Protein AF-0000000074038429 (afdb_homodimer)

Solvent-accessible surface area (backbone atoms only — not comparable to full-atom values): 42733 Å² total; per-residue (Å²): 138,78,80,76,75,74,73,73,70,72,77,70,71,71,81,74,73,77,71,75,68,75,66,94,74,65,71,76,71,88,90,74,68,53,61,43,80,40,30,43,49,48,68,59,20,54,49,59,53,67,51,81,74,63,55,37,52,36,71,36,64,87,78,27,35,63,46,50,73,11,46,21,35,38,35,36,24,48,69,61,60,47,47,58,56,39,45,55,20,36,47,44,54,26,20,35,38,37,42,41,56,82,54,72,80,89,54,84,92,43,52,55,60,50,51,22,56,50,44,34,63,47,51,26,45,55,59,53,52,56,54,22,35,19,68,58,8,36,40,36,35,42,34,27,65,93,43,44,62,67,46,48,54,49,48,32,69,74,66,34,62,76,18,48,48,84,51,74,61,74,80,64,50,82,68,55,57,43,37,34,35,68,30,45,92,76,66,52,51,95,60,47,34,69,70,43,44,69,29,32,35,36,32,43,45,27,89,87,53,51,55,50,66,56,49,50,50,52,52,50,21,68,75,69,70,37,64,52,31,35,38,40,37,32,60,46,51,86,71,76,44,78,65,40,64,57,47,56,53,53,53,57,69,65,74,53,49,21,32,32,28,34,57,44,70,48,62,51,56,72,79,73,75,59,83,65,80,70,69,68,64,75,58,66,85,68,61,67,46,59,40,88,90,65,47,66,65,35,52,47,45,44,47,29,36,74,70,36,34,49,87,39,47,40,50,43,78,42,80,48,97,92,32,60,37,39,33,30,53,92,26,46,33,30,37,39,62,42,67,66,73,48,71,66,57,52,50,56,50,58,72,58,57,22,43,28,39,37,33,29,47,50,28,33,89,38,69,67,50,46,50,49,48,50,51,49,37,45,72,78,34,68,73,35,43,79,43,71,88,136,79,78,78,73,73,73,72,72,71,78,71,70,70,84,74,73,76,72,74,66,75,65,93,72,64,70,76,69,88,92,75,65,52,62,45,79,39,31,45,49,48,67,55,19,54,49,59,54,68,52,83,76,64,56,38,51,36,72,37,65,88,79,26,35,61,46,49,72,11,46,23,37,38,34,36,25,50,69,61,60,45,47,58,56,38,46,56,20,36,46,43,52,25,21,35,39,39,43,42,56,81,55,71,81,88,54,83,92,43,54,54,60,50,51,22,56,51,45,36,63,46,49,26,44,55,59,52,53,57,53,22,36,19,68,56,8,36,39,38,36,41,35,27,67,94,43,44,61,65,48,48,53,49,47,33,67,73,68,34,62,78,18,47,48,85,52,70,58,76,80,67,50,84,70,53,54,43,36,34,35,68,30,46,91,76,66,51,52,94,59,49,34,69,69,43,43,69,30,31,34,36,32,43,45,26,89,88,53,52,56,50,66,55,50,50,51,53,51,52,21,68,72,69,70,34,62,53,29,37,38,38,38,32,59,45,50,86,70,76,43,76,65,40,65,58,48,56,52,53,53,59,70,67,74,53,48,21,31,33,28,36,58,42,70,49,60,52,58,72,77,73,74,60,81,63,77,70,70,68,64,75,57,66,86,68,62,69,44,59,39,87,88,66,47,64,64,34,53,48,45,44,48,30,36,75,69,38,34,48,84,41,48,40,50,44,79,41,83,48,97,94,32,59,36,40,32,30,54,91,26,47,34,30,36,40,62,42,68,66,74,48,72,67,57,52,52,55,51,58,72,58,58,23,43,29,38,37,32,29,48,50,29,33,89,38,69,65,48,46,50,49,48,48,52,49,38,46,71,78,33,68,72,35,42,78,43,72,88

Radius of gyration: 37.89 Å; Cα contacts (8 Å, |Δi|>4): 1318; chains: 2; bounding box: 80×116×83 Å

Nearest PDB structures (foldseek):
  4zcf-assembly1_A  TM=7.054E-01  e=1.260E-18  Escherichia coli
  6k0w-assembly2_C  TM=6.458E-01  e=6.345E-16  Helicobacter pylori 26695
  6k0w-assembly1_B  TM=6.769E-01  e=5.683E-15  Helicobacter pylori 26695
  6k0w-assembly1_D  TM=6.493E-01  e=1.382E-14  Helicobacter pylori 26695
  7dsu-assembly1_A  TM=6.913E-01  e=1.441E-09  Mycoplasmopsis bovis

Secondary structure (DSSP, 8-state):
-----------------------TTS---SS---SEEE-TTHHHHHHHHH-----EEEE-GGGSBSGGG--EEEEES-HHHHHHHHTTTTTTTEEEEEEEPPPPP--GGGHHHHHHHHHHHHHHHHHHHHHHEEEEEEEEEEEPTT-HHHHHHHHHHHH-GGGEE----S---S-EEEEEES-GGGT--TTGGGG-TT-EEEEE--SS-TTHHHHHHHHHHHHHT---EEEEEE--GGGS-THHHHHHHHHHHT---EEEEEEES-SBPP----S-SSTTTT--TT---BPTT--HHHHHHHHHHHTT--TTS-EEEEEETTEEEEEETTTTEEEE-SS---HHHHHHHHHH--SEEEE-GGGSSSHHHHHHHHHHHHHH-TTPEEEE-/-----------------------TTS---SS---SEEE-TTHHHHHHHHH-----EEEE-GGGSBSGGG--EEEEES-HHHHHHHHTTTTTTTEEEEEEEPPPPP--GGGHHHHHHHHHHHHHHHHHHHHHHEEEEEEEEEEEPTT-HHHHHHHHHHHH-GGGEE----S---S-EEEEEES-GGGT--TTGGGG-TT-EEEEEPPSS-TTHHHHHHHHHHHHHT---EEEEEE--GGGS-THHHHHHHHHHHT---EEEEEEES-SBPP----S-SGGGTT--TT---BPTT--HHHHHHHHHHHTT--TTS-EEEEEETTEEEEEETTTTEEEE-SS---HHHHHHHHHH--SEEEE-GGGSSSHHHHHHHHHHHHHH-TTPEEEE-

Organism: NCBI:txid159291

Foldseek 3Di:
DDDPPVPPPPPPDPDDPPPPPPDPDDDPPPPDDDDADDAPLPVVLVVLLVDAAQKFWDWDPVLFFPAQQFLAEEEAADLLNVLRLQLQQQFQFAAEEEEEDEDFDPDPPCLRVRLRVVCSVVVSNLLSVLRRHHQLHKYKYWDAPSNNVVVVRSCCVRQNPLQKDPPQDDDPPRTRITMGTNHVVVVRDPCNSLVQLQHEYEYEQHPVHGCVSVVVNVVSCVVPVGNYYYYYYYYHCVVPPVCRVVVSVVVVVVSHGYIYIYMDGHQFADPPPPVPPPPVPPPPPQDQRGDPPQDPSSVVRVVCSVVNHHSSWRWDWDDDPNFIWIATNQQLEIETEDQADDPVNLVVNLVSLYQEYEYESNNAVDDVSVVVSQVVCCVSRVNYHYHYD/DDDPPVPPPDPPDPDDPPPPPPPPDDDPPPPDDDDADDAPLPVVLVVLLVDAAQKFWDWDPVLFFPAQQFLAEEEAADLLNVLRLQLQQQFQFAAEEEEEDEDFDPDPVCLRVRLRVVCSVVVSNLLSVLRNHHQLHKYKYWDAPSNNVVVVRSCCVRQNPLQKDPPVDDDPDRTRITMGTNHVVVVRDPCNSLVQLQHEYEYEQHPVHGCVSVVVNVVSCVVPVGNYYYYYYYYHCVVPPVCRVVVSVVVVVVSHGYIYIYMDGHQFADPPPPVPPPPVPPPPPQDQRGDPPQDVSSVVRVVCSVVNHHSSWRWDWDDDPNFIWIATNQQLEIETEDQADDPVNLVVNLVSLYQEYEYESNNQVDDVSVVVSQVVCCVSRVNYHYHYD

Sequence (778 aa):
MEQIDTAFFPLEDPPGTPWGVNPPGSAPPAGGERYHLNWPGRIEALRRSRESTDRVLRPRREESFLFDQARNMVIQEEPLGAFKMLQESLLEQVAVISLSLPAPPAEPERQGQNHSAWLSEAYPLFRLAWNLLQDRGLLRVVLPPGEEIPLLCVLDELFGEEQRLFSWGEGAGPGRTVRYCKNAAAGTTAESPWQDRQGCFLALADPEDPLKTMEEVLARNGQDQGQRSFVLIVPPEDSGHPEDSGLLEQVRALEIPFRLLRGDSATREIPCVQDDDELQQDLPLQIDRIKPGRTPEDLLFHALLSCGISPGIPLERQVLAGGTLFCAGHNRLVAWFGHTLTDRILKEILRRRPGVAVFRESACAGNEEKQALERFLRESSPGTVAGYLMEQIDTAFFPLEDPPGTPWGVNPPGSAPPAGGERYHLNWPGRIEALRRSRESTDRVLRPRREESFLFDQARNMVIQEEPLGAFKMLQESLLEQVAVISLSLPAPPAEPERQGQNHSAWLSEAYPLFRLAWNLLQDRGLLRVVLPPGEEIPLLCVLDELFGEEQRLFSWGEGAGPGRTVRYCKNAAAGTTAESPWQDRQGCFLALADPEDPLKTMEEVLARNGQDQGQRSFVLIVPPEDSGHPEDSGLLEQVRALEIPFRLLRGDSATREIPCVQDDDELQQDLPLQIDRIKPGRTPEDLLFHALLSCGISPGIPLERQVLAGGTLFCAGHNRLVAWFGHTLTDRILKEILRRRPGVAVFRESACAGNEEKQALERFLRESSPGTVAGYL

pLDDT: mean 80.97, std 21.63, range [19.62, 98.12]

Structure (mmCIF, N/CA/C/O backbone):
data_AF-0000000074038429-model_v1
#
loop_
_entity.id
_entity.type
_entity.pdbx_description
1 polymer 'CHAT domain-containing protein'
#
loop_
_atom_site.group_PDB
_atom_site.id
_atom_site.type_symbol
_atom_site.label_atom_id
_atom_site.label_alt_id
_atom_site.label_comp_id
_atom_site.label_asym_id
_atom_site.label_entity_id
_atom_site.label_seq_id
_atom_site.pdbx_PDB_ins_code
_atom_site.Cartn_x
_atom_site.Cartn_y
_atom_site.Cartn_z
_atom_site.occupancy
_atom_site.B_iso_or_equiv
_atom_site.auth_seq_id
_atom_site.auth_comp_id
_atom_site.auth_asym_id
_atom_site.auth_atom_id
_atom_site.pdbx_PDB_model_num
ATOM 1 N N . MET A 1 1 ? 43.906 52.719 18.125 1 22.89 1 MET A N 1
ATOM 2 C CA . MET A 1 1 ? 42.562 52.281 18.469 1 22.89 1 MET A CA 1
ATOM 3 C C . MET A 1 1 ? 42 51.312 17.422 1 22.89 1 MET A C 1
ATOM 5 O O . MET A 1 1 ? 41.531 51.75 16.375 1 22.89 1 MET A O 1
ATOM 9 N N . GLU A 1 2 ? 42.594 50.25 17.125 1 23.02 2 GLU A N 1
ATOM 10 C CA . GLU A 1 2 ? 42.688 49.281 16.047 1 23.02 2 GLU A CA 1
ATOM 11 C C . GLU A 1 2 ? 41.438 48.406 15.977 1 23.02 2 GLU A C 1
ATOM 13 O O . GLU A 1 2 ? 40.938 47.969 17 1 23.02 2 GLU A O 1
ATOM 18 N N . GLN A 1 3 ? 40.594 48.656 14.922 1 23.44 3 GLN A N 1
ATOM 19 C CA . GLN A 1 3 ? 39.281 48.188 14.594 1 23.44 3 GLN A CA 1
ATOM 20 C C . GLN A 1 3 ? 39.25 46.656 14.508 1 23.44 3 GLN A C 1
ATOM 22 O O . GLN A 1 3 ? 40.031 46.062 13.766 1 23.44 3 GLN A O 1
ATOM 27 N N . ILE A 1 4 ? 39.094 46 15.594 1 22.5 4 ILE A N 1
ATOM 28 C CA . ILE A 1 4 ? 39.156 44.562 15.766 1 22.5 4 ILE A CA 1
ATOM 29 C C . ILE A 1 4 ? 38.188 43.875 14.797 1 22.5 4 ILE A C 1
ATOM 31 O O . ILE A 1 4 ? 37 44.094 14.852 1 22.5 4 ILE A O 1
ATOM 35 N N . ASP A 1 5 ? 38.594 43.688 13.602 1 20.67 5 ASP A N 1
ATOM 36 C CA . ASP A 1 5 ? 37.906 43.062 12.461 1 20.67 5 ASP A CA 1
ATOM 37 C C . ASP A 1 5 ? 37.406 41.656 12.805 1 20.67 5 ASP A C 1
ATOM 39 O O . ASP A 1 5 ? 38.219 40.75 13.047 1 20.67 5 ASP A O 1
ATOM 43 N N . THR A 1 6 ? 36.562 41.562 13.773 1 20.09 6 THR A N 1
ATOM 44 C CA . THR A 1 6 ? 36.125 40.281 14.281 1 20.09 6 THR A CA 1
ATOM 45 C C . THR A 1 6 ? 35.656 39.375 13.141 1 20.09 6 THR A C 1
ATOM 47 O O . THR A 1 6 ? 34.656 39.656 12.492 1 20.09 6 THR A O 1
ATOM 50 N N . ALA A 1 7 ? 36.594 38.812 12.352 1 24.02 7 ALA A N 1
ATOM 51 C CA . ALA A 1 7 ? 36.438 37.812 11.305 1 24.02 7 ALA A CA 1
ATOM 52 C C . ALA A 1 7 ? 35.5 36.688 11.781 1 24.02 7 ALA A C 1
ATOM 54 O O . ALA A 1 7 ? 35.875 35.938 12.672 1 24.02 7 ALA A O 1
ATOM 55 N N . PHE A 1 8 ? 34.188 37 11.922 1 20.42 8 PHE A N 1
ATOM 56 C CA . PHE A 1 8 ? 33.219 35.969 12.25 1 20.42 8 PHE A CA 1
ATOM 57 C C . PHE A 1 8 ? 33.438 34.719 11.414 1 20.42 8 PHE A C 1
ATOM 59 O O . PHE A 1 8 ? 33.531 34.781 10.188 1 20.42 8 PHE A O 1
ATOM 66 N N . PHE A 1 9 ? 34.281 33.906 11.844 1 22.48 9 PHE A N 1
ATOM 67 C CA . PHE A 1 9 ? 34.625 32.625 11.195 1 22.48 9 PHE A CA 1
ATOM 68 C C . PHE A 1 9 ? 33.375 31.891 10.758 1 22.48 9 PHE A C 1
ATOM 70 O O . PHE A 1 9 ? 32.438 31.719 11.539 1 22.48 9 PHE A O 1
ATOM 77 N N . PRO A 1 10 ? 33.031 31.969 9.484 1 23.66 10 PRO A N 1
ATOM 78 C CA . PRO A 1 10 ? 31.891 31.297 8.875 1 23.66 10 PRO A CA 1
ATOM 79 C C . PRO A 1 10 ? 31.812 29.812 9.234 1 23.66 10 PRO A C 1
ATOM 81 O O . PRO A 1 10 ? 32.844 29.125 9.266 1 23.66 10 PRO A O 1
ATOM 84 N N . LEU A 1 11 ? 31.062 29.531 10.281 1 23.88 11 LEU A N 1
ATOM 85 C CA . LEU A 1 11 ? 30.891 28.125 10.672 1 23.88 11 LEU A CA 1
ATOM 86 C C . LEU A 1 11 ? 30.797 27.234 9.445 1 23.88 11 LEU A C 1
ATOM 88 O O . LEU A 1 11 ? 29.969 27.469 8.555 1 23.88 11 LEU A O 1
ATOM 92 N N . GLU A 1 12 ? 31.875 26.875 8.961 1 24.8 12 GLU A N 1
ATOM 93 C CA . GLU A 1 12 ? 32 25.891 7.891 1 24.8 12 GLU A CA 1
ATOM 94 C C . GLU A 1 12 ? 31.031 24.734 8.078 1 24.8 12 GLU A C 1
ATOM 96 O O . GLU A 1 12 ? 30.969 24.141 9.156 1 24.8 12 GLU A O 1
ATOM 101 N N . ASP A 1 13 ? 29.953 24.828 7.355 1 22.33 13 ASP A N 1
ATOM 102 C CA . ASP A 1 13 ? 28.859 23.859 7.305 1 22.33 13 ASP A CA 1
ATOM 103 C C . ASP A 1 13 ? 29.391 22.438 7.207 1 22.33 13 ASP A C 1
ATOM 105 O O . ASP A 1 13 ? 30.297 22.156 6.43 1 22.33 13 ASP A O 1
ATOM 109 N N . PRO A 1 14 ? 29.375 21.766 8.312 1 26.88 14 PRO A N 1
ATOM 110 C CA . PRO A 1 14 ? 29.953 20.422 8.195 1 26.88 14 PRO A CA 1
ATOM 111 C C . PRO A 1 14 ? 29.547 19.719 6.895 1 26.88 14 PRO A C 1
ATOM 113 O O . PRO A 1 14 ? 28.531 20.062 6.293 1 26.88 14 PRO A O 1
ATOM 116 N N . PRO A 1 15 ? 30.469 19.094 6.254 1 25.98 15 PRO A N 1
ATOM 117 C CA . PRO A 1 15 ? 30.312 18.375 4.984 1 25.98 15 PRO A CA 1
ATOM 118 C C . PRO A 1 15 ? 29.047 17.547 4.918 1 25.98 15 PRO A C 1
ATOM 120 O O . PRO A 1 15 ? 28.578 17.047 5.941 1 25.98 15 PRO A O 1
ATOM 123 N N . GLY A 1 16 ? 28.125 17.969 4.02 1 23.45 16 GLY A N 1
ATOM 124 C CA . GLY A 1 16 ? 26.781 17.609 3.594 1 23.45 16 GLY A CA 1
ATOM 125 C C . GLY A 1 16 ? 26.594 16.125 3.393 1 23.45 16 GLY A C 1
ATOM 126 O O . GLY A 1 16 ? 27.344 15.492 2.646 1 23.45 16 GLY A O 1
ATOM 127 N N . THR A 1 17 ? 26.359 15.43 4.492 1 23.81 17 THR A N 1
ATOM 128 C CA . THR A 1 17 ? 26.172 13.992 4.332 1 23.81 17 THR A CA 1
ATOM 129 C C . THR A 1 17 ? 25.297 13.688 3.119 1 23.81 17 THR A C 1
ATOM 131 O O . THR A 1 17 ? 24.266 14.328 2.918 1 23.81 17 THR A O 1
ATOM 134 N N . PRO A 1 18 ? 25.797 13.078 2.078 1 24.09 18 PRO A N 1
ATOM 135 C CA . PRO A 1 18 ? 25.25 12.797 0.748 1 24.09 18 PRO A CA 1
ATOM 136 C C . PRO A 1 18 ? 23.859 12.18 0.801 1 24.09 18 PRO A C 1
ATOM 138 O O . PRO A 1 18 ? 23.422 11.539 -0.16 1 24.09 18 PRO A O 1
ATOM 141 N N . TRP A 1 19 ? 23.219 12.383 1.948 1 26.27 19 TRP A N 1
ATOM 142 C CA . TRP A 1 19 ? 22.016 11.555 1.88 1 26.27 19 TRP A CA 1
ATOM 143 C C . TRP A 1 19 ? 21.078 12.055 0.787 1 26.27 19 TRP A C 1
ATOM 145 O O . TRP A 1 19 ? 20.766 13.242 0.728 1 26.27 19 TRP A O 1
ATOM 155 N N . GLY A 1 20 ? 21.172 11.625 -0.366 1 26.5 20 GLY A N 1
ATOM 156 C CA . GLY A 1 20 ? 20.453 11.828 -1.613 1 26.5 20 GLY A CA 1
ATOM 157 C C . GLY A 1 20 ? 18.938 11.859 -1.436 1 26.5 20 GLY A C 1
ATOM 158 O O . GLY A 1 20 ? 18.219 11.055 -2.033 1 26.5 20 GLY A O 1
ATOM 159 N N . VAL A 1 21 ? 18.438 12.141 -0.263 1 28.08 21 VAL A N 1
ATOM 160 C CA . VAL A 1 21 ? 16.984 12.297 -0.269 1 28.08 21 VAL A CA 1
ATOM 161 C C . VAL A 1 21 ? 16.594 13.461 -1.173 1 28.08 21 VAL A C 1
ATOM 163 O O . VAL A 1 21 ? 17.172 14.547 -1.083 1 28.08 21 VAL A O 1
ATOM 166 N N . ASN A 1 22 ? 16.188 13.242 -2.33 1 28.64 22 ASN A N 1
ATOM 167 C CA . ASN A 1 22 ? 15.75 14.359 -3.162 1 28.64 22 ASN A CA 1
ATOM 168 C C . ASN A 1 22 ? 14.859 15.32 -2.381 1 28.64 22 ASN A C 1
ATOM 170 O O . ASN A 1 22 ? 14.047 14.898 -1.56 1 28.64 22 ASN A O 1
ATOM 174 N N . PRO A 1 23 ? 15.219 16.531 -2.266 1 30.64 23 PRO A N 1
ATOM 175 C CA . PRO A 1 23 ? 14.352 17.531 -1.632 1 30.64 23 PRO A CA 1
ATOM 176 C C . PRO A 1 23 ? 12.906 17.453 -2.119 1 30.64 23 PRO A C 1
ATOM 178 O O . PRO A 1 23 ? 12.656 17.016 -3.246 1 30.64 23 PRO A O 1
ATOM 181 N N . PRO A 1 24 ? 11.875 17.562 -1.194 1 34.53 24 PRO A N 1
ATOM 182 C CA . PRO A 1 24 ? 10.438 17.406 -1.441 1 34.53 24 PRO A CA 1
ATOM 183 C C . PRO A 1 24 ? 9.977 18.141 -2.705 1 34.53 24 PRO A C 1
ATOM 185 O O . PRO A 1 24 ? 8.836 17.953 -3.141 1 34.53 24 PRO A O 1
ATOM 188 N N . GLY A 1 25 ? 10.602 19.156 -3.121 1 33.84 25 GLY A N 1
ATOM 189 C CA . GLY A 1 25 ? 10.133 20.109 -4.102 1 33.84 25 GLY A CA 1
ATOM 190 C C . GLY A 1 25 ? 10.461 19.719 -5.531 1 33.84 25 GLY A C 1
ATOM 191 O O . GLY A 1 25 ? 10.219 20.5 -6.465 1 33.84 25 GLY A O 1
ATOM 192 N N . SER A 1 26 ? 11.492 19.062 -5.809 1 30.16 26 SER A N 1
ATOM 193 C CA . SER A 1 26 ? 11.859 19.031 -7.219 1 30.16 26 SER A CA 1
ATOM 194 C C . SER A 1 26 ? 10.883 18.188 -8.031 1 30.16 26 SER A C 1
ATOM 196 O O . SER A 1 26 ? 10.406 17.156 -7.551 1 30.16 26 SER A O 1
ATOM 198 N N . ALA A 1 27 ? 10.289 18.922 -9.094 1 34.25 27 ALA A N 1
ATOM 199 C CA . ALA A 1 27 ? 9.398 18.266 -10.047 1 34.25 27 ALA A CA 1
ATOM 200 C C . ALA A 1 27 ? 9.906 16.875 -10.398 1 34.25 27 ALA A C 1
ATOM 202 O O . ALA A 1 27 ? 11.094 16.688 -10.695 1 34.25 27 ALA A O 1
ATOM 203 N N . PRO A 1 28 ? 9.078 15.852 -10.023 1 37.88 28 PRO A N 1
ATOM 204 C CA . PRO A 1 28 ? 9.617 14.594 -10.547 1 37.88 28 PRO A CA 1
ATOM 205 C C . PRO A 1 28 ? 10.117 14.719 -11.984 1 37.88 28 PRO A C 1
ATOM 207 O O . PRO A 1 28 ? 9.531 15.445 -12.789 1 37.88 28 PRO A O 1
ATOM 210 N N . PRO A 1 29 ? 11.344 14.617 -12.32 1 34 29 PRO A N 1
ATOM 211 C CA . PRO A 1 29 ? 11.672 14.648 -13.75 1 34 29 PRO A CA 1
ATOM 212 C C . PRO A 1 29 ? 10.664 13.883 -14.602 1 34 29 PRO A C 1
ATOM 214 O O . PRO A 1 29 ? 9.984 12.992 -14.102 1 34 29 PRO A O 1
ATOM 217 N N . ALA A 1 30 ? 10.414 14.25 -15.891 1 37.53 30 ALA A N 1
ATOM 218 C CA . ALA A 1 30 ? 9.43 13.656 -16.797 1 37.53 30 ALA A CA 1
ATOM 219 C C . ALA A 1 30 ? 9.273 12.164 -16.531 1 37.53 30 ALA A C 1
ATOM 221 O O . ALA A 1 30 ? 8.234 11.719 -16.062 1 37.53 30 ALA A O 1
ATOM 222 N N . GLY A 1 31 ? 9.688 11.25 -17.688 1 39.25 31 GLY A N 1
ATOM 223 C CA . GLY A 1 31 ? 9.453 9.914 -18.219 1 39.25 31 GLY A CA 1
ATOM 224 C C . GLY A 1 31 ? 9.883 8.812 -17.281 1 39.25 31 GLY A C 1
ATOM 225 O O . GLY A 1 31 ? 9.875 7.633 -17.641 1 39.25 31 GLY A O 1
ATOM 226 N N . GLY A 1 32 ? 10.797 8.922 -16.297 1 49.72 32 GLY A N 1
ATOM 227 C CA . GLY A 1 32 ? 11.555 7.812 -15.734 1 49.72 32 GLY A CA 1
ATOM 228 C C . GLY A 1 32 ? 10.805 7.066 -14.648 1 49.72 32 GLY A C 1
ATOM 229 O O . GLY A 1 32 ? 9.891 7.613 -14.031 1 49.72 32 GLY A O 1
ATOM 230 N N . GLU A 1 33 ? 10.625 5.602 -14.555 1 68.38 33 GLU A N 1
ATOM 231 C CA . GLU A 1 33 ? 9.922 4.594 -13.766 1 68.38 33 GLU A CA 1
ATOM 232 C C . GLU A 1 33 ? 10.312 4.668 -12.297 1 68.38 33 GLU A C 1
ATOM 234 O O . GLU A 1 33 ? 11.461 4.414 -11.938 1 68.38 33 GLU A O 1
ATOM 239 N N . ARG A 1 34 ? 9.688 5.598 -11.414 1 83.94 34 ARG A N 1
ATOM 240 C CA . ARG A 1 34 ? 9.922 5.66 -9.977 1 83.94 34 ARG A CA 1
ATOM 241 C C . ARG A 1 34 ? 8.898 4.82 -9.219 1 83.94 34 ARG A C 1
ATOM 243 O O . ARG A 1 34 ? 7.777 4.613 -9.695 1 83.94 34 ARG A O 1
ATOM 250 N N . TYR A 1 35 ? 9.5 4.508 -8.07 1 90.25 35 TYR A N 1
ATOM 251 C CA . TYR A 1 35 ? 8.625 3.768 -7.168 1 90.25 35 TYR A CA 1
ATOM 252 C C . TYR A 1 35 ? 7.645 4.703 -6.469 1 90.25 35 TYR A C 1
ATOM 254 O O . TYR A 1 35 ? 8.047 5.562 -5.68 1 90.25 35 TYR A O 1
ATOM 262 N N . HIS A 1 36 ? 6.355 4.609 -6.773 1 92.62 36 HIS A N 1
ATOM 263 C CA . HIS A 1 36 ? 5.332 5.426 -6.129 1 92.62 36 HIS A CA 1
ATOM 264 C C . HIS A 1 36 ? 3.932 4.93 -6.477 1 92.62 36 HIS A C 1
ATOM 266 O O . HIS A 1 36 ? 3.756 4.18 -7.441 1 92.62 36 HIS A O 1
ATOM 272 N N . LEU A 1 37 ? 2.98 5.223 -5.621 1 94 37 LEU A N 1
ATOM 273 C CA . LEU A 1 37 ? 1.579 4.965 -5.938 1 94 37 LEU A CA 1
ATOM 274 C C . LEU A 1 37 ? 1.028 6.031 -6.879 1 94 37 LEU A C 1
ATOM 276 O O . LEU A 1 37 ? 1.146 7.227 -6.609 1 94 37 LEU A O 1
ATOM 280 N N . ASN A 1 38 ? 0.477 5.609 -7.977 1 92.81 38 ASN A N 1
ATOM 281 C CA . ASN A 1 38 ? -0.083 6.527 -8.961 1 92.81 38 ASN A CA 1
ATOM 282 C C . ASN A 1 38 ? -1.608 6.473 -8.977 1 92.81 38 ASN A C 1
ATOM 284 O O . ASN A 1 38 ? -2.197 5.414 -8.758 1 92.81 38 ASN A O 1
ATOM 288 N N . TRP A 1 39 ? -2.236 7.602 -9.141 1 93.88 39 TRP A N 1
ATOM 289 C CA . TRP A 1 39 ? -3.684 7.672 -9.312 1 93.88 39 TRP A CA 1
ATOM 290 C C . TRP A 1 39 ? -4.078 8.914 -10.102 1 93.88 39 TRP A C 1
ATOM 292 O O . TRP A 1 39 ? -3.328 9.891 -10.148 1 93.88 39 TRP A O 1
ATOM 302 N N . PRO A 1 40 ? -5.195 8.781 -10.797 1 93.31 40 PRO A N 1
ATOM 303 C CA . PRO A 1 40 ? -5.707 10 -11.422 1 93.31 40 PRO A CA 1
ATOM 304 C C . PRO A 1 40 ? -5.98 11.117 -10.422 1 93.31 40 PRO A C 1
ATOM 306 O O . PRO A 1 40 ? -6.695 10.906 -9.438 1 93.31 40 PRO A O 1
ATOM 309 N N . GLY A 1 41 ? -5.367 12.328 -10.562 1 95.31 41 GLY A N 1
ATOM 310 C CA . GLY A 1 41 ? -5.559 13.445 -9.656 1 95.31 41 GLY A CA 1
ATOM 311 C C . GLY A 1 41 ? -4.344 13.742 -8.797 1 95.31 41 GLY A C 1
ATOM 312 O O . GLY A 1 41 ? -4.32 14.727 -8.062 1 95.31 41 GLY A O 1
ATOM 313 N N . ARG A 1 42 ? -3.404 12.82 -8.906 1 94.75 42 ARG A N 1
ATOM 314 C CA . ARG A 1 42 ? -2.227 12.977 -8.055 1 94.75 42 ARG A CA 1
ATOM 315 C C . ARG A 1 42 ? -1.508 14.289 -8.352 1 94.75 42 ARG A C 1
ATOM 317 O O . ARG A 1 42 ? -1.105 15 -7.426 1 94.75 42 ARG A O 1
ATOM 324 N N . ILE A 1 43 ? -1.306 14.625 -9.578 1 93.94 43 ILE A N 1
ATOM 325 C CA . ILE A 1 43 ? -0.608 15.844 -9.977 1 93.94 43 ILE A CA 1
ATOM 326 C C . ILE A 1 43 ? -1.379 17.062 -9.477 1 93.94 43 ILE A C 1
ATOM 328 O O . ILE A 1 43 ? -0.786 18 -8.945 1 93.94 43 ILE A O 1
ATOM 332 N N . GLU A 1 44 ? -2.619 17.016 -9.648 1 95.56 44 GLU A N 1
ATOM 333 C CA . GLU A 1 44 ? -3.459 18.109 -9.164 1 95.56 44 GLU A CA 1
ATOM 334 C C . GLU A 1 44 ? -3.379 18.219 -7.645 1 95.56 44 GLU A C 1
ATOM 336 O O . GLU A 1 44 ? -3.357 19.328 -7.102 1 95.56 44 GLU A O 1
ATOM 341 N N . ALA A 1 45 ? -3.402 17.109 -6.969 1 96.38 45 ALA A N 1
ATOM 342 C CA . ALA A 1 45 ? -3.293 17.125 -5.512 1 96.38 45 ALA A CA 1
ATOM 343 C C . ALA A 1 45 ? -1.982 17.766 -5.062 1 96.38 45 ALA A C 1
ATOM 345 O O . ALA A 1 45 ? -1.96 18.531 -4.102 1 96.38 45 ALA A O 1
ATOM 346 N N . LEU A 1 46 ? -0.959 17.406 -5.758 1 95.56 46 LEU A N 1
ATOM 347 C CA . LEU A 1 46 ? 0.34 18.016 -5.473 1 95.56 46 LEU A CA 1
ATOM 348 C C . LEU A 1 46 ? 0.304 19.516 -5.695 1 95.56 46 LEU A C 1
ATOM 350 O O . LEU A 1 46 ? 0.812 20.281 -4.875 1 95.56 46 LEU A O 1
ATOM 354 N N . ARG A 1 47 ? -0.285 19.906 -6.73 1 95.94 47 ARG A N 1
ATOM 355 C CA . ARG A 1 47 ? -0.414 21.328 -7.035 1 95.94 47 ARG A CA 1
ATOM 356 C C . ARG A 1 47 ? -1.2 22.062 -5.949 1 95.94 47 ARG A C 1
ATOM 358 O O . ARG A 1 47 ? -0.807 23.141 -5.508 1 95.94 47 ARG A O 1
ATOM 365 N N . ARG A 1 48 ? -2.246 21.484 -5.512 1 95.94 48 ARG A N 1
ATOM 366 C CA . ARG A 1 48 ? -3.09 22.078 -4.473 1 95.94 48 ARG A CA 1
ATOM 367 C C . ARG A 1 48 ? -2.316 22.234 -3.17 1 95.94 48 ARG A C 1
ATOM 369 O O . ARG A 1 48 ? -2.561 23.188 -2.412 1 95.94 48 ARG A O 1
ATOM 376 N N . SER A 1 49 ? -1.418 21.328 -2.928 1 95.56 49 SER A N 1
ATOM 377 C CA . SER A 1 49 ? -0.626 21.406 -1.704 1 95.56 49 SER A CA 1
ATOM 378 C C . SER A 1 49 ? 0.37 22.562 -1.765 1 95.56 49 SER A C 1
ATOM 380 O O . SER A 1 49 ? 0.816 23.062 -0.728 1 95.56 49 SER A O 1
ATOM 382 N N . ARG A 1 50 ? 0.661 23 -2.943 1 94.25 50 ARG A N 1
ATOM 383 C CA . ARG A 1 50 ? 1.67 24.031 -3.115 1 94.25 50 ARG A CA 1
ATOM 384 C C . ARG A 1 50 ? 1.02 25.406 -3.291 1 94.25 50 ARG A C 1
ATOM 386 O O . ARG A 1 50 ? 1.685 26.438 -3.162 1 94.25 50 ARG A O 1
ATOM 393 N N . GLU A 1 51 ? -0.185 25.359 -3.561 1 94.38 51 GLU A N 1
ATOM 394 C CA . GLU A 1 51 ? -0.904 26.609 -3.799 1 94.38 51 GLU A CA 1
ATOM 395 C C . GLU A 1 51 ? -1.106 27.391 -2.502 1 94.38 51 GLU A C 1
ATOM 397 O O . GLU A 1 51 ? -1.456 26.812 -1.472 1 94.38 51 GLU A O 1
ATOM 402 N N . SER A 1 52 ? -0.879 28.656 -2.574 1 91.88 52 SER A N 1
ATOM 403 C CA . SER A 1 52 ? -1.113 29.516 -1.423 1 91.88 52 SER A CA 1
ATOM 404 C C . SER A 1 52 ? -2.59 29.875 -1.292 1 91.88 52 SER A C 1
ATOM 406 O O . SER A 1 52 ? -3.377 29.641 -2.209 1 91.88 52 SER A O 1
ATOM 408 N N . THR A 1 53 ? -2.93 30.344 -0.07 1 93.31 53 THR A N 1
ATOM 409 C CA . THR A 1 53 ? -4.305 30.766 0.168 1 93.31 53 THR A CA 1
ATOM 410 C C . THR A 1 53 ? -4.359 32.219 0.59 1 93.31 53 THR A C 1
ATOM 412 O O . THR A 1 53 ? -3.416 32.75 1.201 1 93.31 53 THR A O 1
ATOM 415 N N . ASP A 1 54 ? -5.465 32.938 0.203 1 90.62 54 ASP A N 1
ATOM 416 C CA . ASP A 1 54 ? -5.68 34.312 0.625 1 90.62 54 ASP A CA 1
ATOM 417 C C . ASP A 1 54 ? -6.676 34.375 1.781 1 90.62 54 ASP A C 1
ATOM 419 O O . ASP A 1 54 ? -7.039 35.469 2.227 1 90.62 54 ASP A O 1
ATOM 423 N N . ARG A 1 55 ? -7.02 33.188 2.186 1 93.38 55 ARG A N 1
ATOM 424 C CA . ARG A 1 55 ? -7.957 33.156 3.305 1 93.38 55 ARG A CA 1
ATOM 425 C C . ARG A 1 55 ? -7.266 33.531 4.609 1 93.38 55 ARG A C 1
ATOM 427 O O . ARG A 1 55 ? -6.043 33.438 4.723 1 93.38 55 ARG A O 1
ATOM 434 N N . VAL A 1 56 ? -8.078 34.062 5.559 1 94.06 56 VAL A N 1
ATOM 435 C CA . VAL A 1 56 ? -7.523 34.531 6.824 1 94.06 56 VAL A CA 1
ATOM 436 C C . VAL A 1 56 ? -8.32 33.938 7.984 1 94.06 56 VAL A C 1
ATOM 438 O O . VAL A 1 56 ? -9.352 33.312 7.777 1 94.06 56 VAL A O 1
ATOM 441 N N . LEU A 1 57 ? -7.797 34.062 9.156 1 96.75 57 LEU A N 1
ATOM 442 C CA . LEU A 1 57 ? -8.469 33.656 10.383 1 96.75 57 LEU A CA 1
ATOM 443 C C . LEU A 1 57 ? -8.961 34.844 11.172 1 96.75 57 LEU A C 1
ATOM 445 O O . LEU A 1 57 ? -8.164 35.719 11.531 1 96.75 57 LEU A O 1
ATOM 449 N N . ARG A 1 58 ? -10.219 34.875 11.406 1 96.69 58 ARG A N 1
ATOM 450 C CA . ARG A 1 58 ? -10.805 35.969 12.18 1 96.69 58 ARG A CA 1
ATOM 451 C C . ARG A 1 58 ? -11.07 35.531 13.617 1 96.69 58 ARG A C 1
ATOM 453 O O . ARG A 1 58 ? -11.711 34.5 13.859 1 96.69 58 ARG A O 1
ATOM 460 N N . PRO A 1 59 ? -10.602 36.344 14.562 1 97.25 59 PRO A N 1
ATOM 461 C CA . PRO A 1 59 ? -10.828 36 15.969 1 97.25 59 PRO A CA 1
ATOM 462 C C . PRO A 1 59 ? -12.258 36.281 16.422 1 97.25 59 PRO A C 1
ATOM 464 O O . PRO A 1 59 ? -12.852 37.281 16.016 1 97.25 59 PRO A O 1
ATOM 467 N N . ARG A 1 60 ? -12.781 35.344 17.172 1 95.19 60 ARG A N 1
ATOM 468 C CA . ARG A 1 60 ? -14.094 35.469 17.812 1 95.19 60 ARG A CA 1
ATOM 469 C C . ARG A 1 60 ? -13.961 35.562 19.328 1 95.19 60 ARG A C 1
ATOM 471 O O . ARG A 1 60 ? -14.242 34.594 20.031 1 95.19 60 ARG A O 1
ATOM 478 N N . ARG A 1 61 ? -13.711 36.781 19.812 1 94.44 61 ARG A N 1
ATOM 479 C CA . ARG A 1 61 ? -13.398 37 21.219 1 94.44 61 ARG A CA 1
ATOM 480 C C . ARG A 1 61 ? -14.578 36.594 22.109 1 94.44 61 ARG A C 1
ATOM 482 O O . ARG A 1 61 ? -14.391 35.969 23.141 1 94.44 61 ARG A O 1
ATOM 489 N N . GLU A 1 62 ? -15.797 36.906 21.656 1 92.19 62 GLU A N 1
ATOM 490 C CA . GLU A 1 62 ? -16.984 36.688 22.469 1 92.19 62 GLU A CA 1
ATOM 491 C C . GLU A 1 62 ? -17.281 35.188 22.625 1 92.19 62 GLU A C 1
ATOM 493 O O . GLU A 1 62 ? -17.859 34.781 23.625 1 92.19 62 GLU A O 1
ATOM 498 N N . GLU A 1 63 ? -16.844 34.469 21.656 1 92.38 63 GLU A N 1
ATOM 499 C CA . GLU A 1 63 ? -17.109 33.031 21.672 1 92.38 63 GLU A CA 1
ATOM 500 C C . GLU A 1 63 ? -15.914 32.281 22.234 1 92.38 63 GLU A C 1
ATOM 502 O O . GLU A 1 63 ? -15.922 31.031 22.266 1 92.38 63 GLU A O 1
ATOM 507 N N . SER A 1 64 ? -14.945 33 22.656 1 94.75 64 SER A N 1
ATOM 508 C CA . SER A 1 64 ? -13.742 32.406 23.25 1 94.75 64 SER A CA 1
ATOM 509 C C . SER A 1 64 ? -13.781 32.5 24.766 1 94.75 64 SER A C 1
ATOM 511 O O . SER A 1 64 ? -14.742 33 25.344 1 94.75 64 SER A O 1
ATOM 513 N N . PHE A 1 65 ? -12.859 31.891 25.406 1 94.19 65 PHE A N 1
ATOM 514 C CA . PHE A 1 65 ? -12.703 31.984 26.859 1 94.19 65 PHE A CA 1
ATOM 515 C C . PHE A 1 65 ? -11.297 32.438 27.234 1 94.19 65 PHE A C 1
ATOM 517 O O . PHE A 1 65 ? -10.312 31.812 26.828 1 94.19 65 PHE A O 1
ATOM 524 N N . LEU A 1 66 ? -11.203 33.594 28.016 1 93.94 66 LEU A N 1
ATOM 525 C CA . LEU A 1 66 ? -9.938 34.188 28.406 1 93.94 66 LEU A CA 1
ATOM 526 C C . LEU A 1 66 ? -9.031 34.375 27.203 1 93.94 66 LEU A C 1
ATOM 528 O O . LEU A 1 66 ? -7.883 33.938 27.188 1 93.94 66 LEU A O 1
ATOM 532 N N . PHE A 1 67 ? -9.547 35.094 26.234 1 95.44 67 PHE A N 1
ATOM 533 C CA . PHE A 1 67 ? -9.031 35.219 24.875 1 95.44 67 PHE A CA 1
ATOM 534 C C . PHE A 1 67 ? -7.59 35.719 24.891 1 95.44 67 PHE A C 1
ATOM 536 O O . PHE A 1 67 ? -6.727 35.156 24.219 1 95.44 67 PHE A O 1
ATOM 543 N N . ASP A 1 68 ? -7.191 36.719 25.641 1 94.06 68 ASP A N 1
ATOM 544 C CA . ASP A 1 68 ? -5.891 37.375 25.578 1 94.06 68 ASP A CA 1
ATOM 545 C C . ASP A 1 68 ? -4.797 36.469 26.172 1 94.06 68 ASP A C 1
ATOM 547 O O . ASP A 1 68 ? -3.633 36.594 25.781 1 94.06 68 ASP A O 1
ATOM 551 N N . GLN A 1 69 ? -5.176 35.562 27.047 1 92 69 GLN A N 1
ATOM 552 C CA . GLN A 1 69 ? -4.191 34.719 27.703 1 92 69 GLN A CA 1
ATOM 553 C C . GLN A 1 69 ? -4.195 33.312 27.109 1 92 69 GLN A C 1
ATOM 555 O O . GLN A 1 69 ? -3.34 32.5 27.453 1 92 69 GLN A O 1
ATOM 560 N N . ALA A 1 70 ? -5.098 33.094 26.25 1 94.69 70 ALA A N 1
ATOM 561 C CA . ALA A 1 70 ? -5.297 31.75 25.75 1 94.69 70 ALA A CA 1
ATOM 562 C C . ALA A 1 70 ? -4.152 31.328 24.828 1 94.69 70 ALA A C 1
ATOM 564 O O . ALA A 1 70 ? -3.676 32.125 24.016 1 94.69 70 ALA A O 1
ATOM 565 N N . ARG A 1 71 ? -3.688 30.125 25 1 94.38 71 ARG A N 1
ATOM 566 C CA . ARG A 1 71 ? -2.715 29.531 24.109 1 94.38 71 ARG A CA 1
ATOM 567 C C . ARG A 1 71 ? -3.365 28.453 23.234 1 94.38 71 ARG A C 1
ATOM 569 O O . ARG A 1 71 ? -2.805 28.047 22.219 1 94.38 71 ARG A O 1
ATOM 576 N N . ASN A 1 72 ? -4.535 27.969 23.75 1 95.88 72 ASN A N 1
ATOM 577 C CA . ASN A 1 72 ? -5.309 26.984 23 1 95.88 72 ASN A CA 1
ATOM 578 C C . ASN A 1 72 ? -6.141 27.641 21.906 1 95.88 72 ASN A C 1
ATOM 580 O O . ASN A 1 72 ? -6.613 28.766 22.062 1 95.88 72 ASN A O 1
ATOM 584 N N . MET A 1 73 ? -6.273 26.922 20.828 1 96.44 73 MET A N 1
ATOM 585 C CA . MET A 1 73 ? -7.027 27.484 19.703 1 96.44 73 MET A CA 1
ATOM 586 C C . MET A 1 73 ? -8 26.469 19.141 1 96.44 73 MET A C 1
ATOM 588 O O . MET A 1 73 ? -7.688 25.281 19.062 1 96.44 73 MET A O 1
ATOM 592 N N . VAL A 1 74 ? -9.148 26.953 18.828 1 95.38 74 VAL A N 1
ATOM 593 C CA . VAL A 1 74 ? -10.109 26.219 18.016 1 95.38 74 VAL A CA 1
ATOM 594 C C . VAL A 1 74 ? -10.297 26.953 16.688 1 95.38 74 VAL A C 1
ATOM 596 O O . VAL A 1 74 ? -10.664 28.141 16.656 1 95.38 74 VAL A O 1
ATOM 599 N N . ILE A 1 75 ? -9.969 26.281 15.625 1 96.19 75 ILE A N 1
ATOM 600 C CA . ILE A 1 75 ? -10.047 26.891 14.305 1 96.19 75 ILE A CA 1
ATOM 601 C C . ILE A 1 75 ? -11.203 26.281 13.516 1 96.19 75 ILE A C 1
ATOM 603 O O . ILE A 1 75 ? -11.227 25.062 13.281 1 96.19 75 ILE A O 1
ATOM 607 N N . GLN A 1 76 ? -12.156 27.109 13.172 1 94.25 76 GLN A N 1
ATOM 608 C CA . GLN A 1 76 ? -13.258 26.656 12.336 1 94.25 76 GLN A CA 1
ATOM 609 C C . GLN A 1 76 ? -12.984 26.938 10.859 1 94.25 76 GLN A C 1
ATOM 611 O O . GLN A 1 76 ? -13.227 28.062 10.383 1 94.25 76 GLN A O 1
ATOM 616 N N . GLU A 1 77 ? -12.562 26.031 10.188 1 94 77 GLU A N 1
ATOM 617 C CA . GLU A 1 77 ? -12.148 26.094 8.789 1 94 77 GLU A CA 1
ATOM 618 C C . GLU A 1 77 ? -11.984 24.703 8.188 1 94 77 GLU A C 1
ATOM 620 O O . GLU A 1 77 ? -11.82 23.719 8.922 1 94 77 GLU A O 1
ATOM 625 N N . GLU A 1 78 ? -12.141 24.641 6.855 1 93 78 GLU A N 1
ATOM 626 C CA . GLU A 1 78 ? -11.805 23.375 6.199 1 93 78 GLU A CA 1
ATOM 627 C C . GLU A 1 78 ? -10.352 23 6.441 1 93 78 GLU A C 1
ATOM 629 O O . GLU A 1 78 ? -9.469 23.859 6.461 1 93 78 GLU A O 1
ATOM 634 N N . PRO A 1 79 ? -10.133 21.672 6.574 1 94.12 79 PRO A N 1
ATOM 635 C CA . PRO A 1 79 ? -8.797 21.219 6.977 1 94.12 79 PRO A CA 1
ATOM 636 C C . PRO A 1 79 ? -7.691 21.75 6.066 1 94.12 79 PRO A C 1
ATOM 638 O O . PRO A 1 79 ? -6.691 22.281 6.551 1 94.12 79 PRO A O 1
ATOM 641 N N . LEU A 1 80 ? -7.859 21.672 4.801 1 95.56 80 LEU A N 1
ATOM 642 C CA . LEU A 1 80 ? -6.805 22.094 3.887 1 95.56 80 LEU A CA 1
ATOM 643 C C . LEU A 1 80 ? -6.531 23.594 4.023 1 95.56 80 LEU A C 1
ATOM 645 O O . LEU A 1 80 ? -5.375 24.016 4.055 1 95.56 80 LEU A O 1
ATOM 649 N N . GLY A 1 81 ? -7.582 24.359 4.102 1 96 81 GLY A N 1
ATOM 650 C CA . GLY A 1 81 ? -7.43 25.797 4.301 1 96 81 GLY A CA 1
ATOM 651 C C . GLY A 1 81 ? -6.719 26.141 5.594 1 96 81 GLY A C 1
ATOM 652 O O . GLY A 1 81 ? -5.852 27.016 5.609 1 96 81 GLY A O 1
ATOM 653 N N . ALA A 1 82 ? -7.109 25.5 6.598 1 96.62 82 ALA A N 1
ATOM 654 C CA . ALA A 1 82 ? -6.492 25.75 7.898 1 96.62 82 ALA A CA 1
ATOM 655 C C . ALA A 1 82 ? -4.992 25.453 7.855 1 96.62 82 ALA A C 1
ATOM 657 O O . ALA A 1 82 ? -4.188 26.266 8.32 1 96.62 82 ALA A O 1
ATOM 658 N N . PHE A 1 83 ? -4.652 24.328 7.289 1 97.25 83 PHE A N 1
ATOM 659 C CA . PHE A 1 83 ? -3.242 23.953 7.227 1 97.25 83 PHE A CA 1
ATOM 660 C C . PHE A 1 83 ? -2.459 24.953 6.379 1 97.25 83 PHE A C 1
ATOM 662 O O . PHE A 1 83 ? -1.322 25.297 6.703 1 97.25 83 PHE A O 1
ATOM 669 N N . LYS A 1 84 ? -3.043 25.375 5.324 1 97.12 84 LYS A N 1
ATOM 670 C CA . LYS A 1 84 ? -2.371 26.359 4.477 1 97.12 84 LYS A CA 1
ATOM 671 C C . LYS A 1 84 ? -2.104 27.656 5.238 1 97.12 84 LYS A C 1
ATOM 673 O O . LYS A 1 84 ? -1.006 28.203 5.164 1 97.12 84 LYS A O 1
ATOM 678 N N . MET A 1 85 ? -3.023 28.047 5.996 1 96.69 85 MET A N 1
ATOM 679 C CA . MET A 1 85 ? -2.91 29.312 6.719 1 96.69 85 MET A CA 1
ATOM 680 C C . MET A 1 85 ? -1.896 29.203 7.852 1 96.69 85 MET A C 1
ATOM 682 O O . MET A 1 85 ? -1.288 30.203 8.242 1 96.69 85 MET A O 1
ATOM 686 N N . LEU A 1 86 ? -1.667 28.031 8.328 1 97.25 86 LEU A N 1
ATOM 687 C CA . LEU A 1 86 ? -0.844 27.859 9.516 1 97.25 86 LEU A CA 1
ATOM 688 C C . LEU A 1 86 ? 0.593 27.516 9.141 1 97.25 86 LEU A C 1
ATOM 690 O O . LEU A 1 86 ? 1.456 27.375 10.008 1 97.25 86 LEU A O 1
ATOM 694 N N . GLN A 1 87 ? 0.901 27.344 7.855 1 96.5 87 GLN A N 1
ATOM 695 C CA . GLN A 1 87 ? 2.197 26.859 7.391 1 96.5 87 GLN A CA 1
ATOM 696 C C . GLN A 1 87 ? 3.33 27.75 7.906 1 96.5 87 GLN A C 1
ATOM 698 O O . GLN A 1 87 ? 4.336 27.25 8.406 1 96.5 87 GLN A O 1
ATOM 703 N N . GLU A 1 88 ? 3.156 29.047 7.875 1 94.56 88 GLU A N 1
ATOM 704 C CA . GLU A 1 88 ? 4.23 29.938 8.281 1 94.56 88 GLU A CA 1
ATOM 705 C C . GLU A 1 88 ? 4.25 30.125 9.797 1 94.56 88 GLU A C 1
ATOM 707 O O . GLU A 1 88 ? 5.305 30.031 10.43 1 94.56 88 GLU A O 1
ATOM 712 N N . SER A 1 89 ? 3.137 30.281 10.352 1 95.5 89 SER A N 1
ATOM 713 C CA . SER A 1 89 ? 3.027 30.641 11.758 1 95.5 89 SER A CA 1
ATOM 714 C C . SER A 1 89 ? 3.352 29.453 12.664 1 95.5 89 SER A C 1
ATOM 716 O O . SER A 1 89 ? 3.734 29.641 13.82 1 95.5 89 SER A O 1
ATOM 718 N N . LEU A 1 90 ? 3.18 28.266 12.172 1 97 90 LEU A N 1
ATOM 719 C CA . LEU A 1 90 ? 3.443 27.094 13.008 1 97 90 LEU A CA 1
ATOM 720 C C . LEU A 1 90 ? 4.484 26.188 12.359 1 97 90 LEU A C 1
ATOM 722 O O . LEU A 1 90 ? 4.586 25 12.695 1 97 90 LEU A O 1
ATOM 726 N N . LEU A 1 91 ? 5.27 26.719 11.469 1 96.44 91 LEU A N 1
ATOM 727 C CA . LEU A 1 91 ? 6.285 25.938 10.766 1 96.44 91 LEU A CA 1
ATOM 728 C C . LEU A 1 91 ? 7.238 25.266 11.75 1 96.44 91 LEU A C 1
ATOM 730 O O . LEU A 1 91 ? 7.848 25.938 12.586 1 96.44 91 LEU A O 1
ATOM 734 N N . GLU A 1 92 ? 7.324 23.953 11.758 1 96.75 92 GLU A N 1
ATOM 735 C CA . GLU A 1 92 ? 8.242 23.141 12.547 1 96.75 92 GLU A CA 1
ATOM 736 C C . GLU A 1 92 ? 8.078 23.406 14.039 1 96.75 92 GLU A C 1
ATOM 738 O O . GLU A 1 92 ? 9.062 23.422 14.781 1 96.75 92 GLU A O 1
ATOM 743 N N . GLN A 1 93 ? 6.852 23.703 14.422 1 96 93 GLN A N 1
ATOM 744 C CA . GLN A 1 93 ? 6.648 24.078 15.82 1 96 93 GLN A CA 1
ATOM 745 C C . GLN A 1 93 ? 5.719 23.094 16.531 1 96 93 GLN A C 1
ATOM 747 O O . GLN A 1 93 ? 5.625 23.094 17.75 1 96 93 GLN A O 1
ATOM 752 N N . VAL A 1 94 ? 5.102 22.234 15.828 1 97.62 94 VAL A N 1
ATOM 753 C CA . VAL A 1 94 ? 4.066 21.391 16.391 1 97.62 94 VAL A CA 1
ATOM 754 C C . VAL A 1 94 ? 4.68 20.078 16.875 1 97.62 94 VAL A C 1
ATOM 756 O O . VAL A 1 94 ? 5.48 19.453 16.156 1 97.62 94 VAL A O 1
ATOM 759 N N . ALA A 1 95 ? 4.277 19.656 18.031 1 97.06 95 ALA A N 1
ATOM 760 C CA . ALA A 1 95 ? 4.84 18.453 18.625 1 97.06 95 ALA A CA 1
ATOM 761 C C . ALA A 1 95 ? 4.133 17.203 18.109 1 97.06 95 ALA A C 1
ATOM 763 O O . ALA A 1 95 ? 4.777 16.188 17.812 1 97.06 95 ALA A O 1
ATOM 764 N N . VAL A 1 96 ? 2.867 17.266 18.141 1 96.31 96 VAL A N 1
ATOM 765 C CA . VAL A 1 96 ? 2.09 16.125 17.656 1 96.31 96 VAL A CA 1
ATOM 766 C C . VAL A 1 96 ? 0.945 16.609 16.766 1 96.31 96 VAL A C 1
ATOM 768 O O . VAL A 1 96 ? 0.292 17.609 17.094 1 96.31 96 VAL A O 1
ATOM 771 N N . ILE A 1 97 ? 0.815 16 15.656 1 97 97 ILE A N 1
ATOM 772 C CA . ILE A 1 97 ? -0.353 16.219 14.812 1 97 97 ILE A CA 1
ATOM 773 C C . ILE A 1 97 ? -1.17 14.938 14.719 1 97 97 ILE A C 1
ATOM 775 O O . ILE A 1 97 ? -0.633 13.875 14.391 1 97 97 ILE A O 1
ATOM 779 N N . SER A 1 98 ? -2.424 15.031 15.055 1 94.38 98 SER A N 1
ATOM 780 C CA . SER A 1 98 ? -3.336 13.898 14.953 1 94.38 98 SER A CA 1
ATOM 781 C C . SER A 1 98 ? -4.359 14.109 13.844 1 94.38 98 SER A C 1
ATOM 783 O O . SER A 1 98 ? -5.164 15.039 13.898 1 94.38 98 SER A O 1
ATOM 785 N N . LEU A 1 99 ? -4.328 13.234 12.891 1 92.81 99 LEU A N 1
ATOM 786 C CA . LEU A 1 99 ? -5.234 13.344 11.75 1 92.81 99 LEU A CA 1
ATOM 787 C C . LEU A 1 99 ? -6.125 12.109 11.648 1 92.81 99 LEU A C 1
ATOM 789 O O . LEU A 1 99 ? -5.633 10.977 11.688 1 92.81 99 LEU A O 1
ATOM 793 N N . SER A 1 100 ? -7.359 12.305 11.625 1 86.31 100 SER A N 1
ATOM 794 C CA . SER A 1 100 ? -8.375 11.297 11.367 1 86.31 100 SER A CA 1
ATOM 795 C C . SER A 1 100 ? -9.312 11.719 10.234 1 86.31 100 SER A C 1
ATOM 797 O O . SER A 1 100 ? -10.117 12.641 10.406 1 86.31 100 SER A O 1
ATOM 799 N N . LEU A 1 101 ? -9.141 11.102 9.141 1 85.31 101 LEU A N 1
ATOM 800 C CA . LEU A 1 101 ? -9.977 11.43 7.996 1 85.31 101 LEU A CA 1
ATOM 801 C C . LEU A 1 101 ? -11.133 10.445 7.855 1 85.31 101 LEU A C 1
ATOM 803 O O . LEU A 1 101 ? -10.977 9.258 8.172 1 85.31 101 LEU A O 1
ATOM 807 N N . PRO A 1 102 ? -12.18 10.938 7.43 1 81.88 102 PRO A N 1
ATOM 808 C CA . PRO A 1 102 ? -13.32 10.039 7.242 1 81.88 102 PRO A CA 1
ATOM 809 C C . PRO A 1 102 ? -13.102 9.023 6.129 1 81.88 102 PRO A C 1
ATOM 811 O O . PRO A 1 102 ? -12.414 9.32 5.145 1 81.88 102 PRO A O 1
ATOM 814 N N . ALA A 1 103 ? -13.727 7.895 6.363 1 81.44 103 ALA A N 1
ATOM 815 C CA . ALA A 1 103 ? -13.68 6.855 5.34 1 81.44 103 ALA A CA 1
ATOM 816 C C . ALA A 1 103 ? -14.531 7.23 4.133 1 81.44 103 ALA A C 1
ATOM 818 O O . ALA A 1 103 ? -15.562 7.891 4.273 1 81.44 103 ALA A O 1
ATOM 819 N N . PRO A 1 104 ? -14.055 6.789 2.914 1 76.62 104 PRO A N 1
ATOM 820 C CA . PRO A 1 104 ? -14.922 6.992 1.748 1 76.62 104 PRO A CA 1
ATOM 821 C C . PRO A 1 104 ? -16.172 6.129 1.784 1 76.62 104 PRO A C 1
ATOM 823 O O . PRO A 1 104 ? -16.219 5.121 2.498 1 76.62 104 PRO A O 1
ATOM 826 N N . PRO A 1 105 ? -17.203 6.641 1.089 1 71 105 PRO A N 1
ATOM 827 C CA . PRO A 1 105 ? -18.391 5.789 1.015 1 71 105 PRO A CA 1
ATOM 828 C C . PRO A 1 105 ? -18.109 4.43 0.375 1 71 105 PRO A C 1
ATOM 830 O O . PRO A 1 105 ? -17.234 4.324 -0.495 1 71 105 PRO A O 1
ATOM 833 N N . ALA A 1 106 ? -18.438 3.42 0.977 1 63.28 106 ALA A N 1
ATOM 834 C CA . ALA A 1 106 ? -18.172 2.043 0.561 1 63.28 106 ALA A CA 1
ATOM 835 C C . ALA A 1 106 ? -18.859 1.737 -0.772 1 63.28 106 ALA A C 1
ATOM 837 O O . ALA A 1 106 ? -20.078 1.595 -0.837 1 63.28 106 ALA A O 1
ATOM 838 N N . GLU A 1 107 ? -18.297 2.156 -1.907 1 63.78 107 GLU A N 1
ATOM 839 C CA . GLU A 1 107 ? -18.828 1.681 -3.186 1 63.78 107 GLU A CA 1
ATOM 840 C C . GLU A 1 107 ? -17.938 0.591 -3.775 1 63.78 107 GLU A C 1
ATOM 842 O O . GLU A 1 107 ? -16.891 0.884 -4.355 1 63.78 107 GLU A O 1
ATOM 847 N N . PRO A 1 108 ? -18.344 -0.656 -3.607 1 62.38 108 PRO A N 1
ATOM 848 C CA . PRO A 1 108 ? -17.484 -1.798 -3.945 1 62.38 108 PRO A CA 1
ATOM 849 C C . PRO A 1 108 ? -17.078 -1.812 -5.418 1 62.38 108 PRO A C 1
ATOM 851 O O . PRO A 1 108 ? -15.984 -2.27 -5.75 1 62.38 108 PRO A O 1
ATOM 854 N N . GLU A 1 109 ? -17.938 -1.293 -6.391 1 61.19 109 GLU A N 1
ATOM 855 C CA . GLU A 1 109 ? -17.734 -1.544 -7.812 1 61.19 109 GLU A CA 1
ATOM 856 C C . GLU A 1 109 ? -16.625 -0.655 -8.383 1 61.19 109 GLU A C 1
ATOM 858 O O . GLU A 1 109 ? -16.125 -0.912 -9.477 1 61.19 109 GLU A O 1
ATOM 863 N N . ARG A 1 110 ? -16.234 0.329 -7.66 1 65.81 110 ARG A N 1
ATOM 864 C CA . ARG A 1 110 ? -15.289 1.27 -8.25 1 65.81 110 ARG A CA 1
ATOM 865 C C . ARG A 1 110 ? -14.164 1.601 -7.27 1 65.81 110 ARG A C 1
ATOM 867 O O . ARG A 1 110 ? -13.922 2.771 -6.973 1 65.81 110 ARG A O 1
ATOM 874 N N . GLN A 1 111 ? -13.359 0.612 -7.02 1 77.62 111 GLN A N 1
ATOM 875 C CA . GLN A 1 111 ? -12.406 0.736 -5.918 1 77.62 111 GLN A CA 1
ATOM 876 C C . GLN A 1 111 ? -11.273 1.693 -6.281 1 77.62 111 GLN A C 1
ATOM 878 O O . GLN A 1 111 ? -10.953 2.605 -5.512 1 77.62 111 GLN A O 1
ATOM 883 N N . GLY A 1 112 ? -10.797 1.581 -7.531 1 78.81 112 GLY A N 1
ATOM 884 C CA . GLY A 1 112 ? -9.711 2.453 -7.938 1 78.81 112 GLY A CA 1
ATOM 885 C C . GLY A 1 112 ? -10.094 3.92 -7.961 1 78.81 112 GLY A C 1
ATOM 886 O O . GLY A 1 112 ? -9.328 4.777 -7.512 1 78.81 112 GLY A O 1
ATOM 887 N N . GLN A 1 113 ? -11.281 4.199 -8.414 1 82.5 113 GLN A N 1
ATOM 888 C CA . GLN A 1 113 ? -11.766 5.574 -8.484 1 82.5 113 GLN A CA 1
ATOM 889 C C . GLN A 1 113 ? -12.008 6.145 -7.09 1 82.5 113 GLN A C 1
ATOM 891 O O . GLN A 1 113 ? -11.703 7.312 -6.832 1 82.5 113 GLN A O 1
ATOM 896 N N . ASN A 1 114 ? -12.531 5.266 -6.281 1 85.19 114 ASN A N 1
ATOM 897 C CA . ASN A 1 114 ? -12.773 5.691 -4.906 1 85.19 114 ASN A CA 1
ATOM 898 C C . ASN A 1 114 ? -11.469 6.016 -4.184 1 85.19 114 ASN A C 1
ATOM 900 O O . ASN A 1 114 ? -11.367 7.043 -3.512 1 85.19 114 ASN A O 1
ATOM 904 N N . HIS A 1 115 ? -10.539 5.141 -4.367 1 90.56 115 HIS A N 1
ATOM 905 C CA . HIS A 1 115 ? -9.234 5.391 -3.771 1 90.56 115 HIS A CA 1
ATOM 906 C C . HIS A 1 115 ? -8.625 6.691 -4.297 1 90.56 115 HIS A C 1
ATOM 908 O O . HIS A 1 115 ? -8.078 7.48 -3.523 1 90.56 115 HIS A O 1
ATOM 914 N N . SER A 1 116 ? -8.758 6.883 -5.594 1 92.5 116 SER A N 1
ATOM 915 C CA . SER A 1 116 ? -8.164 8.055 -6.234 1 92.5 116 SER A CA 1
ATOM 916 C C . SER A 1 116 ? -8.781 9.344 -5.703 1 92.5 116 SER A C 1
ATOM 918 O O . SER A 1 116 ? -8.062 10.289 -5.379 1 92.5 116 SER A O 1
ATOM 920 N N . ALA A 1 117 ? -10.07 9.383 -5.617 1 92.06 117 ALA A N 1
ATOM 921 C CA . ALA A 1 117 ? -10.766 10.562 -5.117 1 92.06 117 ALA A CA 1
ATOM 922 C C . ALA A 1 117 ? -10.375 10.859 -3.67 1 92.06 117 ALA A C 1
ATOM 924 O O . ALA A 1 117 ? -10.086 12.008 -3.322 1 92.06 117 ALA A O 1
ATOM 925 N N . TRP A 1 118 ? -10.398 9.891 -2.912 1 93.12 118 TRP A N 1
ATOM 926 C CA . TRP A 1 118 ? -10.086 10.047 -1.497 1 93.12 118 TRP A CA 1
ATOM 927 C C . TRP A 1 118 ? -8.641 10.508 -1.31 1 93.12 118 TRP A C 1
ATOM 929 O O . TRP A 1 118 ? -8.375 11.438 -0.547 1 93.12 118 TRP A O 1
ATOM 939 N N . LEU A 1 119 ? -7.746 9.867 -1.986 1 95.06 119 LEU A N 1
ATOM 940 C CA . LEU A 1 119 ? -6.336 10.211 -1.879 1 95.06 119 LEU A CA 1
ATOM 941 C C . LEU A 1 119 ? -6.082 11.633 -2.369 1 95.06 119 LEU A C 1
ATOM 943 O O . LEU A 1 119 ? -5.207 12.328 -1.846 1 95.06 119 LEU A O 1
ATOM 947 N N . SER A 1 120 ? -6.797 12.039 -3.387 1 95.81 120 SER A N 1
ATOM 948 C CA . SER A 1 120 ? -6.633 13.383 -3.92 1 95.81 120 SER A CA 1
ATOM 949 C C . SER A 1 120 ? -6.98 14.445 -2.875 1 95.81 120 SER A C 1
ATOM 951 O O . SER A 1 120 ? -6.414 15.539 -2.881 1 95.81 120 SER A O 1
ATOM 953 N N . GLU A 1 121 ? -7.844 14.125 -1.997 1 93.75 121 GLU A N 1
ATOM 954 C CA . GLU A 1 121 ? -8.219 15.039 -0.923 1 93.75 121 GLU A CA 1
ATOM 955 C C . GLU A 1 121 ? -7.262 14.93 0.26 1 93.75 121 GLU A C 1
ATOM 957 O O . GLU A 1 121 ? -6.918 15.938 0.883 1 93.75 121 GLU A O 1
ATOM 962 N N . ALA A 1 122 ? -6.809 13.766 0.513 1 95.31 122 ALA A N 1
ATOM 963 C CA . ALA A 1 122 ? -6.016 13.492 1.707 1 95.31 122 ALA A CA 1
ATOM 964 C C . ALA A 1 122 ? -4.559 13.891 1.498 1 95.31 122 ALA A C 1
ATOM 966 O O . ALA A 1 122 ? -3.904 14.391 2.42 1 95.31 122 ALA A O 1
ATOM 967 N N . TYR A 1 123 ? -4.066 13.719 0.317 1 97.12 123 TYR A N 1
ATOM 968 C CA . TYR A 1 123 ? -2.65 13.852 -0.015 1 97.12 123 TYR A CA 1
ATOM 969 C C . TYR A 1 123 ? -2.129 15.234 0.356 1 97.12 123 TYR A C 1
ATOM 971 O O . TYR A 1 123 ? -1.136 15.352 1.076 1 97.12 123 TYR A O 1
ATOM 979 N N . PRO A 1 124 ? -2.787 16.312 -0.06 1 97.69 124 PRO A N 1
ATOM 980 C CA . PRO A 1 124 ? -2.277 17.641 0.287 1 97.69 124 PRO A CA 1
ATOM 981 C C . PRO A 1 124 ? -2.232 17.891 1.795 1 97.69 124 PRO A C 1
ATOM 983 O O . PRO A 1 124 ? -1.33 18.562 2.289 1 97.69 124 PRO A O 1
ATOM 986 N N . LEU A 1 125 ? -3.16 17.375 2.492 1 96.75 125 LEU A N 1
ATOM 987 C CA . LEU A 1 125 ? -3.244 17.562 3.936 1 96.75 125 LEU A CA 1
ATOM 988 C C . LEU A 1 125 ? -2.014 17 4.633 1 96.75 125 LEU A C 1
ATOM 990 O O . LEU A 1 125 ? -1.402 17.656 5.469 1 96.75 125 LEU A O 1
ATOM 994 N N . PHE A 1 126 ? -1.667 15.805 4.25 1 97.62 126 PHE A N 1
ATOM 995 C CA . PHE A 1 126 ? -0.541 15.141 4.895 1 97.62 126 PHE A CA 1
ATOM 996 C C . PHE A 1 126 ? 0.768 15.844 4.559 1 97.62 126 PHE A C 1
ATOM 998 O O . PHE A 1 126 ? 1.653 15.961 5.406 1 97.62 126 PHE A O 1
ATOM 1005 N N . ARG A 1 127 ? 0.898 16.328 3.379 1 97.56 127 ARG A N 1
ATOM 1006 C CA . ARG A 1 127 ? 2.102 17.047 2.99 1 97.56 127 ARG A CA 1
ATOM 1007 C C . ARG A 1 127 ? 2.271 18.312 3.826 1 97.56 127 ARG A C 1
ATOM 1009 O O . ARG A 1 127 ? 3.363 18.594 4.332 1 97.56 127 ARG A O 1
ATOM 1016 N N . LEU A 1 128 ? 1.176 19.031 3.951 1 98.06 128 LEU A N 1
ATOM 1017 C CA . LEU A 1 128 ? 1.224 20.297 4.688 1 98.06 128 LEU A CA 1
ATOM 1018 C C . LEU A 1 128 ? 1.412 20.047 6.18 1 98.06 128 LEU A C 1
ATOM 1020 O O . LEU A 1 128 ? 2.115 20.797 6.859 1 98.06 128 LEU A O 1
ATOM 1024 N N . ALA A 1 129 ? 0.811 19 6.695 1 98 129 ALA A N 1
ATOM 1025 C CA . ALA A 1 129 ? 0.922 18.656 8.109 1 98 129 ALA A CA 1
ATOM 1026 C C . ALA A 1 129 ? 2.369 18.359 8.492 1 98 129 ALA A C 1
ATOM 1028 O O . ALA A 1 129 ? 2.84 18.781 9.555 1 98 129 ALA A O 1
ATOM 1029 N N . TRP A 1 130 ? 3.018 17.688 7.598 1 97.88 130 TRP A N 1
ATOM 1030 C CA . TRP A 1 130 ? 4.391 17.266 7.852 1 97.88 130 TRP A CA 1
ATOM 1031 C C . TRP A 1 130 ? 5.301 18.469 8.07 1 97.88 130 TRP A C 1
ATOM 1033 O O . TRP A 1 130 ? 6.199 18.438 8.914 1 97.88 130 TRP A O 1
ATOM 1043 N N . ASN A 1 131 ? 5.055 19.531 7.395 1 97.25 131 ASN A N 1
ATOM 1044 C CA . ASN A 1 131 ? 5.871 20.734 7.48 1 97.25 131 ASN A CA 1
ATOM 1045 C C . ASN A 1 131 ? 5.762 21.391 8.852 1 97.25 131 ASN A C 1
ATOM 1047 O O . ASN A 1 131 ? 6.672 22.109 9.281 1 97.25 131 ASN A O 1
ATOM 1051 N N . LEU A 1 132 ? 4.738 21.156 9.516 1 98.12 132 LEU A N 1
ATOM 1052 C CA . LEU A 1 132 ? 4.465 21.844 10.773 1 98.12 132 LEU A CA 1
ATOM 1053 C C . LEU A 1 132 ? 5.168 21.141 11.938 1 98.12 132 LEU A C 1
ATOM 1055 O O . LEU A 1 132 ? 5.34 21.734 13.008 1 98.12 132 LEU A O 1
ATOM 1059 N N . LEU A 1 133 ? 5.574 19.938 11.75 1 97.69 133 LEU A N 1
ATOM 1060 C CA . LEU A 1 133 ? 6.117 19.141 12.844 1 97.69 133 LEU A CA 1
ATOM 1061 C C . LEU A 1 133 ? 7.527 19.594 13.203 1 97.69 133 LEU A C 1
ATOM 1063 O O . LEU A 1 133 ? 8.336 19.891 12.32 1 97.69 133 LEU A O 1
ATOM 1067 N N . GLN A 1 134 ? 7.766 19.672 14.484 1 96.44 134 GLN A N 1
ATOM 1068 C CA . GLN A 1 134 ? 9.125 19.906 14.969 1 96.44 134 GLN A CA 1
ATOM 1069 C C . GLN A 1 134 ? 9.992 18.672 14.773 1 96.44 134 GLN A C 1
ATOM 1071 O O . GLN A 1 134 ? 9.5 17.609 14.391 1 96.44 134 GLN A O 1
ATOM 1076 N N . ASP A 1 135 ? 11.242 18.766 15.094 1 94.44 135 ASP A N 1
ATOM 1077 C CA . ASP A 1 135 ? 12.227 17.719 14.812 1 94.44 135 ASP A CA 1
ATOM 1078 C C . ASP A 1 135 ? 11.875 16.422 15.547 1 94.44 135 ASP A C 1
ATOM 1080 O O . ASP A 1 135 ? 11.992 15.336 14.984 1 94.44 135 ASP A O 1
ATOM 1084 N N . ARG A 1 136 ? 11.391 16.5 16.781 1 94.12 136 ARG A N 1
ATOM 1085 C CA . ARG A 1 136 ? 11.016 15.328 17.547 1 94.12 136 ARG A CA 1
ATOM 1086 C C . ARG A 1 136 ? 9.5 15.148 17.562 1 94.12 136 ARG A C 1
ATOM 1088 O O . ARG A 1 136 ? 8.953 14.594 18.516 1 94.12 136 ARG A O 1
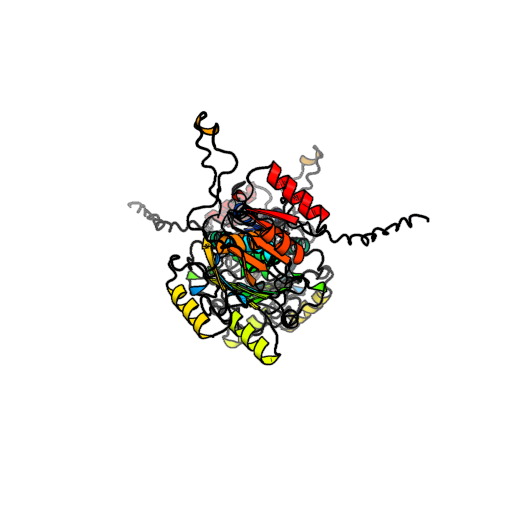ATOM 1095 N N . GLY A 1 137 ? 8.93 15.703 16.531 1 96 137 GLY A N 1
ATOM 1096 C CA . GLY A 1 137 ? 7.48 15.641 16.453 1 96 137 GLY A CA 1
ATOM 1097 C C . GLY A 1 137 ? 6.969 14.312 15.914 1 96 137 GLY A C 1
ATOM 1098 O O . GLY A 1 137 ? 7.742 13.516 15.383 1 96 137 GLY A O 1
ATOM 1099 N N . LEU A 1 138 ? 5.617 14.156 16.141 1 95.5 138 LEU A N 1
ATOM 1100 C CA . LEU A 1 138 ? 4.957 12.922 15.727 1 95.5 138 LEU A CA 1
ATOM 1101 C C . LEU A 1 138 ? 3.676 13.227 14.953 1 95.5 138 LEU A C 1
ATOM 1103 O O . LEU A 1 138 ? 2.918 14.125 15.336 1 95.5 138 LEU A O 1
ATOM 1107 N N . LEU A 1 139 ? 3.545 12.469 13.883 1 96.06 139 LEU A N 1
ATOM 1108 C CA . LEU A 1 139 ? 2.271 12.484 13.172 1 96.06 139 LEU A CA 1
ATOM 1109 C C . LEU A 1 139 ? 1.472 11.219 13.469 1 96.06 139 LEU A C 1
ATOM 1111 O O . LEU A 1 139 ? 1.925 10.109 13.18 1 96.06 139 LEU A O 1
ATOM 1115 N N . ARG A 1 140 ? 0.348 11.391 14.102 1 92.5 140 ARG A N 1
ATOM 1116 C CA . ARG A 1 140 ? -0.578 10.305 14.391 1 92.5 140 ARG A CA 1
ATOM 1117 C C . ARG A 1 140 ? -1.717 10.266 13.383 1 92.5 140 ARG A C 1
ATOM 1119 O O . ARG A 1 140 ? -2.461 11.242 13.234 1 92.5 140 ARG A O 1
ATOM 1126 N N . VAL A 1 141 ? -1.835 9.172 12.695 1 91.44 141 VAL A N 1
ATOM 1127 C CA . VAL A 1 141 ? -2.857 9.062 11.664 1 91.44 141 VAL A CA 1
ATOM 1128 C C . VAL A 1 141 ? -3.805 7.914 11.992 1 91.44 141 VAL A C 1
ATOM 1130 O O . VAL A 1 141 ? -3.371 6.773 12.164 1 91.44 141 VAL A O 1
ATOM 1133 N N . VAL A 1 142 ? -5.051 8.234 12.156 1 85.56 142 VAL A N 1
ATOM 1134 C CA . VAL A 1 142 ? -6.062 7.191 12.242 1 85.56 142 VAL A CA 1
ATOM 1135 C C . VAL A 1 142 ? -6.457 6.734 10.836 1 85.56 142 VAL A C 1
ATOM 1137 O O . VAL A 1 142 ? -6.969 7.523 10.039 1 85.56 142 VAL A O 1
ATOM 1140 N N . LEU A 1 143 ? -6.16 5.469 10.531 1 83.75 143 LEU A N 1
ATOM 1141 C CA . LEU A 1 143 ? -6.414 4.941 9.195 1 83.75 143 LEU A CA 1
ATOM 1142 C C . LEU A 1 143 ? -7.898 4.637 9 1 83.75 143 LEU A C 1
ATOM 1144 O O . LEU A 1 143 ? -8.477 3.863 9.766 1 83.75 143 LEU A O 1
ATOM 1148 N N . PRO A 1 144 ? -8.445 5.27 8.031 1 82.88 144 PRO A N 1
ATOM 1149 C CA . PRO A 1 144 ? -9.852 4.938 7.77 1 82.88 144 PRO A CA 1
ATOM 1150 C C . PRO A 1 144 ? -10.031 3.551 7.16 1 82.88 144 PRO A C 1
ATOM 1152 O O . PRO A 1 144 ? -9.195 3.113 6.359 1 82.88 144 PRO A O 1
ATOM 1155 N N . PRO A 1 145 ? -11.156 2.977 7.543 1 79.75 145 PRO A N 1
ATOM 1156 C CA . PRO A 1 145 ? -11.406 1.661 6.953 1 79.75 145 PRO A CA 1
ATOM 1157 C C . PRO A 1 145 ? -11.461 1.702 5.426 1 79.75 145 PRO A C 1
ATOM 1159 O O . PRO A 1 145 ? -12.086 2.6 4.852 1 79.75 145 PRO A O 1
ATOM 1162 N N . GLY A 1 146 ? -10.766 0.775 4.805 1 79.62 146 GLY A N 1
ATOM 1163 C CA . GLY A 1 146 ? -10.805 0.652 3.357 1 79.62 146 GLY A CA 1
ATOM 1164 C C . GLY A 1 146 ? -9.695 1.411 2.66 1 79.62 146 GLY A C 1
ATOM 1165 O O . GLY A 1 146 ? -9.406 1.163 1.488 1 79.62 146 GLY A O 1
ATOM 1166 N N . GLU A 1 147 ? -9.117 2.393 3.389 1 87.62 147 GLU A N 1
ATOM 1167 C CA . GLU A 1 147 ? -8.078 3.197 2.754 1 87.62 147 GLU A CA 1
ATOM 1168 C C . GLU A 1 147 ? -6.73 2.99 3.436 1 87.62 147 GLU A C 1
ATOM 1170 O O . GLU A 1 147 ? -5.797 3.77 3.227 1 87.62 147 GLU A O 1
ATOM 1175 N N . GLU A 1 148 ? -6.652 1.965 4.211 1 85.56 148 GLU A N 1
ATOM 1176 C CA . GLU A 1 148 ? -5.457 1.753 5.023 1 85.56 148 GLU A CA 1
ATOM 1177 C C . GLU A 1 148 ? -4.227 1.532 4.145 1 85.56 148 GLU A C 1
ATOM 1179 O O . GLU A 1 148 ? -3.209 2.205 4.312 1 85.56 148 GLU A O 1
ATOM 1184 N N . ILE A 1 149 ? -4.391 0.684 3.191 1 86.81 149 ILE A N 1
ATOM 1185 C CA . ILE A 1 149 ? -3.24 0.25 2.4 1 86.81 149 ILE A CA 1
ATOM 1186 C C . ILE A 1 149 ? -2.795 1.379 1.475 1 86.81 149 ILE A C 1
ATOM 1188 O O . ILE A 1 149 ? -1.635 1.794 1.505 1 86.81 149 ILE A O 1
ATOM 1192 N N . PRO A 1 150 ? -3.707 1.926 0.722 1 90.31 150 PRO A N 1
ATOM 1193 C CA . PRO A 1 150 ? -3.264 3.027 -0.136 1 90.31 150 PRO A CA 1
ATOM 1194 C C . PRO A 1 150 ? -2.691 4.199 0.657 1 90.31 150 PRO A C 1
ATOM 1196 O O . PRO A 1 150 ? -1.714 4.82 0.23 1 90.31 150 PRO A O 1
ATOM 1199 N N . LEU A 1 151 ? -3.264 4.477 1.738 1 92.12 151 LEU A N 1
ATOM 1200 C CA . LEU A 1 151 ? -2.791 5.602 2.539 1 92.12 151 LEU A CA 1
ATOM 1201 C C . LEU A 1 151 ? -1.395 5.328 3.088 1 92.12 151 LEU A C 1
ATOM 1203 O O . LEU A 1 151 ? -0.525 6.203 3.049 1 92.12 151 LEU A O 1
ATOM 1207 N N . LEU A 1 152 ? -1.258 4.16 3.566 1 89.88 152 LEU A N 1
ATOM 1208 C CA . LEU A 1 152 ? 0.052 3.811 4.105 1 89.88 152 LEU A CA 1
ATOM 1209 C C . LEU A 1 152 ? 1.12 3.867 3.018 1 89.88 152 LEU A C 1
ATOM 1211 O O . LEU A 1 152 ? 2.248 4.297 3.271 1 89.88 152 LEU A O 1
ATOM 1215 N N . CYS A 1 153 ? 0.764 3.406 1.87 1 90.56 153 CYS A N 1
ATOM 1216 C CA . CYS A 1 153 ? 1.689 3.486 0.745 1 90.56 153 CYS A CA 1
ATOM 1217 C C . CYS A 1 153 ? 2.104 4.93 0.482 1 90.56 153 CYS A C 1
ATOM 1219 O O . CYS A 1 153 ? 3.291 5.219 0.318 1 90.56 153 CYS A O 1
ATOM 1221 N N . VAL A 1 154 ? 1.202 5.77 0.512 1 94.81 154 VAL A N 1
ATOM 1222 C CA . VAL A 1 154 ? 1.453 7.176 0.221 1 94.81 154 VAL A CA 1
ATOM 1223 C C . VAL A 1 154 ? 2.264 7.801 1.354 1 94.81 154 VAL A C 1
ATOM 1225 O O . VAL A 1 154 ? 3.207 8.555 1.106 1 94.81 154 VAL A O 1
ATOM 1228 N N . LEU A 1 155 ? 1.905 7.52 2.58 1 95.38 155 LEU A N 1
ATOM 1229 C CA . LEU A 1 155 ? 2.602 8.094 3.729 1 95.38 155 LEU A CA 1
ATOM 1230 C C . LEU A 1 155 ? 4.051 7.621 3.771 1 95.38 155 LEU A C 1
ATOM 1232 O O . LEU A 1 155 ? 4.953 8.406 4.074 1 95.38 155 LEU A O 1
ATOM 1236 N N . ASP A 1 156 ? 4.23 6.328 3.449 1 91.06 156 ASP A N 1
ATOM 1237 C CA . ASP A 1 156 ? 5.594 5.812 3.375 1 91.06 156 ASP A CA 1
ATOM 1238 C C . ASP A 1 156 ? 6.402 6.547 2.309 1 91.06 156 ASP A C 1
ATOM 1240 O O . ASP A 1 156 ? 7.598 6.781 2.482 1 91.06 156 ASP A O 1
ATOM 1244 N N . GLU A 1 157 ? 5.777 6.828 1.265 1 91.56 157 GLU A N 1
ATOM 1245 C CA . GLU A 1 157 ? 6.422 7.559 0.178 1 91.56 157 GLU A CA 1
ATOM 1246 C C . GLU A 1 157 ? 6.766 8.984 0.598 1 91.56 157 GLU A C 1
ATOM 1248 O O . GLU A 1 157 ? 7.867 9.469 0.328 1 91.56 157 GLU A O 1
ATOM 1253 N N . LEU A 1 158 ? 5.859 9.664 1.276 1 94.44 158 LEU A N 1
ATOM 1254 C CA . LEU A 1 158 ? 6 11.062 1.644 1 94.44 158 LEU A CA 1
ATOM 1255 C C . LEU A 1 158 ? 7.031 11.234 2.756 1 94.44 158 LEU A C 1
ATOM 1257 O O . LEU A 1 158 ? 7.863 12.141 2.703 1 94.44 158 LEU A O 1
ATOM 1261 N N . PHE A 1 159 ? 6.957 10.375 3.758 1 94.94 159 PHE A N 1
ATOM 1262 C CA . PHE A 1 159 ? 7.695 10.633 4.988 1 94.94 159 PHE A CA 1
ATOM 1263 C C . PHE A 1 159 ? 8.875 9.688 5.125 1 94.94 159 PHE A C 1
ATOM 1265 O O . PHE A 1 159 ? 9.797 9.938 5.902 1 94.94 159 PHE A O 1
ATOM 1272 N N . GLY A 1 160 ? 8.797 8.594 4.391 1 90.19 160 GLY A N 1
ATOM 1273 C CA . GLY A 1 160 ? 9.805 7.555 4.539 1 90.19 160 GLY A CA 1
ATOM 1274 C C . GLY A 1 160 ? 9.375 6.434 5.465 1 90.19 160 GLY A C 1
ATOM 1275 O O . GLY A 1 160 ? 8.867 6.684 6.559 1 90.19 160 GLY A O 1
ATOM 1276 N N . GLU A 1 161 ? 9.633 5.238 5.02 1 87.5 161 GLU A N 1
ATOM 1277 C CA . GLU A 1 161 ? 9.258 4.062 5.801 1 87.5 161 GLU A CA 1
ATOM 1278 C C . GLU A 1 161 ? 10.008 4.027 7.133 1 87.5 161 GLU A C 1
ATOM 1280 O O . GLU A 1 161 ? 9.477 3.549 8.133 1 87.5 161 GLU A O 1
ATOM 1285 N N . GLU A 1 162 ? 11.18 4.531 7.125 1 86.5 162 GLU A N 1
ATOM 1286 C CA . GLU A 1 162 ? 12.016 4.512 8.32 1 86.5 162 GLU A CA 1
ATOM 1287 C C . GLU A 1 162 ? 11.43 5.398 9.422 1 86.5 162 GLU A C 1
ATOM 1289 O O . GLU A 1 162 ? 11.781 5.254 10.594 1 86.5 162 GLU A O 1
ATOM 1294 N N . GLN A 1 163 ? 10.602 6.309 9.023 1 92.12 163 GLN A N 1
ATOM 1295 C CA . GLN A 1 163 ? 10.023 7.242 9.984 1 92.12 163 GLN A CA 1
ATOM 1296 C C . GLN A 1 163 ? 8.766 6.664 10.625 1 92.12 163 GLN A C 1
ATOM 1298 O O . GLN A 1 163 ? 8.203 7.262 11.547 1 92.12 163 GLN A O 1
ATOM 1303 N N . ARG A 1 164 ? 8.297 5.5 10.117 1 89.25 164 ARG A N 1
ATOM 1304 C CA . ARG A 1 164 ? 7.102 4.867 10.656 1 89.25 164 ARG A CA 1
ATOM 1305 C C . ARG A 1 164 ? 7.402 4.141 11.961 1 89.25 164 ARG A C 1
ATOM 1307 O O . ARG A 1 164 ? 8.305 3.297 12.016 1 89.25 164 ARG A O 1
ATOM 1314 N N . LEU A 1 165 ? 6.719 4.562 13.016 1 83.69 165 LEU A N 1
ATOM 1315 C CA . LEU A 1 165 ? 6.832 3.865 14.289 1 83.69 165 LEU A CA 1
ATOM 1316 C C . LEU A 1 165 ? 5.852 2.701 14.359 1 83.69 165 LEU A C 1
ATOM 1318 O O . LEU A 1 165 ? 4.699 2.826 13.938 1 83.69 165 LEU A O 1
ATOM 1322 N N . PHE A 1 166 ? 6.371 1.396 14.32 1 62.34 166 PHE A N 1
ATOM 1323 C CA . PHE A 1 166 ? 5.582 0.175 14.203 1 62.34 166 PHE A CA 1
ATOM 1324 C C . PHE A 1 166 ? 4.516 0.109 15.289 1 62.34 166 PHE A C 1
ATOM 1326 O O . PHE A 1 166 ? 4.812 0.304 16.469 1 62.34 166 PHE A O 1
ATOM 1333 N N . SER A 1 167 ? 3.492 0.739 15.352 1 54 167 SER A N 1
ATOM 1334 C CA . SER A 1 167 ? 2.379 0.398 16.234 1 54 167 SER A CA 1
ATOM 1335 C C . SER A 1 167 ? 1.533 -0.728 15.648 1 54 167 SER A C 1
ATOM 1337 O O . SER A 1 167 ? 0.417 -0.977 16.109 1 54 167 SER A O 1
ATOM 1339 N N . TRP A 1 168 ? 2.129 -1.575 14.82 1 45.75 168 TRP A N 1
ATOM 1340 C CA . TRP A 1 168 ? 1.088 -2.404 14.227 1 45.75 168 TRP A CA 1
ATOM 1341 C C . TRP A 1 168 ? 0.378 -3.234 15.289 1 45.75 168 TRP A C 1
ATOM 1343 O O . TRP A 1 168 ? -0.315 -4.203 14.969 1 45.75 168 TRP A O 1
ATOM 1353 N N . GLY A 1 169 ? 1.017 -3.379 16.469 1 40.62 169 GLY A N 1
ATOM 1354 C CA . GLY A 1 169 ? 0.537 -4.527 17.219 1 40.62 169 GLY A CA 1
ATOM 1355 C C . GLY A 1 169 ? -0.974 -4.656 17.203 1 40.62 169 GLY A C 1
ATOM 1356 O O . GLY A 1 169 ? -1.507 -5.734 16.938 1 40.62 169 GLY A O 1
ATOM 1357 N N . GLU A 1 170 ? -1.521 -4.031 18.344 1 39.03 170 GLU A N 1
ATOM 1358 C CA . GLU A 1 170 ? -2.625 -4.594 19.109 1 39.03 170 GLU A CA 1
ATOM 1359 C C . GLU A 1 170 ? -3.834 -4.871 18.219 1 39.03 170 GLU A C 1
ATOM 1361 O O . GLU A 1 170 ? -3.814 -4.566 17.031 1 39.03 170 GLU A O 1
ATOM 1366 N N . GLY A 1 171 ? -5.188 -4.52 18.969 1 33.94 171 GLY A N 1
ATOM 1367 C CA . GLY A 1 171 ? -6.594 -4.816 18.75 1 33.94 171 GLY A CA 1
ATOM 1368 C C . GLY A 1 171 ? -7.078 -4.41 17.359 1 33.94 171 GLY A C 1
ATOM 1369 O O . GLY A 1 171 ? -7.102 -3.225 17.031 1 33.94 171 GLY A O 1
ATOM 1370 N N . ALA A 1 172 ? -6.785 -5.027 16.359 1 35.78 172 ALA A N 1
ATOM 1371 C CA . ALA A 1 172 ? -7.453 -4.809 15.07 1 35.78 172 ALA A CA 1
ATOM 1372 C C . ALA A 1 172 ? -8.875 -4.293 15.273 1 35.78 172 ALA A C 1
ATOM 1374 O O . ALA A 1 172 ? -9.82 -5.074 15.359 1 35.78 172 ALA A O 1
ATOM 1375 N N . GLY A 1 173 ? -9.227 -3.869 16.359 1 34.81 173 GLY A N 1
ATOM 1376 C CA . GLY A 1 173 ? -10.492 -3.186 16.125 1 34.81 173 GLY A CA 1
ATOM 1377 C C . GLY A 1 173 ? -10.469 -2.279 14.906 1 34.81 173 GLY A C 1
ATOM 1378 O O . GLY A 1 173 ? -9.406 -2.061 14.312 1 34.81 173 GLY A O 1
ATOM 1379 N N . PRO A 1 174 ? -11.516 -1.766 14.484 1 40.97 174 PRO A N 1
ATOM 1380 C CA . PRO A 1 174 ? -11.789 -0.982 13.281 1 40.97 174 PRO A CA 1
ATOM 1381 C C . PRO A 1 174 ? -10.711 0.061 13 1 40.97 174 PRO A C 1
ATOM 1383 O O . PRO A 1 174 ? -10.445 0.388 11.836 1 40.97 174 PRO A O 1
ATOM 1386 N N . GLY A 1 175 ? -10.109 0.893 13.953 1 49.88 175 GLY A N 1
ATOM 1387 C CA . GLY A 1 175 ? -9.438 2.129 13.594 1 49.88 175 GLY A CA 1
ATOM 1388 C C . GLY A 1 175 ? -7.93 2.055 13.758 1 49.88 175 GLY A C 1
ATOM 1389 O O . GLY A 1 175 ? -7.426 1.976 14.875 1 49.88 175 GLY A O 1
ATOM 1390 N N . ARG A 1 176 ? -6.863 1.359 12.859 1 67.38 176 ARG A N 1
ATOM 1391 C CA . ARG A 1 176 ? -5.414 1.21 12.844 1 67.38 176 ARG A CA 1
ATOM 1392 C C . ARG A 1 176 ? -4.723 2.568 12.789 1 67.38 176 ARG A C 1
ATOM 1394 O O . ARG A 1 176 ? -4.992 3.371 11.891 1 67.38 176 ARG A O 1
ATOM 1401 N N . THR A 1 177 ? -4.176 2.936 14.125 1 81.75 177 THR A N 1
ATOM 1402 C CA . THR A 1 177 ? -3.426 4.184 14.18 1 81.75 177 THR A CA 1
ATOM 1403 C C . THR A 1 177 ? -1.956 3.945 13.844 1 81.75 177 THR A C 1
ATOM 1405 O O . THR A 1 177 ? -1.343 3.006 14.352 1 81.75 177 THR A O 1
ATOM 1408 N N . VAL A 1 178 ? -1.514 4.691 12.922 1 86.62 178 VAL A N 1
ATOM 1409 C CA . VAL A 1 178 ? -0.097 4.629 12.578 1 86.62 178 VAL A CA 1
ATOM 1410 C C . VAL A 1 178 ? 0.589 5.934 12.984 1 86.62 178 VAL A C 1
ATOM 1412 O O . VAL A 1 178 ? -0.033 7 12.969 1 86.62 178 VAL A O 1
ATOM 1415 N N . ARG A 1 179 ? 1.834 5.82 13.398 1 92.06 179 ARG A N 1
ATOM 1416 C CA . ARG A 1 179 ? 2.584 6.996 13.82 1 92.06 179 ARG A CA 1
ATOM 1417 C C . ARG A 1 179 ? 3.861 7.156 13 1 92.06 179 ARG A C 1
ATOM 1419 O O . ARG A 1 179 ? 4.543 6.172 12.703 1 92.06 179 ARG A O 1
ATOM 1426 N N . TYR A 1 180 ? 4.094 8.328 12.562 1 94.12 180 TYR A N 1
ATOM 1427 C CA . TYR A 1 180 ? 5.34 8.688 11.891 1 94.12 180 TYR A CA 1
ATOM 1428 C C . TYR A 1 180 ? 6.109 9.727 12.695 1 94.12 180 TYR A C 1
ATOM 1430 O O . TYR A 1 180 ? 5.535 10.711 13.164 1 94.12 180 TYR A O 1
ATOM 1438 N N . CYS A 1 181 ? 7.344 9.492 12.906 1 95.25 181 CYS A N 1
ATOM 1439 C CA . CYS A 1 181 ? 8.172 10.5 13.562 1 95.25 181 CYS A CA 1
ATOM 1440 C C . CYS A 1 181 ? 8.922 11.336 12.539 1 95.25 181 CYS A C 1
ATOM 1442 O O . CYS A 1 181 ? 9.258 10.852 11.453 1 95.25 181 CYS A O 1
ATOM 1444 N N . LYS A 1 182 ? 9.094 12.57 12.859 1 94.94 182 LYS A N 1
ATOM 1445 C CA . LYS A 1 182 ? 9.773 13.492 11.953 1 94.94 182 LYS A CA 1
ATOM 1446 C C . LYS A 1 182 ? 11.234 13.102 11.766 1 94.94 182 LYS A C 1
ATOM 1448 O O . LYS A 1 182 ? 11.773 13.203 10.656 1 94.94 182 LYS A O 1
ATOM 1453 N N . ASN A 1 183 ? 11.805 12.617 12.836 1 93.25 183 ASN A N 1
ATOM 1454 C CA . ASN A 1 183 ? 13.219 12.25 12.812 1 93.25 183 ASN A CA 1
ATOM 1455 C C . ASN A 1 183 ? 13.477 10.953 13.57 1 93.25 183 ASN A C 1
ATOM 1457 O O . ASN A 1 183 ? 13.672 10.961 14.789 1 93.25 183 ASN A O 1
ATOM 1461 N N . ALA A 1 184 ? 13.562 9.891 12.867 1 88.12 184 ALA A N 1
ATOM 1462 C CA . ALA A 1 184 ? 13.766 8.578 13.477 1 88.12 184 ALA A CA 1
ATOM 1463 C C . ALA A 1 184 ? 15.188 8.438 14.016 1 88.12 184 ALA A C 1
ATOM 1465 O O . ALA A 1 184 ? 15.414 7.77 15.023 1 88.12 184 ALA A O 1
ATOM 1466 N N . ALA A 1 185 ? 16.094 9.023 13.359 1 87.69 185 ALA A N 1
ATOM 1467 C CA . ALA A 1 185 ? 17.5 8.938 13.75 1 87.69 185 ALA A CA 1
ATOM 1468 C C . ALA A 1 185 ? 17.719 9.539 15.133 1 87.69 185 ALA A C 1
ATOM 1470 O O . ALA A 1 185 ? 18.672 9.188 15.82 1 87.69 185 ALA A O 1
ATOM 1471 N N . ALA A 1 186 ? 16.797 10.414 15.578 1 89.56 186 ALA A N 1
ATOM 1472 C CA . ALA A 1 186 ? 16.922 11.07 16.875 1 89.56 186 ALA A CA 1
ATOM 1473 C C . ALA A 1 186 ? 16.375 10.18 17.984 1 89.56 186 ALA A C 1
ATOM 1475 O O . ALA A 1 186 ? 16.375 10.562 19.156 1 89.56 186 ALA A O 1
ATOM 1476 N N . GLY A 1 187 ? 15.891 8.961 17.656 1 87.06 187 GLY A N 1
ATOM 1477 C CA . GLY A 1 187 ? 15.328 8.062 18.656 1 87.06 187 GLY A CA 1
ATOM 1478 C C . GLY A 1 187 ? 13.969 8.508 19.156 1 87.06 187 GLY A C 1
ATOM 1479 O O . GLY A 1 187 ? 13.648 8.305 20.328 1 87.06 187 GLY A O 1
ATOM 1480 N N . THR A 1 188 ? 13.312 9.195 18.297 1 89.25 188 THR A N 1
ATOM 1481 C CA . THR A 1 188 ? 11.992 9.688 18.656 1 89.25 188 THR A CA 1
ATOM 1482 C C . THR A 1 188 ? 11.031 8.531 18.922 1 89.25 188 THR A C 1
ATOM 1484 O O . THR A 1 188 ? 10.953 7.59 18.141 1 89.25 188 THR A O 1
ATOM 1487 N N . THR A 1 189 ? 10.359 8.523 20.078 1 88 189 THR A N 1
ATOM 1488 C CA . THR A 1 189 ? 9.344 7.539 20.453 1 88 189 THR A CA 1
ATOM 1489 C C . THR A 1 189 ? 7.969 8.188 20.562 1 88 189 THR A C 1
ATOM 1491 O O . THR A 1 189 ? 7.836 9.398 20.375 1 88 189 THR A O 1
ATOM 1494 N N . ALA A 1 190 ? 7.023 7.379 20.812 1 86.94 190 ALA A N 1
ATOM 1495 C CA . ALA A 1 190 ? 5.66 7.875 20.953 1 86.94 190 ALA A CA 1
ATOM 1496 C C . ALA A 1 190 ? 5.547 8.82 22.156 1 86.94 190 ALA A C 1
ATOM 1498 O O . ALA A 1 190 ? 4.645 9.656 22.203 1 86.94 190 ALA A O 1
ATOM 1499 N N . GLU A 1 191 ? 6.508 8.789 23.031 1 89.25 191 GLU A N 1
ATOM 1500 C CA . GLU A 1 191 ? 6.457 9.586 24.25 1 89.25 191 GLU A CA 1
ATOM 1501 C C . GLU A 1 191 ? 7.297 10.859 24.125 1 89.25 191 GLU A C 1
ATOM 1503 O O . GLU A 1 191 ? 7.16 11.781 24.922 1 89.25 191 GLU A O 1
ATOM 1508 N N . SER A 1 192 ? 8.141 10.906 23.125 1 90.56 192 SER A N 1
ATOM 1509 C CA . SER A 1 192 ? 9.109 11.984 22.984 1 90.56 192 SER A CA 1
ATOM 1510 C C . SER A 1 192 ? 8.422 13.344 22.922 1 90.56 192 SER A C 1
ATOM 1512 O O . SER A 1 192 ? 8.82 14.281 23.609 1 90.56 192 SER A O 1
ATOM 1514 N N . PRO A 1 193 ? 7.312 13.445 22.188 1 90.81 193 PRO A N 1
ATOM 1515 C CA . PRO A 1 193 ? 6.688 14.766 22.078 1 90.81 193 PRO A CA 1
ATOM 1516 C C . PRO A 1 193 ? 6.082 15.242 23.406 1 90.81 193 PRO A C 1
ATOM 1518 O O . PRO A 1 193 ? 5.984 16.453 23.641 1 90.81 193 PRO A O 1
ATOM 1521 N N . TRP A 1 194 ? 5.75 14.352 24.25 1 90.81 194 TRP A N 1
ATOM 1522 C CA . TRP A 1 194 ? 5.082 14.688 25.5 1 90.81 194 TRP A CA 1
ATOM 1523 C C . TRP A 1 194 ? 6.078 15.227 26.516 1 90.81 194 TRP A C 1
ATOM 1525 O O . TRP A 1 194 ? 5.688 15.805 27.531 1 90.81 194 TRP A O 1
ATOM 1535 N N . GLN A 1 195 ? 7.289 15.016 26.25 1 91.5 195 GLN A N 1
ATOM 1536 C CA . GLN A 1 195 ? 8.328 15.539 27.125 1 91.5 195 GLN A CA 1
ATOM 1537 C C . GLN A 1 195 ? 8.461 17.047 26.984 1 91.5 195 GLN A C 1
ATOM 1539 O O . GLN A 1 195 ? 8.938 17.734 27.906 1 91.5 195 GLN A O 1
ATOM 1544 N N . ASP A 1 196 ? 8.07 17.594 25.875 1 93 196 ASP A N 1
ATOM 1545 C CA . ASP A 1 196 ? 7.992 19.031 25.703 1 93 196 ASP A CA 1
ATOM 1546 C C . ASP A 1 196 ? 6.789 19.609 26.438 1 93 196 ASP A C 1
ATOM 1548 O O . ASP A 1 196 ? 5.676 19.625 25.906 1 93 196 ASP A O 1
ATOM 1552 N N . ARG A 1 197 ? 7.039 20.219 27.578 1 94.56 197 ARG A N 1
ATOM 1553 C CA . ARG A 1 197 ? 5.973 20.672 28.453 1 94.56 197 ARG A CA 1
ATOM 1554 C C . ARG A 1 197 ? 5.328 21.953 27.938 1 94.56 197 ARG A C 1
ATOM 1556 O O . ARG A 1 197 ? 4.371 22.453 28.531 1 94.56 197 ARG A O 1
ATOM 1563 N N . GLN A 1 198 ? 5.793 22.531 26.891 1 93.69 198 GLN A N 1
ATOM 1564 C CA . GLN A 1 198 ? 5.199 23.703 26.25 1 93.69 198 GLN A CA 1
ATOM 1565 C C . GLN A 1 198 ? 4.84 23.422 24.797 1 93.69 198 GLN A C 1
ATOM 1567 O O . GLN A 1 198 ? 4.617 24.344 24.016 1 93.69 198 GLN A O 1
ATOM 1572 N N . GLY A 1 199 ? 4.797 22.109 24.469 1 94.94 199 GLY A N 1
ATOM 1573 C CA . GLY A 1 199 ? 4.566 21.719 23.094 1 94.94 199 GLY A CA 1
ATOM 1574 C C . GLY A 1 199 ? 3.16 22.016 22.609 1 94.94 199 GLY A C 1
ATOM 1575 O O . GLY A 1 199 ? 2.229 22.094 23.406 1 94.94 199 GLY A O 1
ATOM 1576 N N . CYS A 1 200 ? 3.055 22.219 21.312 1 96.75 200 CYS A N 1
ATOM 1577 C CA . CYS A 1 200 ? 1.769 22.438 20.656 1 96.75 200 CYS A CA 1
ATOM 1578 C C . CYS A 1 200 ? 1.254 21.156 20.016 1 96.75 200 CYS A C 1
ATOM 1580 O O . CYS A 1 200 ? 1.984 20.484 19.297 1 96.75 200 CYS A O 1
ATOM 1582 N N . PHE A 1 201 ? 0.007 20.812 20.344 1 96.94 201 PHE A N 1
ATOM 1583 C CA . PHE A 1 201 ? -0.631 19.625 19.797 1 96.94 201 PHE A CA 1
ATOM 1584 C C . PHE A 1 201 ? -1.794 19.984 18.891 1 96.94 201 PHE A C 1
ATOM 158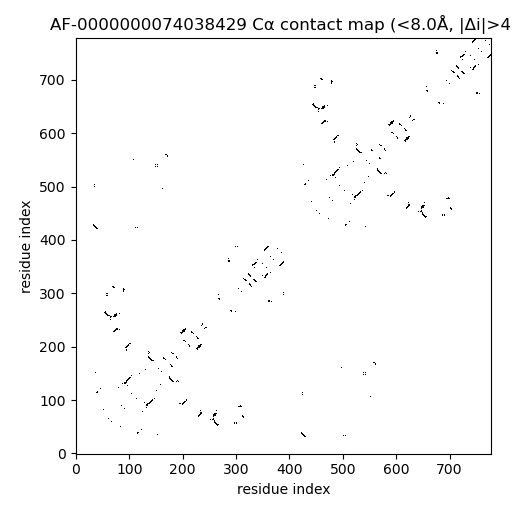6 O O . PHE A 1 201 ? -2.727 20.672 19.312 1 96.94 201 PHE A O 1
ATOM 1593 N N . LEU A 1 202 ? -1.697 19.547 17.656 1 97.12 202 LEU A N 1
ATOM 1594 C CA . LEU A 1 202 ? -2.689 19.922 16.656 1 97.12 202 LEU A CA 1
ATOM 1595 C C . LEU A 1 202 ? -3.514 18.703 16.234 1 97.12 202 LEU A C 1
ATOM 1597 O O . LEU A 1 202 ? -2.971 17.609 16.062 1 97.12 202 LEU A O 1
ATOM 1601 N N . ALA A 1 203 ? -4.867 18.875 16.125 1 95.19 203 ALA A N 1
ATOM 1602 C CA . ALA A 1 203 ? -5.719 17.766 15.719 1 95.19 203 ALA A CA 1
ATOM 1603 C C . ALA A 1 203 ? -6.84 18.234 14.797 1 95.19 203 ALA A C 1
ATOM 1605 O O . ALA A 1 203 ? -7.332 19.359 14.938 1 95.19 203 ALA A O 1
ATOM 1606 N N . LEU A 1 204 ? -7.125 17.391 13.82 1 91.44 204 LEU A N 1
ATOM 1607 C CA . LEU A 1 204 ? -8.398 17.5 13.117 1 91.44 204 LEU A CA 1
ATOM 1608 C C . LEU A 1 204 ? -9.508 16.797 13.898 1 91.44 204 LEU A C 1
ATOM 1610 O O . LEU A 1 204 ? -9.312 15.688 14.398 1 91.44 204 LEU A O 1
ATOM 1614 N N . ALA A 1 205 ? -10.578 17.484 14.016 1 81.44 205 ALA A N 1
ATOM 1615 C CA . ALA A 1 205 ? -11.672 16.906 14.781 1 81.44 205 ALA A CA 1
ATOM 1616 C C . ALA A 1 205 ? -12.062 15.531 14.227 1 81.44 205 ALA A C 1
ATOM 1618 O O . ALA A 1 205 ? -12.398 15.406 13.047 1 81.44 205 ALA A O 1
ATOM 1619 N N . ASP A 1 206 ? -11.859 14.539 15.055 1 73.56 206 ASP A N 1
ATOM 1620 C CA . ASP A 1 206 ? -12.227 13.172 14.711 1 73.56 206 ASP A CA 1
ATOM 1621 C C . ASP A 1 206 ? -13.742 13.023 14.562 1 73.56 206 ASP A C 1
ATOM 1623 O O . ASP A 1 206 ? -14.5 13.516 15.406 1 73.56 206 ASP A O 1
ATOM 1627 N N . PRO A 1 207 ? -14.141 12.336 13.555 1 70.94 207 PRO A N 1
ATOM 1628 C CA . PRO A 1 207 ? -15.586 12.164 13.398 1 70.94 207 PRO A CA 1
ATOM 1629 C C . PRO A 1 207 ? -16.219 11.375 14.547 1 70.94 207 PRO A C 1
ATOM 1631 O O . PRO A 1 207 ? -17.359 11.641 14.922 1 70.94 207 PRO A O 1
ATOM 1634 N N . GLU A 1 208 ? -15.469 10.531 15.148 1 72.69 208 GLU A N 1
ATOM 1635 C CA . GLU A 1 208 ? -16.016 9.68 16.203 1 72.69 208 GLU A CA 1
ATOM 1636 C C . GLU A 1 208 ? -15.781 10.289 17.578 1 72.69 208 GLU A C 1
ATOM 1638 O O . GLU A 1 208 ? -16.672 10.25 18.438 1 72.69 208 GLU A O 1
ATOM 1643 N N . ASP A 1 209 ? -14.633 10.836 17.797 1 80.06 209 ASP A N 1
ATOM 1644 C CA . ASP A 1 209 ? -14.25 11.453 19.062 1 80.06 209 ASP A CA 1
ATOM 1645 C C . ASP A 1 209 ? -13.469 12.75 18.828 1 80.06 209 ASP A C 1
ATOM 1647 O O . ASP A 1 209 ? -12.25 12.781 19 1 80.06 209 ASP A O 1
ATOM 1651 N N . PRO A 1 210 ? -14.211 13.844 18.625 1 81.31 210 PRO A N 1
ATOM 1652 C CA . PRO A 1 210 ? -13.57 15.078 18.156 1 81.31 210 PRO A CA 1
ATOM 1653 C C . PRO A 1 210 ? -12.648 15.695 19.203 1 81.31 210 PRO A C 1
ATOM 1655 O O . PRO A 1 210 ? -11.703 16.406 18.844 1 81.31 210 PRO A O 1
ATOM 1658 N N . LEU A 1 211 ? -12.836 15.461 20.516 1 87.25 211 LEU A N 1
ATOM 1659 C CA . LEU A 1 211 ? -12.07 16.172 21.531 1 87.25 211 LEU A CA 1
ATOM 1660 C C . LEU A 1 211 ? -11 15.273 22.141 1 87.25 211 LEU A C 1
ATOM 1662 O O . LEU A 1 211 ? -10.336 15.648 23.109 1 87.25 211 LEU A O 1
ATOM 1666 N N . LYS A 1 212 ? -10.75 14.18 21.516 1 84.5 212 LYS A N 1
ATOM 1667 C CA . LYS A 1 212 ? -9.867 13.172 22.094 1 84.5 212 LYS A CA 1
ATOM 1668 C C . LYS A 1 212 ? -8.477 13.75 22.344 1 84.5 212 LYS A C 1
ATOM 1670 O O . LYS A 1 212 ? -7.938 13.625 23.438 1 84.5 212 LYS A O 1
ATOM 1675 N N . THR A 1 213 ? -7.891 14.352 21.312 1 85.31 213 THR A N 1
ATOM 1676 C CA . THR A 1 213 ? -6.535 14.875 21.438 1 85.31 213 THR A CA 1
ATOM 1677 C C . THR A 1 213 ? -6.484 16.016 22.453 1 85.31 213 THR A C 1
ATOM 1679 O O . THR A 1 213 ? -5.539 16.109 23.234 1 85.31 213 THR A O 1
ATOM 1682 N N . MET A 1 214 ? -7.461 16.859 22.406 1 89.81 214 MET A N 1
ATOM 1683 C CA . MET A 1 214 ? -7.535 17.953 23.375 1 89.81 214 MET A CA 1
ATOM 1684 C C . MET A 1 214 ? -7.59 17.438 24.797 1 89.81 214 MET A C 1
ATOM 1686 O O . MET A 1 214 ? -6.871 17.922 25.672 1 89.81 214 MET A O 1
ATOM 1690 N N . GLU A 1 215 ? -8.398 16.453 24.969 1 89.81 215 GLU A N 1
ATOM 1691 C CA . GLU A 1 215 ? -8.539 15.859 26.297 1 89.81 215 GLU A CA 1
ATOM 1692 C C . GLU A 1 215 ? -7.242 15.203 26.75 1 89.81 215 GLU A C 1
ATOM 1694 O O . GLU A 1 215 ? -6.898 15.258 27.938 1 89.81 215 GLU A O 1
ATOM 1699 N N . GLU A 1 216 ? -6.609 14.594 25.844 1 91.19 216 GLU A N 1
ATOM 1700 C CA . GLU A 1 216 ? -5.324 13.969 26.156 1 91.19 216 GLU A CA 1
ATOM 1701 C C . GLU A 1 216 ? -4.309 15.016 26.625 1 91.19 216 GLU A C 1
ATOM 1703 O O . GLU A 1 216 ? -3.561 14.781 27.578 1 91.19 216 GLU A O 1
ATOM 1708 N N . VAL A 1 217 ? -4.254 16.156 25.984 1 94.25 217 VAL A N 1
ATOM 1709 C CA . VAL A 1 217 ? -3.33 17.234 26.328 1 94.25 217 VAL A CA 1
ATOM 1710 C C . VAL A 1 217 ? -3.654 17.781 27.703 1 94.25 217 VAL A C 1
ATOM 1712 O O . VAL A 1 217 ? -2.76 17.953 28.547 1 94.25 217 VAL A O 1
ATOM 1715 N N . LEU A 1 218 ? -4.918 17.969 27.922 1 94.12 218 LEU A N 1
ATOM 1716 C CA . LEU A 1 218 ? -5.348 18.5 29.203 1 94.12 218 LEU A CA 1
ATOM 1717 C C . LEU A 1 218 ? -5.02 17.531 30.344 1 94.12 218 LEU A C 1
ATOM 1719 O O . LEU A 1 218 ? -4.574 17.953 31.406 1 94.12 218 LEU A O 1
ATOM 1723 N N . ALA A 1 219 ? -5.238 16.266 30.062 1 94.5 219 ALA A N 1
ATOM 1724 C CA . ALA A 1 219 ? -4.938 15.234 31.062 1 94.5 219 ALA A CA 1
ATOM 1725 C C . ALA A 1 219 ? -3.447 15.211 31.391 1 94.5 219 ALA A C 1
ATOM 1727 O O . ALA A 1 219 ? -3.061 15.125 32.562 1 94.5 219 ALA A O 1
ATOM 1728 N N . ARG A 1 220 ? -2.641 15.266 30.375 1 94.38 220 ARG A N 1
ATOM 1729 C CA . ARG A 1 220 ? -1.194 15.242 30.562 1 94.38 220 ARG A CA 1
ATOM 1730 C C . ARG A 1 220 ? -0.72 16.484 31.297 1 94.38 220 ARG A C 1
ATOM 1732 O O . ARG A 1 220 ? 0.177 16.422 32.156 1 94.38 220 ARG A O 1
ATOM 1739 N N . ASN A 1 221 ? -1.27 17.703 30.984 1 94.94 221 ASN A N 1
ATOM 1740 C CA . ASN A 1 221 ? -0.937 18.938 31.688 1 94.94 221 ASN A CA 1
ATOM 1741 C C . ASN A 1 221 ? -1.28 18.844 33.156 1 94.94 221 ASN A C 1
ATOM 1743 O O . ASN A 1 221 ? -0.54 19.344 34.031 1 94.94 221 ASN A O 1
ATOM 1747 N N . GLY A 1 222 ? -2.402 18.156 33.469 1 94.06 222 GLY A N 1
ATOM 1748 C CA . GLY A 1 222 ? -2.799 17.953 34.844 1 94.06 222 GLY A CA 1
ATOM 1749 C C . GLY A 1 222 ? -1.859 17.047 35.594 1 94.06 222 GLY A C 1
ATOM 1750 O O . GLY A 1 222 ? -1.597 17.266 36.781 1 94.06 222 GLY A O 1
ATOM 1751 N N . GLN A 1 223 ? -1.32 16.109 34.938 1 94.25 223 GLN A N 1
ATOM 1752 C CA . GLN A 1 223 ? -0.474 15.102 35.562 1 94.25 223 GLN A CA 1
ATOM 1753 C C . GLN A 1 223 ? 0.909 15.656 35.875 1 94.25 223 GLN A C 1
ATOM 1755 O O . GLN A 1 223 ? 1.475 15.359 36.938 1 94.25 223 GLN A O 1
ATOM 1760 N N . ASP A 1 224 ? 1.472 16.5 35.031 1 94.44 224 ASP A N 1
ATOM 1761 C CA . ASP A 1 224 ? 2.855 16.922 35.219 1 94.44 224 ASP A CA 1
ATOM 1762 C C . ASP A 1 224 ? 2.965 18.438 35.281 1 94.44 224 ASP A C 1
ATOM 1764 O O . ASP A 1 224 ? 4.066 18.984 35.25 1 94.44 224 ASP A O 1
ATOM 1768 N N . GLN A 1 225 ? 1.871 19.188 35.344 1 93.06 225 GLN A N 1
ATOM 1769 C CA . GLN A 1 225 ? 1.803 20.641 35.406 1 93.06 225 GLN A CA 1
ATOM 1770 C C . GLN A 1 225 ? 2.439 21.281 34.156 1 93.06 225 GLN A C 1
ATOM 1772 O O . GLN A 1 225 ? 3.105 22.312 34.281 1 93.06 225 GLN A O 1
ATOM 1777 N N . GLY A 1 226 ? 2.314 20.516 33.125 1 94 226 GLY A N 1
ATOM 1778 C CA . GLY A 1 226 ? 2.775 21.078 31.844 1 94 226 GLY A CA 1
ATOM 1779 C C . GLY A 1 226 ? 1.886 22.188 31.328 1 94 226 GLY A C 1
ATOM 1780 O O . GLY A 1 226 ? 0.808 22.438 31.875 1 94 226 GLY A O 1
ATOM 1781 N N . GLN A 1 227 ? 2.406 22.969 30.375 1 94.38 227 GLN A N 1
ATOM 1782 C CA . GLN A 1 227 ? 1.664 24.062 29.734 1 94.38 227 GLN A CA 1
ATOM 1783 C C . GLN A 1 227 ? 1.523 23.828 28.234 1 94.38 227 GLN A C 1
ATOM 1785 O O . GLN A 1 227 ? 1.68 24.766 27.438 1 94.38 227 GLN A O 1
ATOM 1790 N N . ARG A 1 228 ? 1.25 22.562 27.953 1 96.25 228 ARG A N 1
ATOM 1791 C CA . ARG A 1 228 ? 1.045 22.219 26.547 1 96.25 228 ARG A CA 1
ATOM 1792 C C . ARG A 1 228 ? -0.233 22.859 26.016 1 96.25 228 ARG A C 1
ATOM 1794 O O . ARG A 1 228 ? -1.206 23.031 26.75 1 96.25 228 ARG A O 1
ATOM 1801 N N . SER A 1 229 ? -0.174 23.281 24.781 1 96.38 229 SER A N 1
ATOM 1802 C CA . SER A 1 229 ? -1.334 23.906 24.141 1 96.38 229 SER A CA 1
ATOM 1803 C C . SER A 1 229 ? -1.902 23 23.047 1 96.38 229 SER A C 1
ATOM 1805 O O . SER A 1 229 ? -1.247 22.047 22.609 1 96.38 229 SER A O 1
ATOM 1807 N N . PHE A 1 230 ? -3.154 23.266 22.688 1 95.5 230 PHE A N 1
ATOM 1808 C CA . PHE A 1 230 ? -3.768 22.484 21.625 1 95.5 230 PHE A CA 1
ATOM 1809 C C . PHE A 1 230 ? -4.344 23.391 20.547 1 95.5 230 PHE A C 1
ATOM 1811 O O . PHE A 1 230 ? -4.707 24.547 20.828 1 95.5 230 PHE A O 1
ATOM 1818 N N . VAL A 1 231 ? -4.273 22.938 19.328 1 96.81 231 VAL A N 1
ATOM 1819 C CA . VAL A 1 231 ? -4.965 23.531 18.172 1 96.81 231 VAL A CA 1
ATOM 1820 C C . VAL A 1 231 ? -5.953 22.516 17.594 1 96.81 231 VAL A C 1
ATOM 1822 O O . VAL A 1 231 ? -5.555 21.438 17.156 1 96.81 231 VAL A O 1
ATOM 1825 N N . LEU A 1 232 ? -7.227 22.812 17.703 1 95.62 232 LEU A N 1
ATOM 1826 C CA . LEU A 1 232 ? -8.266 21.938 17.172 1 95.62 232 LEU A CA 1
ATOM 1827 C C . LEU A 1 232 ? -8.906 22.547 15.93 1 95.62 232 LEU A C 1
ATOM 1829 O O . LEU A 1 232 ? -9.461 23.641 15.984 1 95.62 232 LEU A O 1
ATOM 1833 N N . ILE A 1 233 ? -8.812 21.859 14.812 1 95 233 ILE A N 1
ATOM 1834 C CA . ILE A 1 233 ? -9.438 22.297 13.57 1 95 233 ILE A CA 1
ATOM 1835 C C . ILE A 1 233 ? -10.781 21.609 13.398 1 95 233 ILE A C 1
ATOM 1837 O O . ILE A 1 233 ? -10.859 20.375 13.414 1 95 233 ILE A O 1
ATOM 1841 N N . VAL A 1 234 ? -11.805 22.406 13.266 1 90.81 234 VAL A N 1
ATOM 1842 C CA . VAL A 1 234 ? -13.164 21.922 13.109 1 90.81 234 VAL A CA 1
ATOM 1843 C C . VAL A 1 234 ? -13.758 22.438 11.797 1 90.81 234 VAL A C 1
ATOM 1845 O O . VAL A 1 234 ? -13.641 23.625 11.484 1 90.81 234 VAL A O 1
ATOM 1848 N N . PRO A 1 235 ? -14.359 21.531 11.023 1 86.56 235 PRO A N 1
ATOM 1849 C CA . PRO A 1 235 ? -15.023 22.016 9.805 1 86.56 235 PRO A CA 1
ATOM 1850 C C . PRO A 1 235 ? -16.156 22.984 10.094 1 86.56 235 PRO A C 1
ATOM 1852 O O . PRO A 1 235 ? -16.781 22.906 11.148 1 86.56 235 PRO A O 1
ATOM 1855 N N . PRO A 1 236 ? -16.375 23.875 9.078 1 85.44 236 PRO A N 1
ATOM 1856 C CA . PRO A 1 236 ? -17.438 24.859 9.297 1 85.44 236 PRO A CA 1
ATOM 1857 C C . PRO A 1 236 ? -18.828 24.234 9.352 1 85.44 236 PRO A C 1
ATOM 1859 O O . PRO A 1 236 ? -19.016 23.125 8.859 1 85.44 236 PRO A O 1
ATOM 1862 N N . GLU A 1 237 ? -19.766 24.734 10.242 1 69.19 237 GLU A N 1
ATOM 1863 C CA . GLU A 1 237 ? -21.109 24.234 10.469 1 69.19 237 GLU A CA 1
ATOM 1864 C C . GLU A 1 237 ? -21.844 24 9.156 1 69.19 237 GLU A C 1
ATOM 1866 O O . GLU A 1 237 ? -22.609 23.031 9.031 1 69.19 237 GLU A O 1
ATOM 1871 N N . ASP A 1 238 ? -21.781 24.953 8.328 1 60.44 238 ASP A N 1
ATOM 1872 C CA . ASP A 1 238 ? -22.578 24.797 7.121 1 60.44 238 ASP A CA 1
ATOM 1873 C C . ASP A 1 238 ? -22.078 23.641 6.266 1 60.44 238 ASP A C 1
ATOM 1875 O O . ASP A 1 238 ? -22.625 23.359 5.195 1 60.44 238 ASP A O 1
ATOM 1879 N N . SER A 1 239 ? -21.062 23.094 6.727 1 53.16 239 SER A N 1
ATOM 1880 C CA . SER A 1 239 ? -2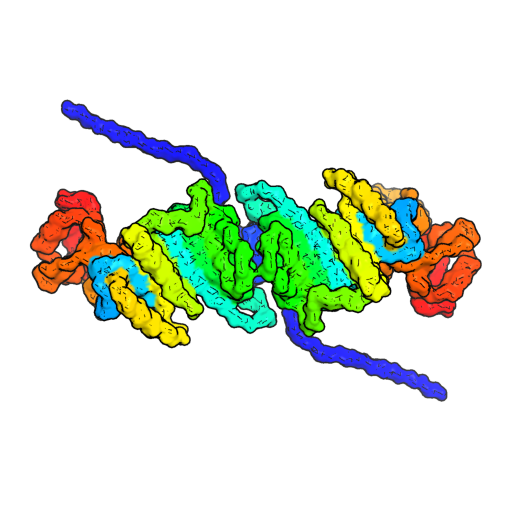0.484 22.094 5.832 1 53.16 239 SER A CA 1
ATOM 1881 C C . SER A 1 239 ? -21.25 20.766 5.906 1 53.16 239 SER A C 1
ATOM 1883 O O . SER A 1 239 ? -20.75 19.734 5.484 1 53.16 239 SER A O 1
ATOM 1885 N N . GLY A 1 240 ? -22.609 20.984 6.277 1 48.19 240 GLY A N 1
ATOM 1886 C CA . GLY A 1 240 ? -23.453 19.797 6.301 1 48.19 240 GLY A CA 1
ATOM 1887 C C . GLY A 1 240 ? -23.25 18.938 7.531 1 48.19 240 GLY A C 1
ATOM 1888 O O . GLY A 1 240 ? -23.859 17.875 7.664 1 48.19 240 GLY A O 1
ATOM 1889 N N . HIS A 1 241 ? -22.203 19.297 8.297 1 52.5 241 HIS A N 1
ATOM 1890 C CA . HIS A 1 241 ? -22.016 18.453 9.477 1 52.5 241 HIS A CA 1
ATOM 1891 C C . HIS A 1 241 ? -22.594 19.125 10.719 1 52.5 241 HIS A C 1
ATOM 1893 O O . HIS A 1 241 ? -22.125 20.188 11.141 1 52.5 241 HIS A O 1
ATOM 1899 N N . PRO A 1 242 ? -23.844 18.938 11.102 1 46.91 242 PRO A N 1
ATOM 1900 C CA . PRO A 1 242 ? -24.578 19.484 12.242 1 46.91 242 PRO A CA 1
ATOM 1901 C C . PRO A 1 242 ? -23.766 19.469 13.539 1 46.91 242 PRO A C 1
ATOM 1903 O O . PRO A 1 242 ? -24.062 20.234 14.461 1 46.91 242 PRO A O 1
ATOM 1906 N N . GLU A 1 243 ? -22.859 18.641 13.711 1 50.88 243 GLU A N 1
ATOM 1907 C CA . GLU A 1 243 ? -22.219 18.281 14.977 1 50.88 243 GLU A CA 1
ATOM 1908 C C . GLU A 1 243 ? -21.344 19.406 15.484 1 50.88 243 GLU A C 1
ATOM 1910 O O . GLU A 1 243 ? -20.906 19.391 16.641 1 50.88 243 GLU A O 1
ATOM 1915 N N . ASP A 1 244 ? -21.172 20.5 14.695 1 56.25 244 ASP A N 1
ATOM 1916 C CA . ASP A 1 244 ? -20.109 21.484 14.969 1 56.25 244 ASP A CA 1
ATOM 1917 C C . ASP A 1 244 ? -20.531 22.453 16.062 1 56.25 244 ASP A C 1
ATOM 1919 O O . ASP A 1 244 ? -19.734 22.812 16.922 1 56.25 244 ASP A O 1
ATOM 1923 N N . SER A 1 245 ? -21.828 22.734 16.109 1 59 245 SER A N 1
ATOM 1924 C CA . SER A 1 245 ? -22.281 23.641 17.172 1 59 245 SER A CA 1
ATOM 1925 C C . SER A 1 245 ? -22.109 23 18.547 1 59 245 SER A C 1
ATOM 1927 O O . SER A 1 245 ? -21.641 23.641 19.484 1 59 245 SER A O 1
ATOM 1929 N N . GLY A 1 246 ? -22.297 21.781 18.469 1 76.5 246 GLY A N 1
ATOM 1930 C CA . GLY A 1 246 ? -22.219 21.078 19.734 1 76.5 246 GLY A CA 1
ATOM 1931 C C . GLY A 1 246 ? -20.797 20.906 20.234 1 76.5 246 GLY A C 1
ATOM 1932 O O . GLY A 1 246 ? -20.547 20.938 21.438 1 76.5 246 GLY A O 1
ATOM 1933 N N . LEU A 1 247 ? -19.938 21.047 19.297 1 83.88 247 LEU A N 1
ATOM 1934 C CA . LEU A 1 247 ? -18.531 20.828 19.672 1 83.88 247 LEU A CA 1
ATOM 1935 C C . LEU A 1 247 ? -17.969 22.062 20.391 1 83.88 247 LEU A C 1
ATOM 1937 O O . LEU A 1 247 ? -17.266 21.922 21.391 1 83.88 247 LEU A O 1
ATOM 1941 N N . LEU A 1 248 ? -18.297 23.234 19.938 1 83.81 248 LEU A N 1
ATOM 1942 C CA . LEU A 1 248 ? -17.812 24.453 20.562 1 83.81 248 LEU A CA 1
ATOM 1943 C C . LEU A 1 248 ? -18.359 24.609 21.969 1 83.81 248 LEU A C 1
ATOM 1945 O O . LEU A 1 248 ? -17.656 25.094 22.859 1 83.81 248 LEU A O 1
ATOM 1949 N N . GLU A 1 249 ? -19.594 24.172 22.078 1 85.88 249 GLU A N 1
ATOM 1950 C CA . GLU A 1 249 ? -20.188 24.219 23.422 1 85.88 249 GLU A CA 1
ATOM 1951 C C . GLU A 1 249 ? -19.469 23.281 24.375 1 85.88 249 GLU A C 1
ATOM 1953 O O . GLU A 1 249 ? -19.281 23.609 25.547 1 85.88 249 GLU A O 1
ATOM 1958 N N . GLN A 1 250 ? -19.109 22.234 23.844 1 87.94 250 GLN A N 1
ATOM 1959 C CA . GLN A 1 250 ? -18.375 21.266 24.656 1 87.94 250 GLN A CA 1
ATOM 1960 C C . GLN A 1 250 ? -17 21.812 25.062 1 87.94 250 GLN A C 1
ATOM 1962 O O . GLN A 1 250 ? -16.578 21.625 26.203 1 87.94 250 GLN A O 1
ATOM 1967 N N . VAL A 1 251 ? -16.375 22.484 24.141 1 88.31 251 VAL A N 1
ATOM 1968 C CA . VAL A 1 251 ? -15.07 23.062 24.438 1 88.31 251 VAL A CA 1
ATOM 1969 C C . VAL A 1 251 ? -15.211 24.156 25.5 1 88.31 251 VAL A C 1
ATOM 1971 O O . VAL A 1 251 ? -14.406 24.234 26.422 1 88.31 251 VAL A O 1
ATOM 1974 N N . ARG A 1 252 ? -16.219 24.938 25.406 1 87.12 252 ARG A N 1
ATOM 1975 C CA . ARG A 1 252 ? -16.453 26.016 26.344 1 87.12 252 ARG A CA 1
ATOM 1976 C C . ARG A 1 252 ? -16.734 25.484 27.75 1 87.12 252 ARG A C 1
ATOM 1978 O O . ARG A 1 252 ? -16.359 26.094 28.75 1 87.12 252 ARG A O 1
ATOM 1985 N N . ALA A 1 253 ? -17.344 24.328 27.719 1 87.88 253 ALA A N 1
ATOM 1986 C CA . ALA A 1 253 ? -17.734 23.719 28.984 1 87.88 253 ALA A CA 1
ATOM 1987 C C . ALA A 1 253 ? -16.516 23.266 29.766 1 87.88 253 ALA A C 1
ATOM 1989 O O . ALA A 1 253 ? -16.578 23.109 31 1 87.88 253 ALA A O 1
ATOM 1990 N N . LEU A 1 254 ? -15.414 23.172 29.141 1 88 254 LEU A N 1
ATOM 1991 C CA . LEU A 1 254 ? -14.195 22.734 29.797 1 88 254 LEU A CA 1
ATOM 1992 C C . LEU A 1 254 ? -13.562 23.875 30.578 1 88 254 LEU A C 1
ATOM 1994 O O . LEU A 1 254 ? -12.68 23.656 31.406 1 88 254 LEU A O 1
ATOM 1998 N N . GLU A 1 255 ? -13.875 25.156 30.406 1 88.25 255 GLU A N 1
ATOM 1999 C CA . GLU A 1 255 ? -13.422 26.359 31.094 1 88.25 255 GLU A CA 1
ATOM 2000 C C . GLU A 1 255 ? -11.898 26.5 31.016 1 88.25 255 GLU A C 1
ATOM 2002 O O . GLU A 1 255 ? -11.242 26.766 32.031 1 88.25 255 GLU A O 1
ATOM 2007 N N . ILE A 1 256 ? -11.375 26.109 29.938 1 91.81 256 ILE A N 1
ATOM 2008 C CA . ILE A 1 256 ? -9.969 26.344 29.641 1 91.81 256 ILE A CA 1
ATOM 2009 C C . ILE A 1 256 ? -9.82 27.5 28.656 1 91.81 256 ILE A C 1
ATOM 2011 O O . ILE A 1 256 ? -10.672 27.688 27.797 1 91.81 256 ILE A O 1
ATOM 2015 N N . PRO A 1 257 ? -8.781 28.312 28.953 1 94.75 257 PRO A N 1
ATOM 2016 C CA . PRO A 1 257 ? -8.594 29.422 28.016 1 94.75 257 PRO A CA 1
ATOM 2017 C C . PRO A 1 257 ? -8.398 28.953 26.578 1 94.75 257 PRO A C 1
ATOM 2019 O O . PRO A 1 257 ? -7.566 28.078 26.312 1 94.75 257 PRO A O 1
ATOM 2022 N N . PHE A 1 258 ? -9.234 29.438 25.703 1 95.94 258 PHE A N 1
ATOM 2023 C CA . PHE A 1 258 ? -9.062 29.109 24.281 1 95.94 258 PHE A CA 1
ATOM 2024 C C . PHE A 1 258 ? -9.531 30.266 23.406 1 95.94 258 PHE A C 1
ATOM 2026 O O . PHE A 1 258 ? -10.312 31.109 23.844 1 95.94 258 PHE A O 1
ATOM 2033 N N . ARG A 1 259 ? -8.938 30.359 22.172 1 97 259 ARG A N 1
ATOM 2034 C CA . ARG A 1 259 ? -9.336 31.312 21.141 1 97 259 ARG A CA 1
ATOM 2035 C C . ARG A 1 259 ? -10.07 30.594 20.016 1 97 259 ARG A C 1
ATOM 2037 O O . ARG A 1 259 ? -9.625 29.562 19.531 1 97 259 ARG A O 1
ATOM 2044 N N . LEU A 1 260 ? -11.195 31.125 19.734 1 96.38 260 LEU A N 1
ATOM 2045 C CA . LEU A 1 260 ? -11.898 30.656 18.531 1 96.38 260 LEU A CA 1
ATOM 2046 C C . LEU A 1 260 ? -11.547 31.516 17.328 1 96.38 260 LEU A C 1
ATOM 2048 O O . LEU A 1 260 ? -11.672 32.75 17.375 1 96.38 260 LEU A O 1
ATOM 2052 N N . LEU A 1 261 ? -11.008 30.922 16.281 1 97.19 261 LEU A N 1
ATOM 2053 C CA . LEU A 1 261 ? -10.688 31.578 15.023 1 97.19 261 LEU A CA 1
ATOM 2054 C C . LEU A 1 261 ? -11.492 30.984 13.875 1 97.19 261 LEU A C 1
ATOM 2056 O O . LEU A 1 261 ? -11.562 29.75 13.734 1 97.19 261 LEU A O 1
ATOM 2060 N N . ARG A 1 262 ? -12.117 31.844 13.062 1 95.69 262 ARG A N 1
ATOM 2061 C CA . ARG A 1 262 ? -12.922 31.375 11.945 1 95.69 262 ARG A CA 1
ATOM 2062 C C . ARG A 1 262 ? -12.32 31.812 10.617 1 95.69 262 ARG A C 1
ATOM 2064 O O . ARG A 1 262 ? -11.883 32.969 10.469 1 95.69 262 ARG A O 1
ATOM 2071 N N . GLY A 1 263 ? -12.281 30.844 9.711 1 95.75 263 GLY A N 1
ATOM 2072 C CA . GLY A 1 263 ? -11.812 31.188 8.375 1 95.75 263 GLY A CA 1
ATOM 2073 C C . GLY A 1 263 ? -12.758 32.094 7.633 1 95.75 263 GLY A C 1
ATOM 2074 O O . GLY A 1 263 ? -13.984 31.984 7.754 1 95.75 263 GLY A O 1
ATOM 2075 N N . ASP A 1 264 ? -12.133 32.969 6.891 1 94.5 264 ASP A N 1
ATOM 2076 C CA . ASP A 1 264 ? -12.891 33.938 6.074 1 94.5 264 ASP A CA 1
ATOM 2077 C C . ASP A 1 264 ? -12.078 34.344 4.852 1 94.5 264 ASP A C 1
ATOM 2079 O O . ASP A 1 264 ? -10.93 33.938 4.684 1 94.5 264 ASP A O 1
ATOM 2083 N N . SER A 1 265 ? -12.727 35.156 3.998 1 92.31 265 SER A N 1
ATOM 2084 C CA . SER A 1 265 ? -12.047 35.656 2.818 1 92.31 265 SER A CA 1
ATOM 2085 C C . SER A 1 265 ? -10.938 36.656 3.207 1 92.31 265 SER A C 1
ATOM 2087 O O . SER A 1 265 ? -10.812 37 4.375 1 92.31 265 SER A O 1
ATOM 2089 N N . ALA A 1 266 ? -10.188 37.094 2.279 1 90.06 266 ALA A N 1
ATOM 2090 C CA . ALA A 1 266 ? -9.023 37.969 2.49 1 90.06 266 ALA A CA 1
ATOM 2091 C C . ALA A 1 266 ? -9.414 39.25 3.18 1 90.06 266 ALA A C 1
ATOM 2093 O O . ALA A 1 266 ? -10.562 39.688 3.078 1 90.06 266 ALA A O 1
ATOM 2094 N N . THR A 1 267 ? -8.445 39.75 3.869 1 87.94 267 THR A N 1
ATOM 2095 C CA . THR A 1 267 ? -8.656 41 4.59 1 87.94 267 THR A CA 1
ATOM 2096 C C . THR A 1 267 ? -8.672 42.188 3.625 1 87.94 267 THR A C 1
ATOM 2098 O O . THR A 1 267 ? -9.438 43.125 3.814 1 87.94 267 THR A O 1
ATOM 2101 N N . ARG A 1 268 ? -7.871 42.031 2.609 1 84 268 ARG A N 1
ATOM 2102 C CA . ARG A 1 268 ? -7.746 43.125 1.646 1 84 268 ARG A CA 1
ATOM 2103 C C . ARG A 1 268 ? -8.656 42.906 0.441 1 84 268 ARG A C 1
ATOM 2105 O O . ARG A 1 268 ? -8.914 41.75 0.061 1 84 268 ARG A O 1
ATOM 2112 N N . GLU A 1 269 ? -9.141 44 -0.07 1 76.81 269 GLU A N 1
ATOM 2113 C CA . GLU A 1 269 ? -9.945 43.906 -1.282 1 76.81 269 GLU A CA 1
ATOM 2114 C C . GLU A 1 269 ? -9.078 43.688 -2.514 1 76.81 269 GLU A C 1
ATOM 2116 O O . GLU A 1 269 ? -7.953 44.188 -2.59 1 76.81 269 GLU A O 1
ATOM 2121 N N . ILE A 1 270 ? -9.352 42.562 -3.279 1 60.81 270 ILE A N 1
ATOM 2122 C CA . ILE A 1 270 ? -8.68 42.344 -4.551 1 60.81 270 ILE A CA 1
ATOM 2123 C C . ILE A 1 270 ? -9.023 43.469 -5.531 1 60.81 270 ILE A C 1
ATOM 2125 O O . ILE A 1 270 ? -10.203 43.781 -5.73 1 60.81 270 ILE A O 1
ATOM 2129 N N . PRO A 1 271 ? -7.953 44.156 -5.941 1 57.25 271 PRO A N 1
ATOM 2130 C CA . PRO A 1 271 ? -8.297 45.188 -6.91 1 57.25 271 PRO A CA 1
ATOM 2131 C C . PRO A 1 271 ? -9.07 44.656 -8.109 1 57.25 271 PRO A C 1
ATOM 2133 O O . PRO A 1 271 ? -8.805 43.531 -8.57 1 57.25 271 PRO A O 1
ATOM 2136 N N . CYS A 1 272 ? -10.367 44.688 -8.086 1 45.03 272 CYS A N 1
ATOM 2137 C CA . CYS A 1 272 ? -11.086 44.375 -9.312 1 45.03 272 CYS A CA 1
ATOM 2138 C C . CYS A 1 272 ? -10.398 45 -10.523 1 45.03 272 CYS A C 1
ATOM 2140 O O . CYS A 1 272 ? -10.336 46.219 -10.641 1 45.03 272 CYS A O 1
ATOM 2142 N N . VAL A 1 273 ? -9.32 44.375 -10.969 1 46.53 273 VAL A N 1
ATOM 2143 C CA . VAL A 1 273 ? -8.859 44.875 -12.258 1 46.53 273 VAL A CA 1
ATOM 2144 C C . VAL A 1 273 ? -10.031 44.938 -13.234 1 46.53 273 VAL A C 1
ATOM 2146 O O . VAL A 1 273 ? -10.562 43.906 -13.648 1 46.53 273 VAL A O 1
ATOM 2149 N N . GLN A 1 274 ? -11.031 45.625 -13.031 1 42.22 274 GLN A N 1
ATOM 2150 C CA . GLN A 1 274 ? -11.844 45.844 -14.219 1 42.22 274 GLN A CA 1
ATOM 2151 C C . GLN A 1 274 ? -10.977 46.25 -15.414 1 42.22 274 GLN A C 1
ATOM 2153 O O . GLN A 1 274 ? -10 46.969 -15.258 1 42.22 274 GLN A O 1
ATOM 2158 N N . ASP A 1 275 ? -10.883 45.406 -16.422 1 41.94 275 ASP A N 1
ATOM 2159 C CA . ASP A 1 275 ? -10.32 45.688 -17.75 1 41.94 275 ASP A CA 1
ATOM 2160 C C . ASP A 1 275 ? -10.492 47.156 -18.125 1 41.94 275 ASP A C 1
ATOM 2162 O O . ASP A 1 275 ? -10.156 47.562 -19.234 1 41.94 275 ASP A O 1
ATOM 2166 N N . ASP A 1 276 ? -11.586 47.906 -17.672 1 40.69 276 ASP A N 1
ATOM 2167 C CA . ASP A 1 276 ? -11.727 49.188 -18.391 1 40.69 276 ASP A CA 1
ATOM 2168 C C . ASP A 1 276 ? -10.523 50.094 -18.141 1 40.69 276 ASP A C 1
ATOM 2170 O O . ASP A 1 276 ? -10.062 50.219 -17 1 40.69 276 ASP A O 1
ATOM 2174 N N . ASP A 1 277 ? -9.742 50.5 -19.188 1 40.78 277 ASP A N 1
ATOM 2175 C CA . ASP A 1 277 ? -8.656 51.438 -19.438 1 40.78 277 ASP A CA 1
ATOM 2176 C C . ASP A 1 277 ? -8.695 52.594 -18.438 1 40.78 277 ASP A C 1
ATOM 2178 O O . ASP A 1 277 ? -7.645 53.094 -18.031 1 40.78 277 ASP A O 1
ATOM 2182 N N . GLU A 1 278 ? -9.883 53.344 -18.406 1 38.88 278 GLU A N 1
ATOM 2183 C CA . GLU A 1 278 ? -10 54.719 -17.953 1 38.88 278 GLU A CA 1
ATOM 2184 C C . GLU A 1 278 ? -9.828 54.844 -16.453 1 38.88 278 GLU A C 1
ATOM 2186 O O . GLU A 1 278 ? -9.336 55.844 -15.938 1 38.88 278 GLU A O 1
ATOM 2191 N N . LEU A 1 279 ? -10.5 53.969 -15.734 1 38 279 LEU A N 1
ATOM 2192 C CA . LEU A 1 279 ? -10.523 54.344 -14.328 1 38 279 LEU A CA 1
ATOM 2193 C C . LEU A 1 279 ? -9.203 53.969 -13.648 1 38 279 LEU A C 1
ATOM 2195 O O . LEU A 1 279 ? -9.109 54 -12.422 1 38 279 LEU A O 1
ATOM 2199 N N . GLN A 1 280 ? -8.297 53.375 -14.336 1 40.28 280 GLN A N 1
ATOM 2200 C CA . GLN A 1 280 ? -6.996 53.188 -13.688 1 40.28 280 GLN A CA 1
ATOM 2201 C C . GLN A 1 280 ? -6.453 54.5 -13.141 1 40.28 280 GLN A C 1
ATOM 2203 O O . GLN A 1 280 ? -5.395 54.531 -12.516 1 40.28 280 GLN A O 1
ATOM 2208 N N . GLN A 1 281 ? -6.977 55.594 -13.797 1 39.56 281 GLN A N 1
ATOM 2209 C CA . GLN A 1 281 ? -6.277 56.812 -13.461 1 39.56 281 GLN A CA 1
ATOM 2210 C C . GLN A 1 281 ? -6.168 57 -11.945 1 39.56 281 GLN A C 1
ATOM 2212 O O . GLN A 1 281 ? -5.09 57.281 -11.43 1 39.56 281 GLN A O 1
ATOM 2217 N N . ASP A 1 282 ? -7.285 57.812 -11.406 1 37.12 282 ASP A N 1
ATOM 2218 C CA . ASP A 1 282 ? -7.219 58.469 -10.117 1 37.12 282 ASP A CA 1
ATOM 2219 C C . ASP A 1 282 ? -7.359 57.5 -8.969 1 37.12 282 ASP A C 1
ATOM 2221 O O . ASP A 1 282 ? -8.32 57.562 -8.195 1 37.12 282 ASP A O 1
ATOM 2225 N N . LEU A 1 283 ? -7.312 56.219 -9.273 1 41.34 283 LEU A N 1
ATOM 2226 C CA . LEU A 1 283 ? -7.434 55.594 -7.961 1 41.34 283 LEU A CA 1
ATOM 2227 C C . LEU A 1 283 ? -6.5 56.25 -6.953 1 41.34 283 LEU A C 1
ATOM 2229 O O . LEU A 1 283 ? -5.285 56.312 -7.168 1 41.34 283 LEU A O 1
ATOM 2233 N N . PRO A 1 284 ? -6.949 57.25 -6.207 1 41.22 284 PRO A N 1
ATOM 2234 C CA . PRO A 1 284 ? -6.012 57.75 -5.199 1 41.22 284 PRO A CA 1
ATOM 2235 C C . PRO A 1 284 ? -5.141 56.656 -4.605 1 41.22 284 PRO A C 1
ATOM 2237 O O . PRO A 1 284 ? -5.555 55.5 -4.562 1 41.22 284 PRO A O 1
ATOM 2240 N N . LEU A 1 285 ? -3.834 56.75 -4.77 1 41.78 285 LEU A N 1
ATOM 2241 C CA . LEU A 1 285 ? -2.793 55.938 -4.164 1 41.78 285 LEU A CA 1
ATOM 2242 C C . LEU A 1 285 ? -3.336 55.156 -2.961 1 41.78 285 LEU A C 1
ATOM 2244 O O . LEU A 1 285 ? -3.098 53.969 -2.824 1 41.78 285 LEU A O 1
ATOM 2248 N N . GLN A 1 286 ? -3.588 56 -1.778 1 48.84 286 GLN A N 1
ATOM 2249 C CA . GLN A 1 286 ? -3.498 55.5 -0.405 1 48.84 286 GLN A CA 1
ATOM 2250 C C . GLN A 1 286 ? -4.75 54.719 -0.016 1 48.84 286 GLN A C 1
ATOM 2252 O O . GLN A 1 286 ? -5.395 55.031 0.99 1 48.84 286 GLN A O 1
ATOM 2257 N N . ILE A 1 287 ? -5.539 54.219 -0.892 1 54.12 287 ILE A N 1
ATOM 2258 C CA . ILE A 1 287 ? -6.859 53.688 -0.547 1 54.12 287 ILE A CA 1
ATOM 2259 C C . ILE A 1 287 ? -6.715 52.5 0.377 1 54.12 287 ILE A C 1
ATOM 2261 O O . ILE A 1 287 ? -5.867 51.625 0.147 1 54.12 287 ILE A O 1
ATOM 2265 N N . ASP A 1 288 ? -7.254 52.656 1.712 1 63.62 288 ASP A N 1
ATOM 2266 C CA . ASP A 1 288 ? -7.461 51.562 2.666 1 63.62 288 ASP A CA 1
ATOM 2267 C C . ASP A 1 288 ? -8.086 50.344 1.986 1 63.62 288 ASP A C 1
ATOM 2269 O O . ASP A 1 288 ? -9.219 50.406 1.504 1 63.62 288 ASP A O 1
ATOM 2273 N N . ARG A 1 289 ? -7.41 49.531 1.456 1 75.12 289 ARG A N 1
ATOM 2274 C CA . ARG A 1 289 ? -7.84 48.344 0.712 1 75.12 289 ARG A CA 1
ATOM 2275 C C . ARG A 1 289 ? -8.297 47.25 1.656 1 75.12 289 ARG A C 1
ATOM 2277 O O . ARG A 1 289 ? -8.328 46.062 1.279 1 75.12 289 ARG A O 1
ATOM 2284 N N . ILE A 1 290 ? -8.602 47.812 2.916 1 85.44 290 ILE A N 1
ATOM 2285 C CA . ILE A 1 290 ? -9.109 46.844 3.875 1 85.44 290 ILE A CA 1
ATOM 2286 C C . ILE A 1 290 ? -10.617 46.656 3.688 1 85.44 290 ILE A C 1
ATOM 2288 O O . ILE A 1 290 ? -11.352 47.656 3.58 1 85.44 290 ILE A O 1
ATOM 2292 N N . LYS A 1 291 ? -11.141 45.469 3.654 1 88.38 291 LYS A N 1
ATOM 2293 C CA . LYS A 1 291 ? -12.562 45.156 3.49 1 88.38 291 LYS A CA 1
ATOM 2294 C C . LYS A 1 291 ? -13.383 45.719 4.648 1 88.38 291 LYS A C 1
ATOM 2296 O O . LYS A 1 291 ? -12.938 45.719 5.797 1 88.38 291 LYS A O 1
ATOM 2301 N N . PRO A 1 292 ? -14.547 46.125 4.215 1 87.25 292 PRO A N 1
ATOM 2302 C CA . PRO A 1 292 ? -15.422 46.594 5.289 1 87.25 292 PRO A CA 1
ATOM 2303 C C . PRO A 1 292 ? -15.766 45.469 6.293 1 87.25 292 PRO A C 1
ATOM 2305 O O . PRO A 1 292 ? -15.906 44.312 5.914 1 87.25 292 PRO A O 1
ATOM 2308 N N . GLY A 1 293 ? -15.836 45.812 7.527 1 89.25 293 GLY A N 1
ATOM 2309 C CA . GLY A 1 293 ? -16.234 44.875 8.547 1 89.25 293 GLY A CA 1
ATOM 2310 C C . GLY A 1 293 ? -15.062 44.219 9.258 1 89.25 293 GLY A C 1
ATOM 2311 O O . GLY A 1 293 ? -15.242 43.469 10.219 1 89.25 293 GLY A O 1
ATOM 2312 N N . ARG A 1 294 ? -13.914 44.562 8.797 1 92.81 294 ARG A N 1
ATOM 2313 C CA . ARG A 1 294 ? -12.727 44.031 9.461 1 92.81 294 ARG A CA 1
ATOM 2314 C C . ARG A 1 294 ? -12.336 44.906 10.648 1 92.81 294 ARG A C 1
ATOM 2316 O O . ARG A 1 294 ? -12.188 46.125 10.508 1 92.81 294 ARG A O 1
ATOM 2323 N N . THR A 1 295 ? -12.242 44.25 11.781 1 92.69 295 THR A N 1
ATOM 2324 C CA . THR A 1 295 ? -11.859 44.938 13.016 1 92.69 295 THR A CA 1
ATOM 2325 C C . THR A 1 295 ? -10.344 45 13.164 1 92.69 295 THR A C 1
ATOM 2327 O O . THR A 1 295 ? -9.625 44.281 12.469 1 92.69 295 THR A O 1
ATOM 2330 N N . PRO A 1 296 ? -9.844 45.875 14.07 1 92.81 296 PRO A N 1
ATOM 2331 C CA . PRO A 1 296 ? -8.406 45.906 14.336 1 92.81 296 PRO A CA 1
ATOM 2332 C C . PRO A 1 296 ? -7.867 44.562 14.805 1 92.81 296 PRO A C 1
ATOM 2334 O O . PRO A 1 296 ? -6.73 44.188 14.484 1 92.81 296 PRO A O 1
ATOM 2337 N N . GLU A 1 297 ? -8.664 43.875 15.484 1 94.62 297 GLU A N 1
ATOM 2338 C CA . GLU A 1 297 ? -8.234 42.531 15.914 1 94.62 297 GLU A CA 1
ATOM 2339 C C . GLU A 1 297 ? -8.109 41.594 14.727 1 94.62 297 GLU A C 1
ATOM 2341 O O . GLU A 1 297 ? -7.23 40.719 14.719 1 94.62 297 GLU A O 1
ATOM 2346 N N . ASP A 1 298 ? -9.031 41.75 13.766 1 95.88 298 ASP A N 1
ATOM 2347 C CA . ASP A 1 298 ? -8.891 40.969 12.531 1 95.88 298 ASP A CA 1
ATOM 2348 C C . ASP A 1 298 ? -7.547 41.25 11.859 1 95.88 298 ASP A C 1
ATOM 2350 O O . ASP A 1 298 ? -6.871 40.312 11.414 1 95.88 298 ASP A O 1
ATOM 2354 N N . LEU A 1 299 ? -7.227 42.5 11.797 1 94.94 299 LEU A N 1
ATOM 2355 C CA . LEU A 1 299 ? -5.969 42.906 11.18 1 94.94 299 LEU A CA 1
ATOM 2356 C C . LEU A 1 299 ? -4.777 42.344 11.961 1 94.94 299 LEU A C 1
ATOM 2358 O O . LEU A 1 299 ? -3.764 41.969 11.367 1 94.94 299 LEU A O 1
ATOM 2362 N N . LEU A 1 300 ? -4.934 42.344 13.258 1 95.81 300 LEU A N 1
ATOM 2363 C CA . LEU A 1 300 ? -3.869 41.781 14.094 1 95.81 300 LEU A CA 1
ATOM 2364 C C . LEU A 1 300 ? -3.588 40.344 13.734 1 95.81 300 LEU A C 1
ATOM 2366 O O . LEU A 1 300 ? -2.434 39.969 13.523 1 95.81 300 LEU A O 1
ATOM 2370 N N . PHE A 1 301 ? -4.586 39.531 13.656 1 96.69 301 PHE A N 1
ATOM 2371 C CA . PHE A 1 301 ? -4.398 38.094 13.406 1 96.69 301 PHE A CA 1
ATOM 2372 C C . PHE A 1 301 ? -3.902 37.844 11.984 1 96.69 301 PHE A C 1
ATOM 2374 O O . PHE A 1 301 ? -3.141 36.906 11.742 1 96.69 301 PHE A O 1
ATOM 2381 N N . HIS A 1 302 ? -4.352 38.719 11.07 1 94.56 302 HIS A N 1
ATOM 2382 C CA . HIS A 1 302 ? -3.748 38.656 9.742 1 94.56 302 HIS A CA 1
ATOM 2383 C C . HIS A 1 302 ? -2.25 38.938 9.812 1 94.56 302 HIS A C 1
ATOM 2385 O O . HIS A 1 302 ? -1.458 38.25 9.172 1 94.56 302 HIS A O 1
ATOM 2391 N N . ALA A 1 303 ? -1.867 39.906 10.547 1 94.12 303 ALA A N 1
ATOM 2392 C CA . ALA A 1 303 ? -0.461 40.281 10.695 1 94.12 303 ALA A CA 1
ATOM 2393 C C . ALA A 1 303 ? 0.332 39.125 11.352 1 94.12 303 ALA A C 1
ATOM 2395 O O . ALA A 1 303 ? 1.452 38.844 10.938 1 94.12 303 ALA A O 1
ATOM 2396 N N . LEU A 1 304 ? -0.254 38.531 12.375 1 95.12 304 LEU A N 1
ATOM 2397 C CA . LEU A 1 304 ? 0.414 37.438 13.055 1 95.12 304 LEU A CA 1
ATOM 2398 C C . LEU A 1 304 ? 0.727 36.312 12.07 1 95.12 304 LEU A C 1
ATOM 2400 O O . LEU A 1 304 ? 1.866 35.844 11.992 1 95.12 304 LEU A O 1
ATOM 2404 N N . LEU A 1 305 ? -0.23 35.906 11.297 1 94 305 LEU A N 1
ATOM 2405 C CA . LEU A 1 305 ? -0.066 34.812 10.352 1 94 305 LEU A CA 1
ATOM 2406 C C . LEU A 1 305 ? 0.961 35.188 9.281 1 94 305 LEU A C 1
ATOM 2408 O O . LEU A 1 305 ? 1.835 34.375 8.953 1 94 305 LEU A O 1
ATOM 2412 N N . SER A 1 306 ? 0.891 36.406 8.781 1 90.88 306 SER A N 1
ATOM 2413 C CA . SER A 1 306 ? 1.768 36.844 7.699 1 90.88 306 SER A CA 1
ATOM 2414 C C . SER A 1 306 ? 3.213 36.969 8.172 1 90.88 306 SER A C 1
ATOM 2416 O O . SER A 1 306 ? 4.145 36.781 7.387 1 90.88 306 SER A O 1
ATOM 2418 N N . CYS A 1 307 ? 3.393 37.25 9.43 1 92.75 307 CYS A N 1
ATOM 2419 C CA . CYS A 1 307 ? 4.734 37.438 9.969 1 92.75 307 CYS A CA 1
ATOM 2420 C C . CYS A 1 307 ? 5.27 36.125 10.555 1 92.75 307 CYS A C 1
ATOM 2422 O O . CYS A 1 307 ? 6.332 36.094 11.18 1 92.75 307 CYS A O 1
ATOM 2424 N N . GLY A 1 308 ? 4.508 35.062 10.406 1 93.19 308 GLY A N 1
ATOM 2425 C CA . GLY A 1 308 ? 4.957 33.75 10.859 1 93.19 308 GLY A CA 1
ATOM 2426 C C . GLY A 1 308 ? 4.895 33.594 12.367 1 93.19 308 GLY A C 1
ATOM 2427 O O . GLY A 1 308 ? 5.688 32.844 12.953 1 93.19 308 GLY A O 1
ATOM 2428 N N . ILE A 1 309 ? 4.059 34.344 12.984 1 94.88 309 ILE A N 1
ATOM 2429 C CA . ILE A 1 309 ? 3.889 34.25 14.43 1 94.88 309 ILE A CA 1
ATOM 2430 C C . ILE A 1 309 ? 2.613 33.469 14.758 1 94.88 309 ILE A C 1
ATOM 2432 O O . ILE A 1 309 ? 1.571 33.688 14.141 1 94.88 309 ILE A O 1
ATOM 2436 N N . SER A 1 310 ? 2.693 32.594 15.719 1 95 310 SER A N 1
ATOM 2437 C CA . SER A 1 310 ? 1.562 31.766 16.094 1 95 310 SER A CA 1
ATOM 2438 C C . SER A 1 310 ? 0.391 32.594 16.594 1 95 310 SER A C 1
ATOM 2440 O O . SER A 1 310 ? 0.577 33.531 17.391 1 95 310 SER A O 1
ATOM 2442 N N . PRO A 1 311 ? -0.765 32.281 16.219 1 95.81 311 PRO A N 1
ATOM 2443 C CA . PRO A 1 311 ? -1.945 32.969 16.734 1 95.81 311 PRO A CA 1
ATOM 2444 C C . PRO A 1 311 ? -2.215 32.656 18.203 1 95.81 311 PRO A C 1
ATOM 2446 O O . PRO A 1 311 ? -3.049 33.312 18.828 1 95.81 311 PRO A O 1
ATOM 2449 N N . GLY A 1 312 ? -1.562 31.703 18.719 1 93.5 312 GLY A N 1
ATOM 2450 C CA . GLY A 1 312 ? -1.731 31.359 20.125 1 93.5 312 GLY A CA 1
ATOM 2451 C C . GLY A 1 312 ? -0.801 32.125 21.047 1 93.5 312 GLY A C 1
ATOM 2452 O O . GLY A 1 312 ? -0.749 31.859 22.25 1 93.5 312 GLY A O 1
ATOM 2453 N N . ILE A 1 313 ? -0.173 33.094 20.531 1 94.44 313 ILE A N 1
ATOM 2454 C CA . ILE A 1 313 ? 0.774 33.906 21.297 1 94.44 313 ILE A CA 1
ATOM 2455 C C . ILE A 1 313 ? 0.016 34.844 22.25 1 94.44 313 ILE A C 1
ATOM 2457 O O . ILE A 1 313 ? -1.069 35.312 21.922 1 94.44 313 ILE A O 1
ATOM 2461 N N . PRO A 1 314 ? 0.555 35.031 23.422 1 94.06 314 PRO A N 1
ATOM 2462 C CA . PRO A 1 314 ? -0.132 35.938 24.359 1 94.06 314 PRO A CA 1
ATOM 2463 C C . PRO A 1 314 ? -0.274 37.344 23.828 1 94.06 314 PRO A C 1
ATOM 2465 O O . PRO A 1 314 ? 0.639 37.875 23.172 1 94.06 314 PRO A O 1
ATOM 2468 N N . LEU A 1 315 ? -1.399 37.969 24.188 1 96.19 315 LEU A N 1
ATOM 2469 C CA . LEU A 1 315 ? -1.708 39.312 23.656 1 96.19 315 LEU A CA 1
ATOM 2470 C C . LEU A 1 315 ? -1.9 40.312 24.797 1 96.19 315 LEU A C 1
ATOM 2472 O O . LEU A 1 315 ? -2.436 39.938 25.859 1 96.19 315 LEU A O 1
ATOM 2476 N N . GLU A 1 316 ? -1.345 41.5 24.531 1 94.94 316 GLU A N 1
ATOM 2477 C CA . GLU A 1 316 ? -1.588 42.625 25.391 1 94.94 316 GLU A CA 1
ATOM 2478 C C . GLU A 1 316 ? -2.158 43.812 24.594 1 94.94 316 GLU A C 1
ATOM 2480 O O . GLU A 1 316 ? -1.744 44.062 23.469 1 94.94 316 GLU A O 1
ATOM 2485 N N . ARG A 1 317 ? -3.139 44.469 25.219 1 93.38 317 ARG A N 1
ATOM 2486 C CA . ARG A 1 317 ? -3.773 45.594 24.578 1 93.38 317 ARG A CA 1
ATOM 2487 C C . ARG A 1 317 ? -3.625 46.844 25.438 1 93.38 317 ARG A C 1
ATOM 2489 O O . ARG A 1 317 ? -3.752 46.781 26.656 1 93.38 317 ARG A O 1
ATOM 2496 N N . GLN A 1 318 ? -3.244 47.875 24.719 1 91.81 318 GLN A N 1
ATOM 2497 C CA . GLN A 1 318 ? -3.152 49.156 25.375 1 91.81 318 GLN A CA 1
ATOM 2498 C C . GLN A 1 318 ? -3.928 50.219 24.594 1 91.81 318 GLN A C 1
ATOM 2500 O O . GLN A 1 318 ? -3.736 50.375 23.391 1 91.81 318 GLN A O 1
ATOM 2505 N N . VAL A 1 319 ? -4.832 50.844 25.312 1 89.94 319 VAL A N 1
ATOM 2506 C CA . VAL A 1 319 ? -5.586 51.938 24.672 1 89.94 319 VAL A CA 1
ATOM 2507 C C . VAL A 1 319 ? -4.762 53.219 24.672 1 89.94 319 VAL A C 1
ATOM 2509 O O . VAL A 1 319 ? -4.262 53.625 25.719 1 89.94 319 VAL A O 1
ATOM 2512 N N . LEU A 1 320 ? -4.523 53.656 23.5 1 86.88 320 LEU A N 1
ATOM 2513 C CA . LEU A 1 320 ? -3.744 54.875 23.312 1 86.88 320 LEU A CA 1
ATOM 2514 C C . LEU A 1 320 ? -4.422 55.812 22.312 1 86.88 320 LEU A C 1
ATOM 2516 O O . LEU A 1 320 ? -4.715 55.438 21.188 1 86.88 320 LEU A O 1
ATOM 2520 N N . ALA A 1 321 ? -4.629 57.094 22.688 1 82.75 321 ALA A N 1
ATOM 2521 C CA . ALA A 1 321 ? -5.129 58.156 21.812 1 82.75 321 ALA A CA 1
ATOM 2522 C C . ALA A 1 321 ? -6.355 57.688 21.031 1 82.75 321 ALA A C 1
ATOM 2524 O O . ALA A 1 321 ? -6.406 57.844 19.812 1 82.75 321 ALA A O 1
ATOM 2525 N N . GLY A 1 322 ? -7.281 56.938 21.625 1 82.06 322 GLY A N 1
ATOM 2526 C CA . GLY A 1 322 ? -8.531 56.562 21 1 82.06 322 GLY A CA 1
ATOM 2527 C C . GLY A 1 322 ? -8.414 55.281 20.188 1 82.06 322 GLY A C 1
ATOM 2528 O O . GLY A 1 322 ? -9.406 54.781 19.641 1 82.06 322 GLY A O 1
ATOM 2529 N N . GLY A 1 323 ? -7.191 54.781 20.125 1 88.12 323 GLY A N 1
ATOM 2530 C CA . GLY A 1 323 ? -6.996 53.531 19.438 1 88.12 323 GLY A CA 1
ATOM 2531 C C . GLY A 1 323 ? -6.414 52.438 20.328 1 88.12 323 GLY A C 1
ATOM 2532 O O . GLY A 1 323 ? -6.336 52.625 21.547 1 88.12 323 GLY A O 1
ATOM 2533 N N . THR A 1 324 ? -6.23 51.344 19.688 1 91.62 324 THR A N 1
ATOM 2534 C CA . THR A 1 324 ? -5.715 50.219 20.469 1 91.62 324 THR A CA 1
ATOM 2535 C C . THR A 1 324 ? -4.348 49.781 19.938 1 91.62 324 THR A C 1
ATOM 2537 O O . THR A 1 324 ? -4.184 49.531 18.75 1 91.62 324 THR A O 1
ATOM 2540 N N . LEU A 1 325 ? -3.412 49.812 20.844 1 94.62 325 LEU A N 1
ATOM 2541 C CA . LEU A 1 325 ? -2.1 49.219 20.547 1 94.62 325 LEU A CA 1
ATOM 2542 C C . LEU A 1 325 ? -2.039 47.75 20.969 1 94.62 325 LEU A C 1
ATOM 2544 O O . LEU A 1 325 ? -2.348 47.438 22.109 1 94.62 325 LEU A O 1
ATOM 2548 N N . PHE A 1 326 ? -1.712 46.938 19.984 1 96.5 326 PHE A N 1
ATOM 2549 C CA . PHE A 1 326 ? -1.621 45.5 20.266 1 96.5 326 PHE A CA 1
ATOM 2550 C C . PHE A 1 326 ? -0.169 45.062 20.438 1 96.5 326 PHE A C 1
ATOM 2552 O O . PHE A 1 326 ? 0.689 45.406 19.625 1 96.5 326 PHE A O 1
ATOM 2559 N N . CYS A 1 327 ? 0.121 44.375 21.5 1 96.19 327 CYS A N 1
ATOM 2560 C CA . CYS A 1 327 ? 1.431 43.781 21.734 1 96.19 327 CYS A CA 1
ATOM 2561 C C . CYS A 1 327 ? 1.332 42.25 21.844 1 96.19 327 CYS A C 1
ATOM 2563 O O . CYS A 1 327 ? 0.611 41.75 22.703 1 96.19 327 CYS A O 1
ATOM 2565 N N . ALA A 1 328 ? 2.051 41.594 21 1 95.19 328 ALA A N 1
ATOM 2566 C CA . ALA A 1 328 ? 1.986 40.125 20.969 1 95.19 328 ALA A CA 1
ATOM 2567 C C . ALA A 1 328 ? 3.33 39.5 21.344 1 95.19 328 ALA A C 1
ATOM 2569 O O . ALA A 1 328 ? 4.375 39.906 20.844 1 95.19 328 ALA A O 1
ATOM 2570 N N . GLY A 1 329 ? 3.357 38.469 22.234 1 92.69 329 GLY A N 1
ATOM 2571 C CA . GLY A 1 329 ? 4.527 37.688 22.578 1 92.69 329 GLY A CA 1
ATOM 2572 C C . GLY A 1 329 ? 5.645 38.5 23.203 1 92.69 329 GLY A C 1
ATOM 2573 O O . GLY A 1 329 ? 6.789 38.438 22.734 1 92.69 329 GLY A O 1
ATOM 2574 N N . HIS A 1 330 ? 5.363 39.281 24.125 1 90.12 330 HIS A N 1
ATOM 2575 C CA . HIS A 1 330 ? 6.383 40.125 24.75 1 90.12 330 HIS A CA 1
ATOM 2576 C C . HIS A 1 330 ? 7.102 41 23.734 1 90.12 330 HIS A C 1
ATOM 2578 O O . HIS A 1 330 ? 8.328 40.969 23.656 1 90.12 330 HIS A O 1
ATOM 2584 N N . ASN A 1 331 ? 6.352 41.594 22.875 1 91.44 331 ASN A N 1
ATOM 2585 C CA . ASN A 1 331 ? 6.762 42.625 21.922 1 91.44 331 ASN A CA 1
ATOM 2586 C C . ASN A 1 331 ? 7.453 42.031 20.703 1 91.44 331 ASN A C 1
ATOM 2588 O O . ASN A 1 331 ? 8.227 42.719 20.031 1 91.44 331 ASN A O 1
ATOM 2592 N N . ARG A 1 332 ? 7.238 40.781 20.5 1 94.06 332 ARG A N 1
ATOM 2593 C CA . ARG A 1 332 ? 7.699 40.219 19.219 1 94.06 332 ARG A CA 1
ATOM 2594 C C . ARG A 1 332 ? 7.059 40.969 18.047 1 94.06 332 ARG A C 1
ATOM 2596 O O . ARG A 1 332 ? 7.727 41.25 17.062 1 94.06 332 ARG A O 1
ATOM 2603 N N . LEU A 1 333 ? 5.781 41.312 18.266 1 96.12 333 LEU A N 1
ATOM 2604 C CA . LEU A 1 333 ? 5.023 42.094 17.297 1 96.12 333 LEU A CA 1
ATOM 2605 C C . LEU A 1 333 ? 4.184 43.156 18 1 96.12 333 LEU A C 1
ATOM 2607 O O . LEU A 1 333 ? 3.518 42.875 19 1 96.12 333 LEU A O 1
ATOM 2611 N N . VAL A 1 334 ? 4.375 44.312 17.547 1 96.44 334 VAL A N 1
ATOM 2612 C CA . VAL A 1 334 ? 3.541 45.406 18 1 96.44 334 VAL A CA 1
ATOM 2613 C C . VAL A 1 334 ? 2.791 46.031 16.812 1 96.44 334 VAL A C 1
ATOM 2615 O O . VAL A 1 334 ? 3.385 46.312 15.773 1 96.44 334 VAL A O 1
ATOM 2618 N N . ALA A 1 335 ? 1.488 46.188 17.016 1 95.88 335 ALA A N 1
ATOM 2619 C CA . ALA A 1 335 ? 0.678 46.594 15.875 1 95.88 335 ALA A CA 1
ATOM 2620 C C . ALA A 1 335 ? -0.212 47.781 16.25 1 95.88 335 ALA A C 1
ATOM 2622 O O . ALA A 1 335 ? -0.729 47.844 17.375 1 95.88 335 ALA A O 1
ATOM 2623 N N . TRP A 1 336 ? -0.302 48.688 15.336 1 94.06 336 TRP A N 1
ATOM 2624 C CA . TRP A 1 336 ? -1.196 49.812 15.422 1 94.06 336 TRP A CA 1
ATOM 2625 C C . TRP A 1 336 ? -2.027 49.969 14.148 1 94.06 336 TRP A C 1
ATOM 2627 O O . TRP A 1 336 ? -1.492 50.25 13.078 1 94.06 336 TRP A O 1
ATOM 2637 N N . PHE A 1 337 ? -3.396 49.875 14.344 1 92.38 337 PHE A N 1
ATOM 2638 C CA . PHE A 1 337 ? -4.227 49.844 13.148 1 92.38 337 PHE A CA 1
ATOM 2639 C C . PHE A 1 337 ? -5.172 51.062 13.125 1 92.38 337 PHE A C 1
ATOM 2641 O O . PHE A 1 337 ? -6.199 51.031 12.445 1 92.38 337 PHE A O 1
ATOM 2648 N N . GLY A 1 338 ? -4.801 52 13.828 1 88.19 338 GLY A N 1
ATOM 2649 C CA . GLY A 1 338 ? -5.527 53.25 13.734 1 88.19 338 GLY A CA 1
ATOM 2650 C C . GLY A 1 338 ? -5.242 54 12.453 1 88.19 338 GLY A C 1
ATOM 2651 O O . GLY A 1 338 ? -4.266 53.719 11.758 1 88.19 338 GLY A O 1
ATOM 2652 N N . HIS A 1 339 ? -6.055 55 12.203 1 86.06 339 HIS A N 1
ATOM 2653 C CA . HIS A 1 339 ? -5.93 55.75 10.961 1 86.06 339 HIS A CA 1
ATOM 2654 C C . HIS A 1 339 ? -4.898 56.875 11.102 1 86.06 339 HIS A C 1
ATOM 2656 O O . HIS A 1 339 ? -4.457 57.438 10.102 1 86.06 339 HIS A O 1
ATOM 2662 N N . THR A 1 340 ? -4.516 57.125 12.266 1 85.25 340 THR A N 1
ATOM 2663 C CA . THR A 1 340 ? -3.551 58.219 12.492 1 85.25 340 THR A CA 1
ATOM 2664 C C . THR A 1 340 ? -2.377 57.719 13.336 1 85.25 340 THR A C 1
ATOM 2666 O O . THR A 1 340 ? -2.566 56.969 14.289 1 85.25 340 THR A O 1
ATOM 2669 N N . LEU A 1 341 ? -1.229 58.062 12.867 1 87.75 341 LEU A N 1
ATOM 2670 C CA . LEU A 1 341 ? -0.008 57.75 13.594 1 87.75 341 LEU A CA 1
ATOM 2671 C C . LEU A 1 341 ? 0.61 59 14.195 1 87.75 341 LEU A C 1
ATOM 2673 O O . LEU A 1 341 ? 1.273 59.781 13.492 1 87.75 341 LEU A O 1
ATOM 2677 N N . THR A 1 342 ? 0.402 59.156 15.469 1 85.56 342 THR A N 1
ATOM 2678 C CA . THR A 1 342 ? 0.942 60.312 16.156 1 85.56 342 THR A CA 1
ATOM 2679 C C . THR A 1 342 ? 2.326 60.031 16.734 1 85.56 342 THR A C 1
ATOM 2681 O O . THR A 1 342 ? 2.732 58.875 16.812 1 85.56 342 THR A O 1
ATOM 2684 N N . ASP A 1 343 ? 2.98 61.094 17.109 1 86.38 343 ASP A N 1
ATOM 2685 C CA . ASP A 1 343 ? 4.301 60.969 17.703 1 86.38 343 ASP A CA 1
ATOM 2686 C C . ASP A 1 343 ? 4.223 60.188 19.031 1 86.38 343 ASP A C 1
ATOM 2688 O O . ASP A 1 343 ? 5.145 59.438 19.375 1 86.38 343 ASP A O 1
ATOM 2692 N N . ARG A 1 344 ? 3.135 60.375 19.656 1 87.25 344 ARG A N 1
ATOM 2693 C CA . ARG A 1 344 ? 2.945 59.688 20.922 1 87.25 344 ARG A CA 1
ATOM 2694 C C . ARG A 1 344 ? 2.877 58.156 20.734 1 87.25 344 ARG A C 1
ATOM 2696 O O . ARG A 1 344 ? 3.49 57.406 21.484 1 87.25 344 ARG A O 1
ATOM 2703 N N . ILE A 1 345 ? 2.16 57.812 19.766 1 90.5 345 ILE A N 1
ATOM 2704 C CA . ILE A 1 345 ? 2.004 56.406 19.469 1 90.5 345 ILE A CA 1
ATOM 2705 C C . ILE A 1 345 ? 3.348 55.812 19.047 1 90.5 345 ILE A C 1
ATOM 2707 O O . ILE A 1 345 ? 3.732 54.719 19.5 1 90.5 345 ILE A O 1
ATOM 2711 N N . LEU A 1 346 ? 4.066 56.5 18.25 1 89.12 346 LEU A N 1
ATOM 2712 C CA . LEU A 1 346 ? 5.363 56.031 17.766 1 89.12 346 LEU A CA 1
ATOM 2713 C C . LEU A 1 346 ? 6.355 55.906 18.906 1 89.12 346 LEU A C 1
ATOM 2715 O O . LEU A 1 346 ? 7.133 54.938 18.938 1 89.12 346 LEU A O 1
ATOM 2719 N N . LYS A 1 347 ? 6.344 56.812 19.812 1 88.94 347 LYS A N 1
ATOM 2720 C CA . LYS A 1 347 ? 7.227 56.75 20.969 1 88.94 347 LYS A CA 1
ATOM 2721 C C . LYS A 1 347 ? 6.926 55.531 21.812 1 88.94 347 LYS A C 1
ATOM 2723 O O . LYS A 1 347 ? 7.844 54.875 22.328 1 88.94 347 LYS A O 1
ATOM 2728 N N . GLU A 1 348 ? 5.688 55.281 21.969 1 91.06 348 GLU A N 1
ATOM 2729 C CA . GLU A 1 348 ? 5.289 54.125 22.75 1 91.06 348 GLU A CA 1
ATOM 2730 C C . GLU A 1 348 ? 5.754 52.812 22.078 1 91.06 348 GLU A C 1
ATOM 2732 O O . GLU A 1 348 ? 6.191 51.875 22.766 1 91.06 348 GLU A O 1
ATOM 2737 N N . ILE A 1 349 ? 5.629 52.75 20.812 1 91.31 349 ILE A N 1
ATOM 2738 C CA . ILE A 1 349 ? 6.055 51.562 20.062 1 91.31 349 ILE A CA 1
ATOM 2739 C C . ILE A 1 349 ? 7.566 51.375 20.188 1 91.31 349 ILE A C 1
ATOM 2741 O O . ILE A 1 349 ? 8.047 50.281 20.438 1 91.31 349 ILE A O 1
ATOM 2745 N N . LEU A 1 350 ? 8.297 52.438 20.141 1 90.12 350 LEU A N 1
ATOM 2746 C CA . LEU A 1 350 ? 9.758 52.406 20.203 1 90.12 350 LEU A CA 1
ATOM 2747 C C . LEU A 1 350 ? 10.227 52 21.594 1 90.12 350 LEU A C 1
ATOM 2749 O O . LEU A 1 350 ? 11.25 51.344 21.734 1 90.12 350 LEU A O 1
ATOM 2753 N N . ARG A 1 351 ? 9.445 52.406 22.5 1 90.31 351 ARG A N 1
ATOM 2754 C CA . ARG A 1 351 ? 9.773 52.062 23.875 1 90.31 351 ARG A CA 1
ATOM 2755 C C . ARG A 1 351 ? 9.75 50.562 24.094 1 90.31 351 ARG A C 1
ATOM 2757 O O . ARG A 1 351 ? 10.531 50.031 24.875 1 90.31 351 ARG A O 1
ATOM 2764 N N . ARG A 1 352 ? 8.953 49.906 23.344 1 92.12 352 ARG A N 1
ATOM 2765 C CA . ARG A 1 352 ? 8.766 48.469 23.5 1 92.12 352 ARG A CA 1
ATOM 2766 C C . ARG A 1 352 ? 9.781 47.688 22.688 1 92.12 352 ARG A C 1
ATOM 2768 O O . ARG A 1 352 ? 9.969 46.5 22.891 1 92.12 352 ARG A O 1
ATOM 2775 N N . ARG A 1 353 ? 10.461 48.312 21.766 1 91.25 353 ARG A N 1
ATOM 2776 C CA . ARG A 1 353 ? 11.492 47.719 20.906 1 91.25 353 ARG A CA 1
ATOM 2777 C C . ARG A 1 353 ? 11.008 46.406 20.297 1 91.25 353 ARG A C 1
ATOM 2779 O O . ARG A 1 353 ? 11.625 45.344 20.5 1 91.25 353 ARG A O 1
ATOM 2786 N N . PRO A 1 354 ? 9.977 46.5 19.547 1 93.94 354 PRO A N 1
ATOM 2787 C CA . PRO A 1 354 ? 9.414 45.25 18.984 1 93.94 354 PRO A CA 1
ATOM 2788 C C . PRO A 1 354 ? 10.297 44.656 17.875 1 93.94 354 PRO A C 1
ATOM 2790 O O . PRO A 1 354 ? 11.125 45.375 17.297 1 93.94 354 PRO A O 1
ATOM 2793 N N . GLY A 1 355 ? 10.141 43.344 17.688 1 92.94 355 GLY A N 1
ATOM 2794 C CA . GLY A 1 355 ? 10.773 42.75 16.531 1 92.94 355 GLY A CA 1
ATOM 2795 C C . GLY A 1 355 ? 10.18 43.25 15.211 1 92.94 355 GLY A C 1
ATOM 2796 O O . GLY A 1 355 ? 10.914 43.594 14.289 1 92.94 355 GLY A O 1
ATOM 2797 N N . VAL A 1 356 ? 8.852 43.281 15.164 1 94.31 356 VAL A N 1
ATOM 2798 C CA . VAL A 1 356 ? 8.125 43.781 14 1 94.31 356 VAL A CA 1
ATOM 2799 C C . VAL A 1 356 ? 7.059 44.781 14.438 1 94.31 356 VAL A C 1
ATOM 2801 O O . VAL A 1 356 ? 6.352 44.531 15.422 1 94.31 356 VAL A O 1
ATOM 2804 N N . ALA A 1 357 ? 7.039 45.875 13.773 1 94.69 357 ALA A N 1
ATOM 2805 C CA . ALA A 1 357 ? 5.984 46.844 13.977 1 94.69 357 ALA A CA 1
ATOM 2806 C C . ALA A 1 357 ? 5.07 46.938 12.758 1 94.69 357 ALA A C 1
ATOM 2808 O O . ALA A 1 357 ? 5.527 47.25 11.648 1 94.69 357 ALA A O 1
ATOM 2809 N N . VAL A 1 358 ? 3.785 46.656 12.984 1 94.25 358 VAL A N 1
ATOM 2810 C CA . VAL A 1 358 ? 2.859 46.625 11.859 1 94.25 358 VAL A CA 1
ATOM 2811 C C . VAL A 1 358 ? 1.888 47.781 11.945 1 94.25 358 VAL A C 1
ATOM 2813 O O . VAL A 1 358 ? 1.32 48.062 13 1 94.25 358 VAL A O 1
ATOM 2816 N N . PHE A 1 359 ? 1.721 48.438 10.773 1 91.56 359 PHE A N 1
ATOM 2817 C CA . PHE A 1 359 ? 0.849 49.625 10.711 1 91.56 359 PHE A CA 1
ATOM 2818 C C . PHE A 1 359 ? -0.194 49.438 9.609 1 91.56 359 PHE A C 1
ATOM 2820 O O . PHE A 1 359 ? -0.007 48.656 8.68 1 91.56 359 PHE A O 1
ATOM 2827 N N . ARG A 1 360 ? -1.263 50.156 9.883 1 88.94 360 ARG A N 1
ATOM 2828 C CA . ARG A 1 360 ? -2.207 50.312 8.781 1 88.94 360 ARG A CA 1
ATOM 2829 C C . ARG A 1 360 ? -1.634 51.219 7.695 1 88.94 360 ARG A C 1
ATOM 2831 O O . ARG A 1 360 ? -1.041 52.25 7.992 1 88.94 360 ARG A O 1
ATOM 2838 N N . GLU A 1 361 ? -1.765 50.812 6.523 1 83.25 361 GLU A N 1
ATOM 2839 C CA . GLU A 1 361 ? -1.183 51.562 5.422 1 83.25 361 GLU A CA 1
ATOM 2840 C C . GLU A 1 361 ? -1.787 52.969 5.332 1 83.25 361 GLU A C 1
ATOM 2842 O O . GLU A 1 361 ? -1.093 53.938 5 1 83.25 361 GLU A O 1
ATOM 2847 N N . SER A 1 362 ? -3 53.031 5.617 1 81.69 362 SER A N 1
ATOM 2848 C CA . SER A 1 362 ? -3.707 54.312 5.492 1 81.69 362 SER A CA 1
ATOM 2849 C C . SER A 1 362 ? -3.295 55.281 6.594 1 81.69 362 SER A C 1
ATOM 2851 O O . SER A 1 362 ? -3.59 56.469 6.516 1 81.69 362 SER A O 1
ATOM 2853 N N . ALA A 1 363 ? -2.639 54.688 7.523 1 81.88 363 ALA A N 1
ATOM 2854 C CA . ALA A 1 363 ? -2.178 55.594 8.594 1 81.88 363 ALA A CA 1
ATOM 2855 C C . ALA A 1 363 ? -1.054 56.5 8.109 1 81.88 363 ALA A C 1
ATOM 2857 O O . ALA A 1 363 ? -0.791 57.531 8.711 1 81.88 363 ALA A O 1
ATOM 2858 N N . CYS A 1 364 ? -0.388 56.062 7.078 1 78.94 364 CYS A N 1
ATOM 2859 C CA . CYS A 1 364 ? 0.672 56.875 6.473 1 78.94 364 CYS A CA 1
ATOM 2860 C C . CYS A 1 364 ? 0.174 57.562 5.215 1 78.94 364 CYS A C 1
ATOM 2862 O O . CYS A 1 364 ? -0.477 56.969 4.371 1 78.94 364 CYS A O 1
ATOM 2864 N N . ALA A 1 365 ? 0.26 58.844 5.215 1 70 365 ALA A N 1
ATOM 2865 C CA . ALA A 1 365 ? -0.282 59.656 4.141 1 70 365 ALA A CA 1
ATOM 2866 C C . ALA A 1 365 ? 0.413 59.344 2.814 1 70 365 ALA A C 1
ATOM 2868 O O . ALA A 1 365 ? -0.066 59.75 1.751 1 70 365 ALA A O 1
ATOM 2869 N N . GLY A 1 366 ? 1.354 58.562 2.781 1 72.94 366 GLY A N 1
ATOM 2870 C CA . GLY A 1 366 ? 2.035 58.312 1.526 1 72.94 366 GLY A CA 1
ATOM 2871 C C . GLY A 1 366 ? 3.344 57.562 1.708 1 72.94 366 GLY A C 1
ATOM 2872 O O . GLY A 1 366 ? 3.688 57.156 2.822 1 72.94 366 GLY A O 1
ATOM 2873 N N . ASN A 1 367 ? 3.939 57.438 0.576 1 79.06 367 ASN A N 1
ATOM 2874 C CA . ASN A 1 367 ? 5.191 56.688 0.553 1 79.06 367 ASN A CA 1
ATOM 2875 C C . ASN A 1 367 ? 6.297 57.438 1.304 1 79.06 367 ASN A C 1
ATOM 2877 O O . ASN A 1 367 ? 7.148 56.781 1.938 1 79.06 367 ASN A O 1
ATOM 2881 N N . GLU A 1 368 ? 6.172 58.688 1.198 1 80 368 GLU A N 1
ATOM 2882 C CA . GLU A 1 368 ? 7.211 59.469 1.871 1 80 368 GLU A CA 1
ATOM 2883 C C . GLU A 1 368 ? 7.129 59.281 3.385 1 80 368 GLU A C 1
ATOM 2885 O O . GLU A 1 368 ? 8.156 59.156 4.055 1 80 368 GLU A O 1
ATOM 2890 N N . GLU A 1 369 ? 5.941 59.281 3.803 1 80.81 369 GLU A N 1
ATOM 2891 C CA . GLU A 1 369 ? 5.762 59.125 5.242 1 80.81 369 GLU A CA 1
ATOM 2892 C C . GLU A 1 369 ? 6.16 57.719 5.691 1 80.81 369 GLU A C 1
ATOM 2894 O O . GLU A 1 369 ? 6.703 57.531 6.785 1 80.81 369 GLU A O 1
ATOM 2899 N N . LYS A 1 370 ? 5.891 56.781 4.852 1 84.06 370 LYS A N 1
ATOM 2900 C CA . LYS A 1 370 ? 6.273 55.406 5.16 1 84.06 370 LYS A CA 1
ATOM 2901 C C . LYS A 1 370 ? 7.793 55.25 5.25 1 84.06 370 LYS A C 1
ATOM 2903 O O . LYS A 1 370 ? 8.312 54.656 6.18 1 84.06 370 LYS A O 1
ATOM 2908 N N . GLN A 1 371 ? 8.422 55.906 4.348 1 85.31 371 GLN A N 1
ATOM 2909 C CA . GLN A 1 371 ? 9.883 55.844 4.344 1 85.31 371 GLN A CA 1
ATOM 2910 C C . GLN A 1 371 ? 10.461 56.562 5.562 1 85.31 371 GLN A C 1
ATOM 2912 O O . GLN A 1 371 ? 11.445 56.094 6.148 1 85.31 371 GLN A O 1
ATOM 2917 N N . ALA A 1 372 ? 9.812 57.625 5.785 1 83.31 372 ALA A N 1
ATOM 2918 C CA . ALA A 1 372 ? 10.25 58.375 6.957 1 83.31 372 ALA A CA 1
ATOM 2919 C C . ALA A 1 372 ? 10.078 57.562 8.234 1 83.31 372 ALA A C 1
ATOM 2921 O O . ALA A 1 372 ? 10.945 57.562 9.109 1 83.31 372 ALA A O 1
ATOM 2922 N N . LEU A 1 373 ? 9.031 56.906 8.242 1 84.25 373 LEU A N 1
ATOM 2923 C CA . LEU A 1 373 ? 8.766 56.062 9.398 1 84.25 373 LEU A CA 1
ATOM 2924 C C . LEU A 1 373 ? 9.797 54.938 9.492 1 84.25 373 LEU A C 1
ATOM 2926 O O . LEU A 1 373 ? 10.32 54.656 10.57 1 84.25 373 LEU A O 1
ATOM 2930 N N . GLU A 1 374 ? 10.062 54.344 8.43 1 87.06 374 GLU A N 1
ATOM 2931 C CA . GLU A 1 374 ? 11.039 53.25 8.398 1 87.06 374 GLU A CA 1
ATOM 2932 C C . GLU A 1 374 ? 12.422 53.75 8.812 1 87.06 374 GLU A C 1
ATOM 2934 O O . GLU A 1 374 ? 13.148 53.031 9.531 1 87.06 374 GLU A O 1
ATOM 2939 N N . ARG A 1 375 ? 12.773 54.906 8.305 1 84.62 375 ARG A N 1
ATOM 2940 C CA . ARG A 1 375 ? 14.055 55.5 8.672 1 84.62 375 ARG A CA 1
ATOM 2941 C C . ARG A 1 375 ? 14.109 55.812 10.164 1 84.62 375 ARG A C 1
ATOM 2943 O O . ARG A 1 375 ? 15.125 55.562 10.82 1 84.62 375 ARG A O 1
ATOM 2950 N N . PHE A 1 376 ? 13.062 56.281 10.547 1 85.75 376 PHE A N 1
ATOM 2951 C CA . PHE A 1 376 ? 12.977 56.625 11.961 1 85.75 376 PHE A CA 1
ATOM 2952 C C . PHE A 1 376 ? 13.117 55.344 12.812 1 85.75 376 PHE A C 1
ATOM 2954 O O . PHE A 1 376 ? 13.836 55.344 13.812 1 85.75 376 PHE A O 1
ATOM 2961 N N . LEU A 1 377 ? 12.461 54.281 12.453 1 87.06 377 LEU A N 1
ATOM 2962 C CA . LEU A 1 377 ? 12.516 53.031 13.188 1 87.06 377 LEU A CA 1
ATOM 2963 C C . LEU A 1 377 ? 13.922 52.438 13.133 1 87.06 377 LEU A C 1
ATOM 2965 O O . LEU A 1 377 ? 14.422 51.906 14.133 1 87.06 377 LEU A O 1
ATOM 2969 N N . ARG A 1 378 ? 14.555 52.5 12.031 1 86.12 378 ARG A N 1
ATOM 2970 C CA . ARG A 1 378 ? 15.898 51.969 11.859 1 86.12 378 ARG A CA 1
ATOM 2971 C C . ARG A 1 378 ? 16.891 52.688 12.766 1 86.12 378 ARG A C 1
ATOM 2973 O O . ARG A 1 378 ? 17.844 52.062 13.266 1 86.12 378 ARG A O 1
ATOM 2980 N N . GLU A 1 379 ? 16.672 53.938 12.914 1 87.19 379 GLU A N 1
ATOM 2981 C CA . GLU A 1 379 ? 17.594 54.75 13.711 1 87.19 379 GLU A CA 1
ATOM 2982 C C . GLU A 1 379 ? 17.328 54.562 15.203 1 87.19 379 GLU A C 1
ATOM 2984 O O . GLU A 1 379 ? 18.266 54.5 16 1 87.19 379 GLU A O 1
ATOM 2989 N N . SER A 1 380 ? 16.141 54.438 15.547 1 88.81 380 SER A N 1
ATOM 2990 C CA . SER A 1 380 ? 15.766 54.469 16.969 1 88.81 380 SER A CA 1
ATOM 2991 C C . SER A 1 380 ? 15.719 53.031 17.516 1 88.81 380 SER A C 1
ATOM 2993 O O . SER A 1 380 ? 15.93 52.844 18.719 1 88.81 380 SER A O 1
ATOM 2995 N N . SER A 1 381 ? 15.43 52 16.641 1 88.31 381 SER A N 1
ATOM 2996 C CA . SER A 1 381 ? 15.32 50.594 17.016 1 88.31 381 SER A CA 1
ATOM 2997 C C . SER A 1 381 ? 15.773 49.688 15.875 1 88.31 381 SER A C 1
ATOM 2999 O O . SER A 1 381 ? 14.945 49.094 15.18 1 88.31 381 SER A O 1
ATOM 3001 N N . PRO A 1 382 ? 17.062 49.562 15.727 1 85.12 382 PRO A N 1
ATOM 3002 C CA . PRO A 1 382 ? 17.609 48.844 14.57 1 85.12 382 PRO A CA 1
ATOM 3003 C C . PRO A 1 382 ? 17.109 47.406 14.461 1 85.12 382 PRO A C 1
ATOM 3005 O O . PRO A 1 382 ? 17.062 46.844 13.367 1 85.12 382 PRO A O 1
ATOM 3008 N N . GLY A 1 383 ? 16.641 46.812 15.422 1 88.38 383 GLY A N 1
ATOM 3009 C CA . GLY A 1 383 ? 16.156 45.438 15.336 1 88.38 383 GLY A CA 1
ATOM 3010 C C . GLY A 1 383 ? 14.703 45.344 14.938 1 88.38 383 GLY A C 1
ATOM 3011 O O . GLY A 1 383 ? 14.203 44.25 14.664 1 88.38 383 GLY A O 1
ATOM 3012 N N . THR A 1 384 ? 14.062 46.5 14.688 1 89.81 384 THR A N 1
ATOM 3013 C CA . THR A 1 384 ? 12.625 46.531 14.422 1 89.81 384 THR A CA 1
ATOM 3014 C C . THR A 1 384 ? 12.352 46.625 12.93 1 89.81 384 THR A C 1
ATOM 3016 O O . THR A 1 384 ? 12.906 47.469 12.234 1 89.81 384 THR A O 1
ATOM 3019 N N . VAL A 1 385 ? 11.539 45.656 12.406 1 89.75 385 VAL A N 1
ATOM 3020 C CA . VAL A 1 385 ? 11.109 45.688 11.016 1 89.75 385 VAL A CA 1
ATOM 3021 C C . VAL A 1 385 ? 9.688 46.219 10.914 1 89.75 385 VAL A C 1
ATOM 3023 O O . VAL A 1 385 ? 8.836 45.906 11.75 1 89.75 385 VAL A O 1
ATOM 3026 N N . ALA A 1 386 ? 9.508 47.094 9.93 1 90.19 386 ALA A N 1
ATOM 3027 C CA . ALA A 1 386 ? 8.18 47.656 9.766 1 90.19 386 ALA A CA 1
ATOM 3028 C C . ALA A 1 386 ? 7.367 46.875 8.742 1 90.19 386 ALA A C 1
ATOM 3030 O O . ALA A 1 386 ? 7.906 46.406 7.738 1 90.19 386 ALA A O 1
ATOM 3031 N N . GLY A 1 387 ? 6.137 46.625 9.094 1 88.75 387 GLY A N 1
ATOM 3032 C CA . GLY A 1 387 ? 5.184 46.031 8.172 1 88.75 387 GLY A CA 1
ATOM 3033 C C . GLY A 1 387 ? 3.92 46.844 8.008 1 88.75 387 GLY A C 1
ATOM 3034 O O . GLY A 1 387 ? 3.617 47.719 8.836 1 88.75 387 GLY A O 1
ATOM 3035 N N . TYR A 1 388 ? 3.316 46.625 6.84 1 86.44 388 TYR A N 1
ATOM 3036 C CA . TYR A 1 388 ? 2.119 47.406 6.551 1 86.44 388 TYR A CA 1
ATOM 3037 C C . TYR A 1 388 ? 0.989 46.5 6.062 1 86.44 388 TYR A C 1
ATOM 3039 O O . TYR A 1 388 ? 1.226 45.531 5.336 1 86.44 388 TYR A O 1
ATOM 3047 N N . LEU A 1 389 ? -0.155 46.812 6.586 1 85.69 389 LEU A N 1
ATOM 3048 C CA . LEU A 1 389 ? -1.357 46.125 6.109 1 85.69 389 LEU A CA 1
ATOM 3049 C C . LEU A 1 389 ? -2.34 47.125 5.504 1 85.69 389 LEU A C 1
ATOM 3051 O O . LEU A 1 389 ? -2.535 48.219 6.047 1 85.69 389 LEU A O 1
ATOM 3055 N N . MET B 1 1 ? -37.594 -40.531 -45 1 22.55 1 MET B N 1
ATOM 3056 C CA . MET B 1 1 ? -36.812 -40.688 -43.781 1 22.55 1 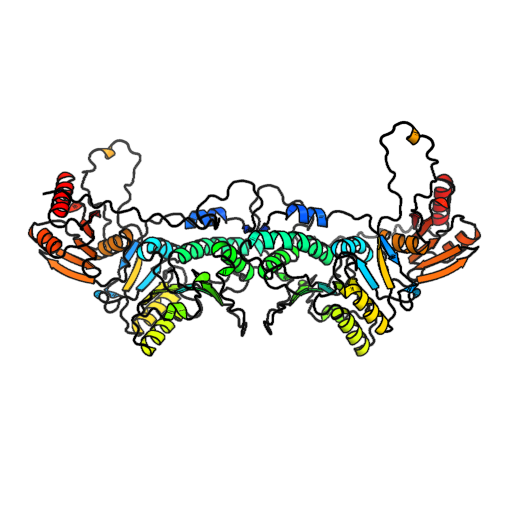MET B CA 1
ATOM 3057 C C . MET B 1 1 ? -36.125 -39.375 -43.438 1 22.55 1 MET B C 1
ATOM 3059 O O . MET B 1 1 ? -35.156 -38.969 -44.062 1 22.55 1 MET B O 1
ATOM 3063 N N . GLU B 1 2 ? -36.75 -38.406 -43 1 22.45 2 GLU B N 1
ATOM 3064 C CA . GLU B 1 2 ? -36.594 -36.938 -42.906 1 22.45 2 GLU B CA 1
ATOM 3065 C C . GLU B 1 2 ? -35.562 -36.562 -41.844 1 22.45 2 GLU B C 1
ATOM 3067 O O . GLU B 1 2 ? -35.594 -37.125 -40.75 1 22.45 2 GLU B O 1
ATOM 3072 N N . GLN B 1 3 ? -34.438 -36.094 -42.312 1 23.33 3 GLN B N 1
ATOM 3073 C CA . GLN B 1 3 ? -33.156 -35.781 -41.656 1 23.33 3 GLN B CA 1
ATOM 3074 C C . GLN B 1 3 ? -33.344 -34.719 -40.562 1 23.33 3 GLN B C 1
ATOM 3076 O O . GLN B 1 3 ? -33.875 -33.656 -40.844 1 23.33 3 GLN B O 1
ATOM 3081 N N . ILE B 1 4 ? -33.688 -35.125 -39.406 1 22.5 4 ILE B N 1
ATOM 3082 C CA . ILE B 1 4 ? -34.094 -34.344 -38.25 1 22.5 4 ILE B CA 1
ATOM 3083 C C . ILE B 1 4 ? -33 -33.312 -37.938 1 22.5 4 ILE B C 1
ATOM 3085 O O . ILE B 1 4 ? -31.844 -33.656 -37.656 1 22.5 4 ILE B O 1
ATOM 3089 N N . ASP B 1 5 ? -32.969 -32.25 -38.625 1 20 5 ASP B N 1
ATOM 3090 C CA . ASP B 1 5 ? -32.094 -31.062 -38.594 1 20 5 ASP B CA 1
ATOM 3091 C C . ASP B 1 5 ? -32 -30.469 -37.188 1 20 5 ASP B C 1
ATOM 3093 O O . ASP B 1 5 ? -33 -29.906 -36.688 1 20 5 ASP B O 1
ATOM 3097 N N . THR B 1 6 ? -31.656 -31.25 -36.25 1 19.97 6 THR B N 1
ATOM 3098 C CA . THR B 1 6 ? -31.703 -30.844 -34.875 1 19.97 6 THR B CA 1
ATOM 3099 C C . THR B 1 6 ? -31.016 -29.5 -34.688 1 19.97 6 THR B C 1
ATOM 3101 O O . THR B 1 6 ? -29.812 -29.375 -34.875 1 19.97 6 THR B O 1
ATOM 3104 N N . ALA B 1 7 ? -31.688 -28.406 -35.062 1 23.09 7 ALA B N 1
ATOM 3105 C CA . ALA B 1 7 ? -31.328 -27 -34.844 1 23.09 7 ALA B CA 1
ATOM 3106 C C . ALA B 1 7 ? -30.859 -26.766 -33.438 1 23.09 7 ALA B C 1
ATOM 3108 O O . ALA B 1 7 ? -31.641 -26.875 -32.469 1 23.09 7 ALA B O 1
ATOM 3109 N N . PHE B 1 8 ? -29.703 -27.297 -33.094 1 19.62 8 PHE B N 1
ATOM 3110 C CA . PHE B 1 8 ? -29.141 -27.031 -31.766 1 19.62 8 PHE B CA 1
ATOM 3111 C C . PHE B 1 8 ? -29.25 -25.547 -31.422 1 19.62 8 PHE B C 1
ATOM 3113 O O . PHE B 1 8 ? -28.844 -24.688 -32.188 1 19.62 8 PHE B O 1
ATOM 3120 N N . PHE B 1 9 ? -30.312 -25.172 -30.953 1 21.86 9 PHE B N 1
ATOM 3121 C CA . PHE B 1 9 ? -30.578 -23.797 -30.516 1 21.86 9 PHE B CA 1
ATOM 3122 C C . PHE B 1 9 ? -29.406 -23.234 -29.719 1 21.86 9 PHE B C 1
ATOM 3124 O O . PHE B 1 9 ? -28.906 -23.891 -28.797 1 21.86 9 PHE B O 1
ATOM 3131 N N . PRO B 1 10 ? -28.656 -22.406 -30.359 1 22.81 10 PRO B N 1
ATOM 3132 C CA . PRO B 1 10 ? -27.5 -21.719 -29.781 1 22.81 10 PRO B CA 1
ATOM 3133 C C . PRO B 1 10 ? -27.812 -21.078 -28.438 1 22.81 10 PRO B C 1
ATOM 3135 O O . PRO B 1 10 ? -28.875 -20.469 -28.266 1 22.81 10 PRO B O 1
ATOM 3138 N N . LEU B 1 11 ? -27.531 -21.828 -27.391 1 24.25 11 LEU B N 1
ATOM 3139 C CA . LEU B 1 11 ? -27.766 -21.266 -26.062 1 24.25 11 LEU B CA 1
ATOM 3140 C C . LEU B 1 11 ? -27.438 -19.781 -26.031 1 24.25 11 LEU B C 1
ATOM 3142 O O . LEU B 1 11 ? -26.328 -19.375 -26.422 1 24.25 11 LEU B O 1
ATOM 3146 N N . GLU B 1 12 ? -28.312 -19.031 -26.422 1 24.47 12 GLU B N 1
ATOM 3147 C CA . GLU B 1 12 ? -28.266 -17.578 -26.328 1 24.47 12 GLU B CA 1
ATOM 3148 C C . GLU B 1 12 ? -27.609 -17.125 -25.031 1 24.47 12 GLU B C 1
ATOM 3150 O O . GLU B 1 12 ? -27.969 -17.594 -23.953 1 24.47 12 GLU B O 1
ATOM 3155 N N . ASP B 1 13 ? -26.375 -16.719 -25.172 1 21.81 13 ASP B N 1
ATOM 3156 C CA . ASP B 1 13 ? -25.469 -16.188 -24.172 1 21.81 13 ASP B CA 1
ATOM 3157 C C . ASP B 1 13 ? -26.172 -15.172 -23.266 1 21.81 13 ASP B C 1
ATOM 3159 O O . ASP B 1 13 ? -26.859 -14.281 -23.766 1 21.81 13 ASP B O 1
ATOM 3163 N N . PRO B 1 14 ? -26.625 -15.625 -22.156 1 26.83 14 PRO B N 1
ATOM 3164 C CA . PRO B 1 14 ? -27.359 -14.617 -21.391 1 26.83 14 PRO B CA 1
ATOM 3165 C C . PRO B 1 14 ? -26.672 -13.25 -21.422 1 26.83 14 PRO B C 1
ATOM 3167 O O . PRO B 1 14 ? -25.469 -13.156 -21.656 1 26.83 14 PRO B O 1
ATOM 3170 N N . PRO B 1 15 ? -27.406 -12.227 -21.656 1 26.09 15 PRO B N 1
ATOM 3171 C CA . PRO B 1 15 ? -26.938 -10.836 -21.766 1 26.09 15 PRO B CA 1
ATOM 3172 C C . PRO B 1 15 ? -25.922 -10.477 -20.688 1 26.09 15 PRO B C 1
ATOM 3174 O O . PRO B 1 15 ? -26.016 -10.938 -19.547 1 26.09 15 PRO B O 1
ATOM 3177 N N . GLY B 1 16 ? -24.656 -10.352 -21.125 1 23.58 16 GLY B N 1
ATOM 3178 C CA . GLY B 1 16 ? -23.328 -10.086 -20.562 1 23.58 16 GLY B CA 1
ATOM 3179 C C . GLY B 1 16 ? -23.328 -8.938 -19.578 1 23.58 16 GLY B C 1
ATOM 3180 O O . GLY B 1 16 ? -23.844 -7.855 -19.859 1 23.58 16 GLY B O 1
ATOM 3181 N N . THR B 1 17 ? -23.641 -9.305 -18.312 1 23.78 17 THR B N 1
ATOM 3182 C CA . THR B 1 17 ? -23.641 -8.266 -17.297 1 23.78 17 THR B CA 1
ATOM 3183 C C . THR B 1 17 ? -22.438 -7.332 -17.469 1 23.78 17 THR B C 1
ATOM 3185 O O . THR B 1 17 ? -21.312 -7.789 -17.688 1 23.78 17 THR B O 1
ATOM 3188 N N . PRO B 1 18 ? -22.625 -6.094 -17.812 1 23.7 18 PRO B N 1
ATOM 3189 C CA . PRO B 1 18 ? -21.703 -5.027 -18.203 1 23.7 18 PRO B CA 1
ATOM 3190 C C . PRO B 1 18 ? -20.531 -4.871 -17.219 1 23.7 18 PRO B C 1
ATOM 3192 O O . PRO B 1 18 ? -19.891 -3.818 -17.188 1 23.7 18 PRO B O 1
ATOM 3195 N N . TRP B 1 19 ? -20.375 -5.91 -16.438 1 25.77 19 TRP B N 1
ATOM 3196 C CA . TRP B 1 19 ? -19.391 -5.469 -15.453 1 25.77 19 TRP B CA 1
ATOM 3197 C C . TRP B 1 19 ? -18.047 -5.215 -16.109 1 25.77 19 TRP B C 1
ATOM 3199 O O . TRP B 1 19 ? -17.516 -6.074 -16.828 1 25.77 19 TRP B O 1
ATOM 3209 N N . GLY B 1 20 ? -17.797 -4.09 -16.609 1 25.58 20 GLY B N 1
ATOM 3210 C CA . GLY B 1 20 ? -16.641 -3.471 -17.25 1 25.58 20 GLY B CA 1
ATOM 3211 C C . GLY B 1 20 ? -15.328 -3.814 -16.578 1 25.58 20 GLY B C 1
ATOM 3212 O O . GLY B 1 20 ? -14.648 -2.934 -16.047 1 25.58 20 GLY B O 1
ATOM 3213 N N . VAL B 1 21 ? -15.242 -4.961 -15.93 1 27.94 21 VAL B N 1
ATOM 3214 C CA . VAL B 1 21 ? -13.883 -5.262 -15.492 1 27.94 21 VAL B CA 1
ATOM 3215 C C . VAL B 1 21 ? -12.961 -5.402 -16.703 1 27.94 21 VAL B C 1
ATOM 3217 O O . VAL B 1 21 ? -13.289 -6.109 -17.656 1 27.94 21 VAL B O 1
ATOM 3220 N N . ASN B 1 22 ? -12.211 -4.426 -16.984 1 27.75 22 ASN B N 1
ATOM 3221 C CA . ASN B 1 22 ? -11.281 -4.562 -18.094 1 27.75 22 ASN B CA 1
ATOM 3222 C C . ASN B 1 22 ? -10.57 -5.906 -18.062 1 27.75 22 ASN B C 1
ATOM 3224 O O . ASN B 1 22 ? -10.188 -6.391 -17 1 27.75 22 ASN B O 1
ATOM 3228 N N . PRO B 1 23 ? -10.688 -6.754 -18.984 1 30.27 23 PRO B N 1
ATOM 3229 C CA . PRO B 1 23 ? -9.961 -8.023 -19.078 1 30.27 23 PRO B CA 1
ATOM 3230 C C . PRO B 1 23 ? -8.469 -7.867 -18.781 1 30.27 23 PRO B C 1
ATOM 3232 O O . PRO B 1 23 ? -7.902 -6.793 -19 1 30.27 23 PRO B O 1
ATOM 3235 N N . PRO B 1 24 ? -7.844 -8.805 -17.984 1 34.53 24 PRO B N 1
ATOM 3236 C CA . PRO B 1 24 ? -6.457 -8.773 -17.516 1 34.53 24 PRO B CA 1
ATOM 3237 C C . PRO B 1 24 ? -5.465 -8.383 -18.609 1 34.53 24 PRO B C 1
ATOM 3239 O O . PRO B 1 24 ? -4.293 -8.133 -18.312 1 34.53 24 PRO B O 1
ATOM 3242 N N . GLY B 1 25 ? -5.723 -8.664 -19.828 1 33.75 25 GLY B N 1
ATOM 3243 C CA . GLY B 1 25 ? -4.797 -8.633 -20.953 1 33.75 25 GLY B CA 1
ATOM 3244 C C . GLY B 1 25 ? -4.668 -7.258 -21.578 1 33.75 25 GLY B C 1
ATOM 3245 O O . GLY B 1 25 ? -4.016 -7.102 -22.609 1 33.75 25 GLY B O 1
ATOM 3246 N N . SER B 1 26 ? -5.641 -6.453 -21.594 1 30.25 26 SER B N 1
ATOM 3247 C CA . SER B 1 26 ? -5.504 -5.316 -22.5 1 30.25 26 SER B CA 1
ATOM 3248 C C . SER B 1 26 ? -4.43 -4.348 -22.016 1 30.25 26 SER B C 1
ATOM 3250 O O . SER B 1 26 ? -4.289 -4.117 -20.812 1 30.25 26 SER B O 1
ATOM 3252 N N . ALA B 1 27 ? -3.406 -4.16 -23 1 33.91 27 ALA B N 1
ATOM 3253 C CA . ALA B 1 27 ? -2.348 -3.178 -22.766 1 33.91 27 ALA B CA 1
ATOM 3254 C C . ALA B 1 27 ? -2.9 -1.921 -22.094 1 33.91 27 ALA B C 1
ATOM 3256 O O . ALA B 1 27 ? -3.916 -1.374 -22.531 1 33.91 27 ALA B O 1
ATOM 3257 N N . PRO B 1 28 ? -2.418 -1.685 -20.844 1 38.06 28 PRO B N 1
ATOM 3258 C CA . PRO B 1 28 ? -2.938 -0.389 -20.391 1 38.06 28 PRO B CA 1
ATOM 3259 C C . PRO B 1 28 ? -2.885 0.674 -21.484 1 38.06 28 PRO B C 1
ATOM 3261 O O . PRO B 1 28 ? -1.947 0.697 -22.281 1 38.06 28 PRO B O 1
ATOM 3264 N N . PRO B 1 29 ? -3.92 1.162 -22.047 1 33.59 29 PRO B N 1
ATOM 3265 C CA . PRO B 1 29 ? -3.734 2.246 -23.016 1 33.59 29 PRO B CA 1
ATOM 3266 C C . PRO B 1 29 ? -2.627 3.215 -22.609 1 33.59 29 PRO B C 1
ATOM 3268 O O . PRO B 1 29 ? -2.281 3.307 -21.422 1 33.59 29 PRO B O 1
ATOM 3271 N N . ALA B 1 30 ? -1.952 3.955 -23.562 1 37.03 30 ALA B N 1
ATOM 3272 C CA . ALA B 1 30 ? -0.837 4.871 -23.328 1 37.03 30 ALA B CA 1
ATOM 3273 C C . ALA B 1 30 ? -0.974 5.578 -21.984 1 37.03 30 ALA B C 1
ATOM 3275 O O . ALA B 1 30 ? -0.354 5.172 -21 1 37.03 30 ALA B O 1
ATOM 3276 N N . GLY B 1 31 ? -0.98 7.086 -22.047 1 38.97 31 GLY B N 1
ATOM 3277 C CA . GLY B 1 31 ? -0.739 8.258 -21.219 1 38.97 31 GLY B CA 1
ATOM 3278 C C . GLY B 1 31 ? -1.634 8.328 -20 1 38.97 31 GLY B C 1
ATOM 3279 O O . GLY B 1 31 ? -1.661 9.344 -19.297 1 38.97 31 GLY B O 1
ATOM 3280 N N 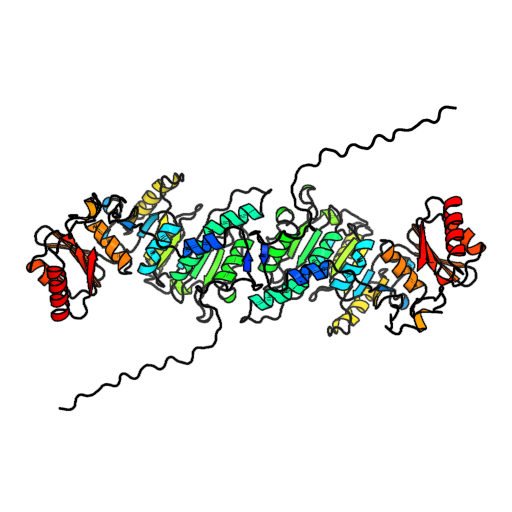. GLY B 1 32 ? -2.807 7.711 -19.828 1 49.38 32 GLY B N 1
ATOM 3281 C CA . GLY B 1 32 ? -3.887 8.133 -18.953 1 49.38 32 GLY B CA 1
ATOM 3282 C C . GLY B 1 32 ? -3.695 7.684 -17.516 1 49.38 32 GLY B C 1
ATOM 3283 O O . GLY B 1 32 ? -2.969 6.723 -17.25 1 49.38 32 GLY B O 1
ATOM 3284 N N . GLU B 1 33 ? -3.803 8.531 -16.297 1 68.19 33 GLU B N 1
ATOM 3285 C CA . GLU B 1 33 ? -3.578 8.5 -14.852 1 68.19 33 GLU B CA 1
ATOM 3286 C C . GLU B 1 33 ? -4.43 7.43 -14.18 1 68.19 33 GLU B C 1
ATOM 3288 O O . GLU B 1 33 ? -5.656 7.535 -14.141 1 68.19 33 GLU B O 1
ATOM 3293 N N . ARG B 1 34 ? -4.016 6.062 -14.188 1 84.06 34 ARG B N 1
ATOM 3294 C CA . ARG B 1 34 ? -4.715 4.996 -13.477 1 84.06 34 ARG B CA 1
ATOM 3295 C C . ARG B 1 34 ? -4.168 4.824 -12.062 1 84.06 34 ARG B C 1
ATOM 3297 O O . ARG B 1 34 ? -3.004 5.141 -11.805 1 84.06 34 ARG B O 1
ATOM 3304 N N . TYR B 1 35 ? -5.172 4.254 -11.375 1 90.31 35 TYR B N 1
ATOM 3305 C CA . TYR B 1 35 ? -4.797 3.924 -10 1 90.31 35 TYR B CA 1
ATOM 3306 C C . TYR B 1 35 ? -3.975 2.641 -9.961 1 90.31 35 TYR B C 1
ATOM 3308 O O . TYR B 1 35 ? -4.48 1.562 -10.273 1 90.31 35 TYR B O 1
ATOM 3316 N N . HIS B 1 36 ? -2.701 2.723 -9.625 1 92.69 36 HIS B N 1
ATOM 3317 C CA . HIS B 1 36 ? -1.843 1.55 -9.508 1 92.69 36 HIS B CA 1
ATOM 3318 C C . HIS B 1 36 ? -0.508 1.904 -8.859 1 92.69 36 HIS B C 1
ATOM 3320 O O . HIS B 1 36 ? -0.132 3.078 -8.805 1 92.69 36 HIS B O 1
ATOM 3326 N N . LEU B 1 37 ? 0.135 0.921 -8.258 1 94.06 37 LEU B N 1
ATOM 3327 C CA . LEU B 1 37 ? 1.498 1.097 -7.773 1 94.06 37 LEU B CA 1
ATOM 3328 C C . LEU B 1 37 ? 2.502 1.011 -8.922 1 94.06 37 LEU B C 1
ATOM 3330 O O . LEU B 1 37 ? 2.49 0.048 -9.688 1 94.06 37 LEU B O 1
ATOM 3334 N N . ASN B 1 38 ? 3.316 2.016 -9.055 1 92.75 38 ASN B N 1
ATOM 3335 C CA . ASN B 1 38 ? 4.32 2.051 -10.109 1 92.75 38 ASN B CA 1
ATOM 3336 C C . ASN B 1 38 ? 5.727 1.852 -9.555 1 92.75 38 ASN B C 1
ATOM 3338 O O . ASN B 1 38 ? 6.027 2.285 -8.445 1 92.75 38 ASN B O 1
ATOM 3342 N N . TRP B 1 39 ? 6.555 1.14 -10.266 1 93.88 39 TRP B N 1
ATOM 3343 C CA . TRP B 1 39 ? 7.965 0.981 -9.922 1 93.88 39 TRP B CA 1
ATOM 3344 C C . TRP B 1 39 ? 8.805 0.69 -11.164 1 93.88 39 TRP B C 1
ATOM 3346 O O . TRP B 1 39 ? 8.281 0.206 -12.172 1 93.88 39 TRP B O 1
ATOM 3356 N N . PRO B 1 40 ? 10.047 1.105 -11.078 1 93.25 40 PRO B N 1
ATOM 3357 C CA . PRO B 1 40 ? 10.93 0.693 -12.172 1 93.25 40 PRO B CA 1
ATOM 3358 C C . PRO B 1 40 ? 11.023 -0.824 -12.32 1 93.25 40 PRO B C 1
ATOM 3360 O O . PRO B 1 40 ? 11.312 -1.528 -11.352 1 93.25 40 PRO B O 1
ATOM 3363 N N . GLY B 1 41 ? 10.703 -1.411 -13.516 1 95.31 41 GLY B N 1
ATOM 3364 C CA . GLY B 1 41 ? 10.75 -2.846 -13.75 1 95.31 41 GLY B CA 1
ATOM 3365 C C . GLY B 1 41 ? 9.375 -3.475 -13.891 1 95.31 41 GLY B C 1
ATOM 3366 O O . GLY B 1 41 ? 9.258 -4.66 -14.211 1 95.31 41 GLY B O 1
ATOM 3367 N N . ARG B 1 42 ? 8.398 -2.652 -13.602 1 94.69 42 ARG B N 1
ATOM 3368 C CA . ARG B 1 42 ? 7.039 -3.189 -13.633 1 94.69 42 ARG B CA 1
ATOM 3369 C C . ARG B 1 42 ? 6.688 -3.717 -15.016 1 94.69 42 ARG B C 1
ATOM 3371 O O . ARG B 1 42 ? 6.113 -4.801 -15.148 1 94.69 42 ARG B O 1
ATOM 3378 N N . ILE B 1 43 ? 6.98 -3.004 -16.047 1 93.94 43 ILE B N 1
ATOM 3379 C CA . ILE B 1 43 ? 6.672 -3.393 -17.422 1 93.94 43 ILE B CA 1
ATOM 3380 C C . ILE B 1 43 ? 7.41 -4.684 -17.766 1 93.94 43 ILE B C 1
ATOM 3382 O O . ILE B 1 43 ? 6.828 -5.598 -18.359 1 93.94 43 ILE B O 1
ATOM 3386 N N . GLU B 1 44 ? 8.602 -4.715 -17.406 1 95.62 44 GLU B N 1
ATOM 3387 C CA . GLU B 1 44 ? 9.383 -5.926 -17.625 1 95.62 44 GLU B CA 1
ATOM 3388 C C . GLU B 1 44 ? 8.812 -7.113 -16.875 1 95.62 44 GLU B C 1
ATOM 3390 O O . GLU B 1 44 ? 8.781 -8.234 -17.391 1 95.62 44 GLU B O 1
ATOM 3395 N N . ALA B 1 45 ? 8.422 -6.891 -15.656 1 96.31 45 ALA B N 1
ATOM 3396 C CA . ALA B 1 45 ? 7.816 -7.953 -14.852 1 96.31 45 ALA B CA 1
ATOM 3397 C C . ALA B 1 45 ? 6.551 -8.492 -15.523 1 96.31 45 ALA B C 1
ATOM 3399 O O . ALA B 1 45 ? 6.324 -9.703 -15.547 1 96.31 45 ALA B O 1
ATOM 3400 N N . LEU B 1 46 ? 5.789 -7.586 -16.016 1 95.5 46 LEU B N 1
ATOM 3401 C CA . LEU B 1 46 ? 4.586 -7.98 -16.75 1 95.5 46 LEU B CA 1
ATOM 3402 C C . LEU B 1 46 ? 4.938 -8.805 -17.969 1 95.5 46 LEU B C 1
ATOM 3404 O O . LEU B 1 46 ? 4.309 -9.828 -18.25 1 95.5 46 LEU B O 1
ATOM 3408 N N . ARG B 1 47 ? 5.902 -8.391 -18.656 1 95.94 47 ARG B N 1
ATOM 3409 C CA . ARG B 1 47 ? 6.355 -9.117 -19.844 1 95.94 47 ARG B CA 1
ATOM 3410 C C . ARG B 1 47 ? 6.824 -10.516 -19.484 1 95.94 47 ARG B C 1
ATOM 3412 O O . ARG B 1 47 ? 6.484 -11.492 -20.156 1 95.94 47 ARG B O 1
ATOM 3419 N N . ARG B 1 48 ? 7.547 -10.633 -18.453 1 96 48 ARG B N 1
ATOM 3420 C CA . ARG B 1 48 ? 8.062 -11.922 -18 1 96 48 ARG B CA 1
ATOM 3421 C C . ARG B 1 48 ? 6.926 -12.875 -17.641 1 96 48 ARG B C 1
ATOM 3423 O O . ARG B 1 48 ? 7.047 -14.086 -17.812 1 96 48 ARG B O 1
ATOM 3430 N N . SER B 1 49 ? 5.867 -12.312 -17.125 1 95.5 49 SER B N 1
ATOM 3431 C CA . SER B 1 49 ? 4.727 -13.148 -16.75 1 95.5 49 SER B CA 1
ATOM 3432 C C . SER B 1 49 ? 4.012 -13.688 -17.984 1 95.5 49 SER B C 1
ATOM 3434 O O . SER B 1 49 ? 3.324 -14.711 -17.906 1 95.5 49 SER B O 1
ATOM 3436 N N . ARG B 1 50 ? 4.227 -13.055 -19.094 1 94.19 50 ARG B N 1
ATOM 3437 C CA . ARG B 1 50 ? 3.521 -13.438 -20.297 1 94.19 50 ARG B CA 1
ATOM 3438 C C . ARG B 1 50 ? 4.402 -14.305 -21.203 1 94.19 50 ARG B C 1
ATOM 3440 O O . ARG B 1 50 ? 3.91 -14.969 -22.109 1 94.19 50 ARG B O 1
ATOM 3447 N N . GLU B 1 51 ? 5.598 -14.289 -20.906 1 94.31 51 GLU B N 1
ATOM 3448 C CA . GLU B 1 51 ? 6.543 -15.039 -21.719 1 94.31 51 GLU B CA 1
ATOM 3449 C C . GLU B 1 51 ? 6.41 -16.547 -21.484 1 94.31 51 GLU B C 1
ATOM 3451 O O . GLU B 1 51 ? 6.289 -16.984 -20.344 1 94.31 51 GLU B O 1
ATOM 3456 N N . SER B 1 52 ? 6.426 -17.266 -22.547 1 91.75 52 SER B N 1
ATOM 3457 C CA . SER B 1 52 ? 6.387 -18.734 -22.438 1 91.75 52 SER B CA 1
ATOM 3458 C C . SER B 1 52 ? 7.762 -19.297 -22.125 1 91.75 52 SER B C 1
ATOM 3460 O O . SER B 1 52 ? 8.766 -18.594 -22.203 1 91.75 52 SER B O 1
ATOM 3462 N N . THR B 1 53 ? 7.727 -20.578 -21.641 1 93.31 53 THR B N 1
ATOM 3463 C CA . THR B 1 53 ? 8.984 -21.25 -21.344 1 93.31 53 THR B CA 1
ATOM 3464 C C . THR B 1 53 ? 9.117 -22.531 -22.172 1 93.31 53 THR B C 1
ATOM 3466 O O . THR B 1 53 ? 8.117 -23.156 -22.516 1 93.31 53 THR B O 1
ATOM 3469 N N . ASP B 1 54 ? 10.391 -22.875 -22.531 1 90.56 54 ASP B N 1
ATOM 3470 C CA . ASP B 1 54 ? 10.664 -24.125 -23.234 1 90.56 54 ASP B CA 1
ATOM 3471 C C . ASP B 1 54 ? 11.195 -25.188 -22.266 1 90.56 54 ASP B C 1
ATOM 3473 O O . ASP B 1 54 ? 11.555 -26.281 -22.688 1 90.56 54 ASP B O 1
ATOM 3477 N N . ARG B 1 55 ? 11.18 -24.75 -21.031 1 93.25 55 ARG B N 1
ATOM 3478 C CA . ARG B 1 55 ? 11.648 -25.719 -20.031 1 93.25 55 ARG B CA 1
ATOM 3479 C C . ARG B 1 55 ? 10.625 -26.812 -19.812 1 93.25 55 ARG B C 1
ATOM 3481 O O . ARG B 1 55 ? 9.438 -26.641 -20.094 1 93.25 55 ARG B O 1
ATOM 3488 N N . VAL B 1 56 ? 11.141 -28 -19.359 1 94 56 VAL B N 1
ATOM 3489 C CA . VAL B 1 56 ? 10.266 -29.141 -19.172 1 94 56 VAL B CA 1
ATOM 3490 C C . VAL B 1 56 ? 10.508 -29.75 -17.781 1 94 56 VAL B C 1
ATOM 3492 O O . VAL B 1 56 ? 11.438 -29.359 -17.078 1 94 56 VAL B O 1
ATOM 3495 N N . LEU B 1 57 ? 9.633 -30.609 -17.375 1 96.75 57 LEU B N 1
ATOM 3496 C CA . LEU B 1 57 ? 9.766 -31.359 -16.125 1 96.75 57 LEU B CA 1
ATOM 3497 C C . LEU B 1 57 ? 10.141 -32.812 -16.406 1 96.75 57 LEU B C 1
ATOM 3499 O O . LEU B 1 57 ? 9.414 -33.531 -17.109 1 96.75 57 LEU B O 1
ATOM 3503 N N . ARG B 1 58 ? 11.234 -33.219 -15.852 1 96.69 58 ARG B N 1
ATOM 3504 C CA . ARG B 1 58 ? 11.68 -34.594 -16 1 96.69 58 ARG B CA 1
ATOM 3505 C C . ARG B 1 58 ? 11.352 -35.406 -14.758 1 96.69 58 ARG B C 1
ATOM 3507 O O . ARG B 1 58 ? 11.695 -35.031 -13.641 1 96.69 58 ARG B O 1
ATOM 3514 N N . PRO B 1 59 ? 10.727 -36.562 -14.984 1 97.25 59 PRO B N 1
ATOM 3515 C CA . PRO B 1 59 ? 10.398 -37.406 -13.836 1 97.25 59 PRO B CA 1
ATOM 3516 C C . PRO B 1 59 ? 11.609 -38.156 -13.289 1 97.25 59 PRO B C 1
ATOM 3518 O O . PRO B 1 59 ? 12.461 -38.625 -14.062 1 97.25 59 PRO B O 1
ATOM 3521 N N . ARG B 1 60 ? 11.672 -38.188 -11.961 1 95.25 60 ARG B N 1
ATOM 3522 C CA . ARG B 1 60 ? 12.688 -38.969 -11.258 1 95.25 60 ARG B CA 1
ATOM 3523 C C . ARG B 1 60 ? 12.047 -40.125 -10.484 1 95.25 60 ARG B C 1
ATOM 3525 O O . ARG B 1 60 ? 11.906 -40.062 -9.258 1 95.25 60 ARG B O 1
ATOM 3532 N N . ARG B 1 61 ? 11.852 -41.25 -11.203 1 94.5 61 ARG B N 1
ATOM 3533 C CA . ARG B 1 61 ? 11.117 -42.375 -10.656 1 94.5 61 ARG B CA 1
ATOM 3534 C C . ARG B 1 61 ? 11.836 -42.969 -9.445 1 94.5 61 ARG B C 1
ATOM 3536 O O . ARG B 1 61 ? 11.203 -43.312 -8.445 1 94.5 61 ARG B O 1
ATOM 3543 N N . GLU B 1 62 ? 13.164 -43.031 -9.516 1 92.31 62 GLU B N 1
ATOM 3544 C CA . GLU B 1 62 ? 13.953 -43.688 -8.469 1 92.31 62 GLU B CA 1
ATOM 3545 C C . GLU B 1 62 ? 13.922 -42.875 -7.176 1 92.31 62 GLU B C 1
ATOM 3547 O O . GLU B 1 62 ? 14.062 -43.438 -6.086 1 92.31 62 GLU B O 1
ATOM 3552 N N . GLU B 1 63 ? 13.742 -41.625 -7.352 1 92.44 63 GLU B N 1
ATOM 3553 C CA . GLU B 1 63 ? 13.742 -40.719 -6.188 1 92.44 63 GLU B CA 1
ATOM 3554 C C . GLU B 1 63 ? 12.328 -40.438 -5.703 1 92.44 63 GLU B C 1
ATOM 3556 O O . GLU B 1 63 ? 12.125 -39.688 -4.77 1 92.44 63 GLU B O 1
ATOM 3561 N N . SER B 1 64 ? 11.406 -41.062 -6.332 1 94.75 64 SER B N 1
ATOM 3562 C CA . SER B 1 64 ? 9.992 -40.938 -5.984 1 94.75 64 SER B CA 1
ATOM 3563 C C . SER B 1 64 ? 9.516 -42.125 -5.152 1 94.75 64 SER B C 1
ATOM 3565 O O . SER B 1 64 ? 10.289 -43.031 -4.871 1 94.75 64 SER B O 1
ATOM 3567 N N . PHE B 1 65 ? 8.344 -42.031 -4.641 1 94.25 65 PHE B N 1
ATOM 3568 C CA . PHE B 1 65 ? 7.715 -43.156 -3.918 1 94.25 65 PHE B CA 1
ATOM 3569 C C . PHE B 1 65 ? 6.359 -43.5 -4.527 1 94.25 65 PHE B C 1
ATOM 3571 O O . PHE B 1 65 ? 5.488 -42.625 -4.633 1 94.25 65 PHE B O 1
ATOM 3578 N N . LEU B 1 66 ? 6.188 -44.812 -4.945 1 94 66 LEU B N 1
ATOM 3579 C CA . LEU B 1 66 ? 4.973 -45.281 -5.605 1 94 66 LEU B CA 1
ATOM 3580 C C . LEU B 1 66 ? 4.59 -44.375 -6.762 1 94 66 LEU B C 1
ATOM 3582 O O . LEU B 1 66 ? 3.457 -43.875 -6.828 1 94 66 LEU B O 1
ATOM 3586 N N . PHE B 1 67 ? 5.508 -44.188 -7.664 1 95.44 67 PHE B N 1
ATOM 3587 C CA . PHE B 1 67 ? 5.523 -43.188 -8.734 1 95.44 67 PHE B CA 1
ATOM 3588 C C . PHE B 1 67 ? 4.258 -43.312 -9.578 1 95.44 67 PHE B C 1
ATOM 3590 O O . PHE B 1 67 ? 3.602 -42.281 -9.844 1 95.44 67 PHE B O 1
ATOM 3597 N N . ASP B 1 68 ? 3.799 -44.438 -10.023 1 94.25 68 ASP B N 1
ATOM 3598 C CA . ASP B 1 68 ? 2.721 -44.625 -10.992 1 94.25 68 ASP B CA 1
ATOM 3599 C C . ASP B 1 68 ? 1.364 -44.281 -10.367 1 94.25 68 ASP B C 1
ATOM 3601 O O . ASP B 1 68 ? 0.44 -43.875 -11.07 1 94.25 68 ASP B O 1
ATOM 3605 N N . GLN B 1 69 ? 1.26 -44.406 -9.07 1 92 69 GLN B N 1
ATOM 3606 C CA . GLN B 1 69 ? -0.015 -44.188 -8.391 1 92 69 GLN B CA 1
ATOM 3607 C C . GLN B 1 69 ? -0.033 -42.812 -7.691 1 92 69 GLN B C 1
ATOM 3609 O O . GLN B 1 69 ? -1.069 -42.406 -7.176 1 92 69 GLN B O 1
ATOM 3614 N N . ALA B 1 70 ? 1.071 -42.188 -7.715 1 94.69 70 ALA B N 1
ATOM 3615 C CA . ALA B 1 70 ? 1.216 -40.969 -6.938 1 94.69 70 ALA B CA 1
ATOM 3616 C C . ALA B 1 70 ? 0.405 -39.812 -7.555 1 94.69 70 ALA B C 1
ATOM 3618 O O . ALA B 1 70 ? 0.367 -39.688 -8.773 1 94.69 70 ALA B O 1
ATOM 3619 N N . ARG B 1 71 ? -0.274 -39.094 -6.715 1 94.31 71 ARG B N 1
ATOM 3620 C CA . ARG B 1 71 ? -0.958 -37.875 -7.125 1 94.31 71 ARG B CA 1
ATOM 3621 C C . ARG B 1 71 ? -0.23 -36.625 -6.609 1 94.31 71 ARG B C 1
ATOM 3623 O O . ARG B 1 71 ? -0.465 -35.531 -7.086 1 94.31 71 ARG B O 1
ATOM 3630 N N . ASN B 1 72 ? 0.602 -36.906 -5.555 1 95.94 72 ASN B N 1
ATOM 3631 C CA . ASN B 1 72 ? 1.414 -35.812 -4.988 1 95.94 72 ASN B CA 1
ATOM 3632 C C . ASN B 1 72 ? 2.67 -35.562 -5.82 1 95.94 72 ASN B C 1
ATOM 3634 O O . ASN B 1 72 ? 3.232 -36.5 -6.402 1 95.94 72 ASN B O 1
ATOM 3638 N N . MET B 1 73 ? 3.055 -34.312 -5.875 1 96.44 73 MET B N 1
ATOM 3639 C CA . MET B 1 73 ? 4.227 -34 -6.68 1 96.44 73 MET B CA 1
ATOM 3640 C C . MET B 1 73 ? 5.164 -33.062 -5.914 1 96.44 73 MET B C 1
ATOM 3642 O O . MET B 1 73 ? 4.711 -32.188 -5.184 1 96.44 73 MET B O 1
ATOM 3646 N N . VAL B 1 74 ? 6.402 -33.344 -6.047 1 95.38 74 VAL B N 1
ATOM 3647 C CA . VAL B 1 74 ? 7.465 -32.406 -5.66 1 95.38 74 VAL B CA 1
ATOM 3648 C C . VAL B 1 74 ? 8.219 -31.953 -6.902 1 95.38 74 VAL B C 1
ATOM 3650 O O . VAL B 1 74 ? 8.75 -32.75 -7.66 1 95.38 74 VAL B O 1
ATOM 3653 N N . ILE B 1 75 ? 8.172 -30.672 -7.137 1 96.19 75 ILE B N 1
ATOM 3654 C CA . ILE B 1 75 ? 8.805 -30.109 -8.328 1 96.19 75 ILE B CA 1
ATOM 3655 C C . ILE B 1 75 ? 10.047 -29.312 -7.922 1 96.19 75 ILE B C 1
ATOM 3657 O O . ILE B 1 75 ? 9.953 -28.344 -7.156 1 96.19 75 ILE B O 1
ATOM 3661 N N . GLN B 1 76 ? 11.172 -29.75 -8.406 1 94.25 76 GLN B N 1
ATOM 3662 C CA . GLN B 1 76 ? 12.414 -29.031 -8.18 1 94.25 76 GLN B CA 1
ATOM 3663 C C . GLN B 1 76 ? 12.719 -28.078 -9.336 1 94.25 76 GLN B C 1
ATOM 3665 O O . GLN B 1 76 ? 13.273 -28.484 -10.352 1 94.25 76 GLN B O 1
ATOM 3670 N N . GLU B 1 77 ? 12.414 -26.891 -9.195 1 94 77 GLU B N 1
ATOM 3671 C CA . GLU B 1 77 ? 12.523 -25.844 -10.195 1 94 77 GLU B CA 1
ATOM 3672 C C . GLU B 1 77 ? 12.352 -24.469 -9.562 1 94 77 GLU B C 1
ATOM 3674 O O . GLU B 1 77 ? 11.789 -24.344 -8.477 1 94 77 GLU B O 1
ATOM 3679 N N . GLU B 1 78 ? 12.93 -23.453 -10.227 1 92.94 78 GLU B N 1
ATOM 3680 C CA . GLU B 1 78 ? 12.648 -22.094 -9.789 1 92.94 78 GLU B CA 1
ATOM 3681 C C . GLU B 1 78 ? 11.156 -21.781 -9.867 1 92.94 78 GLU B C 1
ATOM 3683 O O . GLU B 1 78 ? 10.477 -22.219 -10.797 1 92.94 78 GLU B O 1
ATOM 3688 N N . PRO B 1 79 ? 10.695 -20.984 -8.891 1 94.12 79 PRO B N 1
ATOM 3689 C CA . PRO B 1 79 ? 9.25 -20.766 -8.781 1 94.12 79 PRO B CA 1
ATOM 3690 C C . PRO B 1 79 ? 8.625 -20.25 -10.078 1 94.12 79 PRO B C 1
ATOM 3692 O O . PRO B 1 79 ? 7.621 -20.797 -10.539 1 94.12 79 PRO B O 1
ATOM 3695 N N . LEU B 1 80 ? 9.211 -19.297 -10.703 1 95.56 80 LEU B N 1
ATOM 3696 C CA . LEU B 1 80 ? 8.617 -18.734 -11.914 1 95.56 80 LEU B CA 1
ATOM 3697 C C . LEU B 1 80 ? 8.562 -19.766 -13.031 1 95.56 80 LEU B C 1
ATOM 3699 O O . LEU B 1 80 ? 7.551 -19.875 -13.727 1 95.56 80 LEU B O 1
ATOM 3703 N N . GLY B 1 81 ? 9.625 -20.5 -13.188 1 95.94 81 GLY B N 1
ATOM 3704 C CA . GLY B 1 81 ? 9.648 -21.547 -14.18 1 95.94 81 GLY B CA 1
ATOM 3705 C C . GLY B 1 81 ? 8.602 -22.625 -13.945 1 95.94 81 GLY B C 1
ATOM 3706 O O . GLY B 1 81 ? 7.934 -23.062 -14.875 1 95.94 81 GLY B O 1
ATOM 3707 N N . ALA B 1 82 ? 8.516 -23.016 -12.758 1 96.56 82 ALA B N 1
ATOM 3708 C CA . ALA B 1 82 ? 7.535 -24.031 -12.398 1 96.56 82 ALA B CA 1
ATOM 3709 C C . ALA B 1 82 ? 6.117 -23.562 -12.727 1 96.56 82 ALA B C 1
ATOM 3711 O O . ALA B 1 82 ? 5.344 -24.312 -13.336 1 96.56 82 ALA B O 1
ATOM 3712 N N . PHE B 1 83 ? 5.812 -22.359 -12.328 1 97.19 83 PHE B N 1
ATOM 3713 C CA . PHE B 1 83 ? 4.473 -21.844 -12.578 1 97.19 83 PHE B CA 1
ATOM 3714 C C . PHE B 1 83 ? 4.199 -21.734 -14.07 1 97.19 83 PHE B C 1
ATOM 3716 O O . PHE B 1 83 ? 3.088 -22.016 -14.531 1 97.19 83 PHE B O 1
ATOM 3723 N N . LYS B 1 84 ? 5.168 -21.328 -14.797 1 97.06 84 LYS B N 1
ATOM 3724 C CA . LYS B 1 84 ? 4.996 -21.234 -16.25 1 97.06 84 LYS B CA 1
ATOM 3725 C C . LYS B 1 84 ? 4.691 -22.594 -16.859 1 97.06 84 LYS B C 1
ATOM 3727 O O . LYS B 1 84 ? 3.787 -22.719 -17.688 1 97.06 84 LYS B O 1
ATOM 3732 N N . MET B 1 85 ? 5.34 -23.562 -16.391 1 96.62 85 MET B N 1
ATOM 3733 C CA . MET B 1 85 ? 5.188 -24.906 -16.953 1 96.62 85 MET B CA 1
ATOM 3734 C C . MET B 1 85 ? 3.842 -25.516 -16.562 1 96.62 85 MET B C 1
ATOM 3736 O O . MET B 1 85 ? 3.305 -26.359 -17.266 1 96.62 85 MET B O 1
ATOM 3740 N N . LEU B 1 86 ? 3.287 -25.062 -15.5 1 97.19 86 LEU B N 1
ATOM 3741 C CA . LEU B 1 86 ? 2.086 -25.688 -14.953 1 97.19 86 LEU B CA 1
ATOM 3742 C C . LEU B 1 86 ? 0.833 -24.953 -15.422 1 97.19 86 LEU B C 1
ATOM 3744 O O . LEU B 1 86 ? -0.286 -25.359 -15.109 1 97.19 86 LEU B O 1
ATOM 3748 N N . GLN B 1 87 ? 0.966 -23.844 -16.141 1 96.44 87 GLN B N 1
ATOM 3749 C CA . GLN B 1 87 ? -0.151 -22.984 -16.5 1 96.44 87 GLN B CA 1
ATOM 3750 C C . GLN B 1 87 ? -1.233 -23.75 -17.25 1 96.44 87 GLN B C 1
ATOM 3752 O O . GLN B 1 87 ? -2.42 -23.625 -16.938 1 96.44 87 GLN B O 1
ATOM 3757 N N . GLU B 1 88 ? -0.854 -24.594 -18.156 1 94.5 88 GLU B N 1
ATOM 3758 C CA . GLU B 1 88 ? -1.847 -25.312 -18.953 1 94.5 88 GLU B CA 1
ATOM 3759 C C . GLU B 1 88 ? -2.357 -26.547 -18.219 1 94.5 88 GLU B C 1
ATOM 3761 O O . GLU B 1 88 ? -3.568 -26.781 -18.141 1 94.5 88 GLU B O 1
ATOM 3766 N N . SER B 1 89 ? -1.503 -27.234 -17.641 1 95.44 89 SER B N 1
ATOM 3767 C CA . SER B 1 89 ? -1.831 -28.547 -17.062 1 95.44 89 SER B CA 1
ATOM 3768 C C . SER B 1 89 ? -2.635 -28.391 -15.773 1 95.44 89 SER B C 1
ATOM 3770 O O . SER B 1 89 ? -3.367 -29.297 -15.375 1 95.44 89 SER B O 1
ATOM 3772 N N . LEU B 1 90 ? -2.486 -27.266 -15.109 1 96.88 90 LEU B N 1
ATOM 3773 C CA . LEU B 1 90 ? -3.203 -27.078 -13.852 1 96.88 90 LEU B CA 1
ATOM 3774 C C . LEU B 1 90 ? -4.086 -25.828 -13.914 1 96.88 90 LEU B C 1
ATOM 3776 O O . LEU B 1 90 ? -4.492 -25.297 -12.875 1 96.88 90 LEU B O 1
ATOM 3780 N N . LEU B 1 91 ? -4.426 -25.391 -15.086 1 96.44 91 LEU B N 1
ATOM 3781 C CA . LEU B 1 91 ? -5.242 -24.188 -15.273 1 96.44 91 LEU B CA 1
ATOM 3782 C C . LEU B 1 91 ? -6.574 -24.328 -14.539 1 96.44 91 LEU B C 1
ATOM 3784 O O . LEU B 1 91 ? -7.316 -25.281 -14.758 1 96.44 91 LEU B O 1
ATOM 3788 N N . GLU B 1 92 ? -6.867 -23.453 -13.578 1 96.69 92 GLU B N 1
ATOM 3789 C CA . GLU B 1 92 ? -8.117 -23.359 -12.828 1 96.69 92 GLU B CA 1
ATOM 3790 C C . GLU B 1 92 ? -8.438 -24.672 -12.117 1 96.69 92 GLU B C 1
ATOM 3792 O O . GLU B 1 92 ? -9.602 -25.078 -12.031 1 96.69 92 GLU B O 1
ATOM 3797 N N . GLN B 1 93 ? -7.391 -25.344 -11.68 1 95.88 93 GLN B N 1
ATOM 3798 C CA . GLN B 1 93 ? -7.617 -26.656 -11.086 1 95.88 93 GLN B CA 1
ATOM 3799 C C . GLN B 1 93 ? -7.16 -26.688 -9.625 1 95.88 93 GLN B C 1
ATOM 3801 O O . GLN B 1 93 ? -7.5 -27.609 -8.883 1 95.88 93 GLN B O 1
ATOM 3806 N N . VAL B 1 94 ? -6.488 -25.719 -9.188 1 97.56 94 VAL B N 1
ATOM 3807 C CA . VAL B 1 94 ? -5.855 -25.75 -7.875 1 97.56 94 VAL B CA 1
ATOM 3808 C C . VAL B 1 94 ? -6.801 -25.141 -6.836 1 97.56 94 VAL B C 1
ATOM 3810 O O . VAL B 1 94 ? -7.391 -24.094 -7.062 1 97.56 94 VAL B O 1
ATOM 3813 N N . ALA B 1 95 ? -6.895 -25.797 -5.715 1 97 95 ALA B N 1
ATOM 3814 C CA . ALA B 1 95 ? -7.812 -25.359 -4.668 1 97 95 ALA B CA 1
ATOM 3815 C C . ALA B 1 95 ? -7.184 -24.266 -3.797 1 97 95 ALA B C 1
ATOM 3817 O O . ALA B 1 95 ? -7.836 -23.281 -3.449 1 97 95 ALA B O 1
ATOM 3818 N N . VAL B 1 96 ? -6 -24.547 -3.402 1 96.25 96 VAL B N 1
ATOM 3819 C CA . VAL B 1 96 ? -5.301 -23.562 -2.568 1 96.25 96 VAL B CA 1
ATOM 3820 C C . VAL B 1 96 ? -3.857 -23.422 -3.049 1 96.25 96 VAL B C 1
ATOM 3822 O O . VAL B 1 96 ? -3.201 -24.406 -3.381 1 96.25 96 VAL B O 1
ATOM 3825 N N . ILE B 1 97 ? -3.453 -22.219 -3.193 1 96.94 97 ILE B N 1
ATOM 3826 C CA . ILE B 1 97 ? -2.047 -21.938 -3.441 1 96.94 97 ILE B CA 1
ATOM 3827 C C . ILE B 1 97 ? -1.465 -21.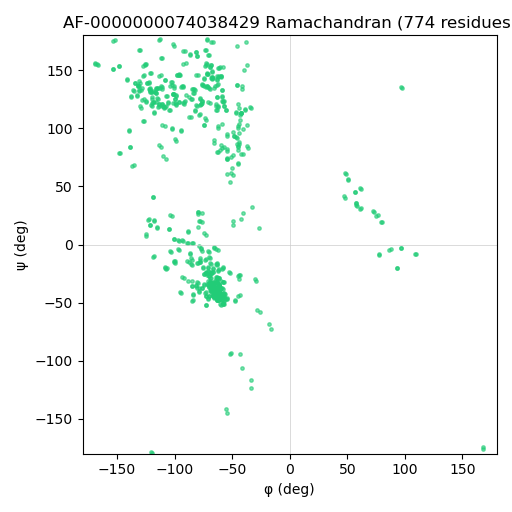156 -2.26 1 96.94 97 ILE B C 1
ATOM 3829 O O . ILE B 1 97 ? -2.023 -20.141 -1.841 1 96.94 97 ILE B O 1
ATOM 3833 N N . SER B 1 98 ? -0.399 -21.672 -1.712 1 94.38 98 SER B N 1
ATOM 3834 C CA . SER B 1 98 ? 0.297 -21 -0.617 1 94.38 98 SER B CA 1
ATOM 3835 C C . SER B 1 98 ? 1.66 -20.484 -1.062 1 94.38 98 SER B C 1
ATOM 3837 O O . SER B 1 98 ? 2.531 -21.266 -1.447 1 94.38 98 SER B O 1
ATOM 3839 N N . LEU B 1 99 ? 1.82 -19.188 -0.979 1 92.81 99 LEU B N 1
ATOM 3840 C CA . LEU B 1 99 ? 3.07 -18.578 -1.4 1 92.81 99 LEU B CA 1
ATOM 3841 C C . LEU B 1 99 ? 3.732 -17.844 -0.238 1 92.81 99 LEU B C 1
ATOM 3843 O O . LEU B 1 99 ? 3.084 -17.047 0.455 1 92.81 99 LEU B O 1
ATOM 3847 N N . SER B 1 100 ? 4.918 -18.141 0.017 1 86.38 100 SER B N 1
ATOM 3848 C CA . SER B 1 100 ? 5.785 -17.453 0.967 1 86.38 100 SER B CA 1
ATOM 3849 C C . SER B 1 100 ? 7.109 -17.047 0.319 1 86.38 100 SER B C 1
ATOM 3851 O O . SER B 1 100 ? 7.938 -17.906 0.006 1 86.38 100 SER B O 1
ATOM 3853 N N . LEU B 1 101 ? 7.23 -15.812 0.083 1 85.25 101 LEU B N 1
ATOM 3854 C CA . LEU B 1 101 ? 8.453 -15.32 -0.538 1 85.25 101 LEU B CA 1
ATOM 3855 C C . LEU B 1 101 ? 9.406 -14.758 0.511 1 85.25 101 LEU B C 1
ATOM 3857 O O . LEU B 1 101 ? 8.969 -14.188 1.512 1 85.25 101 LEU B O 1
ATOM 3861 N N . PRO B 1 102 ? 10.609 -14.938 0.257 1 81.75 102 PRO B N 1
ATOM 3862 C CA . PRO B 1 102 ? 11.578 -14.391 1.205 1 81.75 102 PRO B CA 1
ATOM 3863 C C . PRO B 1 102 ? 11.594 -12.867 1.23 1 81.75 102 PRO B C 1
ATOM 3865 O O . PRO B 1 102 ? 11.352 -12.227 0.204 1 81.75 102 PRO B O 1
ATOM 3868 N N . ALA B 1 103 ? 11.914 -12.398 2.418 1 81.12 103 ALA B N 1
ATOM 3869 C CA . ALA B 1 103 ? 12.047 -10.953 2.572 1 81.12 103 ALA B CA 1
ATOM 3870 C C . ALA B 1 103 ? 13.312 -10.445 1.89 1 81.12 103 ALA B C 1
ATOM 3872 O O . ALA B 1 103 ? 14.328 -11.148 1.833 1 81.12 103 ALA B O 1
ATOM 3873 N N . PRO B 1 104 ? 13.219 -9.172 1.346 1 76.38 104 PRO B N 1
ATOM 3874 C CA . PRO B 1 104 ? 14.453 -8.586 0.813 1 76.38 104 PRO B CA 1
ATOM 3875 C C . PRO B 1 104 ? 15.469 -8.25 1.904 1 76.38 104 PRO B C 1
ATOM 3877 O O . PRO B 1 104 ? 15.094 -8.117 3.076 1 76.38 104 PRO B O 1
ATOM 3880 N N . PRO B 1 105 ? 16.734 -8.227 1.484 1 70.81 105 PRO B N 1
ATOM 3881 C CA . PRO B 1 105 ? 17.734 -7.801 2.479 1 70.81 105 PRO B CA 1
ATOM 3882 C C . PRO B 1 105 ? 17.453 -6.398 3.014 1 70.81 105 PRO B C 1
ATOM 3884 O O . PRO B 1 105 ? 16.938 -5.547 2.293 1 70.81 105 PRO B O 1
ATOM 3887 N N . ALA B 1 106 ? 17.406 -6.238 4.227 1 63.34 106 ALA B N 1
ATOM 3888 C CA . ALA B 1 106 ? 17.078 -4.992 4.914 1 63.34 106 ALA B CA 1
ATOM 3889 C C . ALA B 1 106 ? 18.109 -3.912 4.605 1 63.34 106 ALA B C 1
ATOM 3891 O O . ALA B 1 106 ? 19.25 -3.977 5.078 1 63.34 106 ALA B O 1
ATOM 3892 N N . GLU B 1 107 ? 18.062 -3.242 3.455 1 64 107 GLU B N 1
ATOM 3893 C CA . GLU B 1 107 ? 18.891 -2.064 3.254 1 64 107 GLU B CA 1
ATOM 3894 C C . GLU B 1 107 ? 18.094 -0.779 3.406 1 64 107 GLU B C 1
ATOM 3896 O O . GLU B 1 107 ? 17.375 -0.375 2.482 1 64 107 GLU B O 1
ATOM 3901 N N . PRO B 1 108 ? 18.188 -0.156 4.582 1 62.31 108 PRO B N 1
ATOM 3902 C CA . PRO B 1 108 ? 17.328 0.975 4.926 1 62.31 108 PRO B CA 1
ATOM 3903 C C . PRO B 1 108 ? 17.453 2.139 3.947 1 62.31 108 PRO B C 1
ATOM 3905 O O . PRO B 1 108 ? 16.484 2.857 3.703 1 62.31 108 PRO B O 1
ATOM 3908 N N . GLU B 1 109 ? 18.672 2.391 3.311 1 60.84 109 GLU B N 1
ATOM 3909 C CA . GLU B 1 109 ? 18.938 3.633 2.596 1 60.84 109 GLU B CA 1
ATOM 3910 C C . GLU B 1 109 ? 18.281 3.641 1.225 1 60.84 109 GLU B C 1
ATOM 3912 O O . GLU B 1 109 ? 18.156 4.691 0.591 1 60.84 109 GLU B O 1
ATOM 3917 N N . ARG B 1 110 ? 17.797 2.537 0.781 1 65.88 110 ARG B N 1
ATOM 3918 C CA . ARG B 1 110 ? 17.281 2.498 -0.584 1 65.88 110 ARG B CA 1
ATOM 3919 C C . ARG B 1 110 ? 15.969 1.739 -0.652 1 65.88 110 ARG B C 1
ATOM 3921 O O . ARG B 1 110 ? 15.82 0.796 -1.433 1 65.88 110 ARG B O 1
ATOM 3928 N N . GLN B 1 111 ? 14.984 2.326 -0.045 1 77.56 111 GLN B N 1
ATOM 3929 C CA . GLN B 1 111 ? 13.742 1.589 0.167 1 77.56 111 GLN B CA 1
ATOM 3930 C C . GLN B 1 111 ? 12.977 1.414 -1.141 1 77.56 111 GLN B C 1
ATOM 3932 O O . GLN B 1 111 ? 12.57 0.302 -1.484 1 77.56 111 GLN B O 1
ATOM 3937 N N . GLY B 1 112 ? 12.961 2.48 -1.943 1 78.75 112 GLY B N 1
ATOM 3938 C CA . GLY B 1 112 ? 12.227 2.391 -3.197 1 78.75 112 GLY B CA 1
ATOM 3939 C C . GLY B 1 112 ? 12.828 1.391 -4.168 1 78.75 112 GLY B C 1
ATOM 3940 O O . GLY B 1 112 ? 12.102 0.622 -4.805 1 78.75 112 GLY B O 1
ATOM 3941 N N . GLN B 1 113 ? 14.117 1.362 -4.23 1 82.44 113 GLN B N 1
ATOM 3942 C CA . GLN B 1 113 ? 14.812 0.44 -5.121 1 82.44 113 GLN B CA 1
ATOM 3943 C C . GLN B 1 113 ? 14.648 -1.004 -4.656 1 82.44 113 GLN B C 1
ATOM 3945 O O . GLN B 1 113 ? 14.469 -1.907 -5.473 1 82.44 113 GLN B O 1
ATOM 3950 N N . ASN B 1 114 ? 14.711 -1.118 -3.352 1 85.06 114 ASN B N 1
ATOM 3951 C CA . ASN B 1 114 ? 14.531 -2.453 -2.791 1 85.06 114 ASN B CA 1
ATOM 3952 C C . ASN B 1 114 ? 13.133 -2.99 -3.059 1 85.06 114 ASN B C 1
ATOM 3954 O O . ASN B 1 114 ? 12.969 -4.141 -3.467 1 85.06 114 ASN B O 1
ATOM 3958 N N . HIS B 1 115 ? 12.195 -2.127 -2.836 1 90.5 115 HIS B N 1
ATOM 3959 C CA . HIS B 1 115 ? 10.82 -2.521 -3.125 1 90.5 115 HIS B CA 1
ATOM 3960 C C . HIS B 1 115 ? 10.648 -2.883 -4.598 1 90.5 115 HIS B C 1
ATOM 3962 O O . HIS B 1 115 ? 10.008 -3.881 -4.926 1 90.5 115 HIS B O 1
ATOM 3968 N N . SER B 1 116 ? 11.258 -2.072 -5.449 1 92.44 116 SER B N 1
ATOM 3969 C CA . SER B 1 116 ? 11.117 -2.268 -6.891 1 92.44 116 SER B CA 1
ATOM 3970 C C . SER B 1 116 ? 11.711 -3.604 -7.324 1 92.44 116 SER B C 1
ATOM 3972 O O . SER B 1 116 ? 11.086 -4.348 -8.086 1 92.44 116 SER B O 1
ATOM 3974 N N . ALA B 1 117 ? 12.875 -3.9 -6.855 1 92 117 ALA B N 1
ATOM 3975 C CA . ALA B 1 117 ? 13.539 -5.156 -7.203 1 92 117 ALA B CA 1
ATOM 3976 C C . ALA B 1 117 ? 12.727 -6.355 -6.723 1 92 117 ALA B C 1
ATOM 3978 O O . ALA B 1 117 ? 12.523 -7.316 -7.469 1 92 117 ALA B O 1
ATOM 3979 N N . TRP B 1 118 ? 12.336 -6.285 -5.559 1 93.06 118 TRP B N 1
ATOM 3980 C CA . TRP B 1 118 ? 11.586 -7.387 -4.969 1 93.06 118 TRP B CA 1
ATOM 3981 C C . TRP B 1 118 ? 10.258 -7.594 -5.695 1 93.06 118 TRP B C 1
ATOM 3983 O O . TRP B 1 118 ? 9.898 -8.727 -6.035 1 93.06 118 TRP B O 1
ATOM 3993 N N . LEU B 1 119 ? 9.555 -6.543 -5.914 1 95.06 119 LEU B N 1
ATOM 3994 C CA . LEU B 1 119 ? 8.266 -6.617 -6.59 1 95.06 119 LEU B CA 1
ATOM 3995 C C . LEU B 1 119 ? 8.43 -7.145 -8.016 1 95.06 119 LEU B C 1
ATOM 3997 O O . LEU B 1 119 ? 7.551 -7.844 -8.523 1 95.06 119 LEU B O 1
ATOM 4001 N N . SER B 1 120 ? 9.508 -6.762 -8.656 1 95.81 120 SER B N 1
ATOM 4002 C CA . SER B 1 120 ? 9.75 -7.219 -10.023 1 95.81 120 SER B CA 1
ATOM 4003 C C . SER B 1 120 ? 9.883 -8.734 -10.078 1 95.81 120 SER B C 1
ATOM 4005 O O . SER B 1 120 ? 9.531 -9.359 -11.086 1 95.81 120 SER B O 1
ATOM 4007 N N . GLU B 1 121 ? 10.328 -9.32 -9.039 1 93.69 121 GLU B N 1
ATOM 4008 C CA . GLU B 1 121 ? 10.461 -10.773 -8.961 1 93.69 121 GLU B CA 1
ATOM 4009 C C . GLU B 1 121 ? 9.156 -11.422 -8.531 1 93.69 121 GLU B C 1
ATOM 4011 O O . GLU B 1 121 ? 8.781 -12.484 -9.031 1 93.69 121 GLU B O 1
ATOM 4016 N N . ALA B 1 122 ? 8.453 -10.773 -7.672 1 95.25 122 ALA B N 1
ATOM 4017 C CA . ALA B 1 122 ? 7.266 -11.359 -7.055 1 95.25 122 ALA B CA 1
ATOM 4018 C C . ALA B 1 122 ? 6.051 -11.234 -7.973 1 95.25 122 ALA B C 1
ATOM 4020 O O . ALA B 1 122 ? 5.215 -12.133 -8.031 1 95.25 122 ALA B O 1
ATOM 4021 N N . TYR B 1 123 ? 5.98 -10.172 -8.703 1 97.06 123 TYR B N 1
ATOM 4022 C CA . TYR B 1 123 ? 4.805 -9.789 -9.477 1 97.06 123 TYR B CA 1
ATOM 4023 C C . TYR B 1 123 ? 4.414 -10.883 -10.461 1 97.06 123 TYR B C 1
ATOM 4025 O O . TYR B 1 123 ? 3.27 -11.336 -10.477 1 97.06 123 TYR B O 1
ATOM 4033 N N . PRO B 1 124 ? 5.34 -11.383 -11.281 1 97.69 124 PRO B N 1
ATOM 4034 C CA . PRO B 1 124 ? 4.961 -12.43 -12.242 1 97.69 124 PRO B CA 1
ATOM 4035 C C . PRO B 1 124 ? 4.441 -13.695 -11.562 1 97.69 124 PRO B C 1
ATOM 4037 O O . PRO B 1 124 ? 3.543 -14.352 -12.086 1 97.69 124 PRO B O 1
ATOM 4040 N N . LEU B 1 125 ? 4.973 -14.023 -10.453 1 96.69 125 LEU B N 1
ATOM 4041 C CA . LEU B 1 125 ? 4.586 -15.227 -9.734 1 96.69 125 LEU B CA 1
ATOM 4042 C C . LEU B 1 125 ? 3.117 -15.172 -9.328 1 96.69 125 LEU B C 1
ATOM 4044 O O . LEU B 1 125 ? 2.371 -16.125 -9.555 1 96.69 125 LEU B O 1
ATOM 4048 N N . PHE B 1 126 ? 2.736 -14.062 -8.781 1 97.62 126 PHE B N 1
ATOM 4049 C CA . PHE B 1 126 ? 1.366 -13.93 -8.305 1 97.62 126 PHE B CA 1
ATOM 4050 C C . PHE B 1 126 ? 0.384 -13.93 -9.469 1 97.62 126 PHE B C 1
ATOM 4052 O O . PHE B 1 126 ? -0.708 -14.484 -9.367 1 97.62 126 PHE B O 1
ATOM 4059 N N . ARG B 1 127 ? 0.749 -13.336 -10.555 1 97.5 127 ARG B N 1
ATOM 4060 C CA . ARG B 1 127 ? -0.114 -13.328 -11.727 1 97.5 127 ARG B CA 1
ATOM 4061 C C . ARG B 1 127 ? -0.357 -14.742 -12.242 1 97.5 127 ARG B C 1
ATOM 4063 O O . ARG B 1 127 ? -1.496 -15.117 -12.531 1 97.5 127 ARG B O 1
ATOM 4070 N N . LEU B 1 128 ? 0.726 -15.484 -12.344 1 98 128 LEU B N 1
ATOM 4071 C CA . LEU B 1 128 ? 0.627 -16.844 -12.867 1 98 128 LEU B CA 1
ATOM 4072 C C . LEU B 1 128 ? -0.098 -17.75 -11.875 1 98 128 LEU B C 1
ATOM 4074 O O . LEU B 1 128 ? -0.862 -18.625 -12.281 1 98 128 LEU B O 1
ATOM 4078 N N . ALA B 1 129 ? 0.115 -17.547 -10.602 1 98 129 ALA B N 1
ATOM 4079 C CA . ALA B 1 129 ? -0.527 -18.359 -9.57 1 98 129 ALA B CA 1
ATOM 4080 C C . ALA B 1 129 ? -2.045 -18.203 -9.617 1 98 129 ALA B C 1
ATOM 4082 O O . ALA B 1 129 ? -2.779 -19.188 -9.477 1 98 129 ALA B O 1
ATOM 4083 N N . TRP B 1 130 ? -2.441 -17 -9.859 1 97.88 130 TRP B N 1
ATOM 4084 C CA . TRP B 1 130 ? -3.867 -16.688 -9.867 1 97.88 130 TRP B CA 1
ATOM 4085 C C . TRP B 1 130 ? -4.594 -17.484 -10.945 1 97.88 130 TRP B C 1
ATOM 4087 O O . TRP B 1 130 ? -5.719 -17.938 -10.742 1 97.88 130 TRP B O 1
ATOM 4097 N N . ASN B 1 131 ? -3.965 -17.719 -12.039 1 97.25 131 ASN B N 1
ATOM 4098 C CA . ASN B 1 131 ? -4.559 -18.438 -13.164 1 97.25 131 ASN B CA 1
ATOM 4099 C C . ASN B 1 131 ? -4.828 -19.906 -12.82 1 97.25 131 ASN B C 1
ATOM 4101 O O . ASN B 1 131 ? -5.699 -20.531 -13.414 1 97.25 131 ASN B O 1
ATOM 4105 N N . LEU B 1 132 ? -4.148 -20.406 -11.898 1 98.06 132 LEU B N 1
ATOM 4106 C CA . LEU B 1 132 ? -4.223 -21.828 -11.594 1 98.06 132 LEU B CA 1
ATOM 4107 C C . LEU B 1 132 ? -5.383 -22.125 -10.648 1 98.06 132 LEU B C 1
ATOM 4109 O O . LEU B 1 132 ? -5.816 -23.266 -10.531 1 98.06 132 LEU B O 1
ATOM 4113 N N . LEU B 1 133 ? -5.883 -21.125 -10.008 1 97.62 133 LEU B N 1
ATOM 4114 C CA . LEU B 1 133 ? -6.887 -21.312 -8.969 1 97.62 133 LEU B CA 1
ATOM 4115 C C . LEU B 1 133 ? -8.242 -21.656 -9.578 1 97.62 133 LEU B C 1
ATOM 4117 O O . LEU B 1 133 ? -8.641 -21.062 -10.586 1 97.62 133 LEU B O 1
ATOM 4121 N N . GLN B 1 134 ? -8.898 -22.625 -8.984 1 96.38 134 GLN B N 1
ATOM 4122 C CA . GLN B 1 134 ? -10.281 -22.906 -9.344 1 96.38 134 GLN B CA 1
ATOM 4123 C C . GLN B 1 134 ? -11.219 -21.812 -8.836 1 96.38 134 GLN B C 1
ATOM 4125 O O . GLN B 1 134 ? -10.797 -20.922 -8.102 1 96.38 134 GLN B O 1
ATOM 4130 N N . ASP B 1 135 ? -12.469 -21.891 -9.141 1 94.31 135 ASP B N 1
ATOM 4131 C CA . ASP B 1 135 ? -13.453 -20.844 -8.867 1 94.31 135 ASP B CA 1
ATOM 4132 C C . ASP B 1 135 ? -13.586 -20.609 -7.367 1 94.31 135 ASP B C 1
ATOM 4134 O O . ASP B 1 135 ? -13.672 -19.453 -6.926 1 94.31 135 ASP B O 1
ATOM 4138 N N . ARG B 1 136 ? -13.539 -21.641 -6.555 1 94.12 136 ARG B N 1
ATOM 4139 C CA . ARG B 1 136 ? -13.648 -21.5 -5.105 1 94.12 136 ARG B CA 1
ATOM 4140 C C . ARG B 1 136 ? -12.289 -21.656 -4.438 1 94.12 136 ARG B C 1
ATOM 4142 O O . ARG B 1 136 ? -12.195 -22.094 -3.293 1 94.12 136 ARG B O 1
ATOM 4149 N N . GLY B 1 137 ? -11.312 -21.344 -5.254 1 95.94 137 GLY B N 1
ATOM 4150 C CA . GLY B 1 137 ? -9.953 -21.484 -4.75 1 95.94 137 GLY B CA 1
ATOM 4151 C C . GLY B 1 137 ? -9.508 -20.297 -3.912 1 95.94 137 GLY B C 1
ATOM 4152 O O . GLY B 1 137 ? -10.156 -19.25 -3.898 1 95.94 137 GLY B O 1
ATOM 4153 N N . LEU B 1 138 ? -8.359 -20.578 -3.191 1 95.44 138 LEU B N 1
ATOM 4154 C CA . LEU B 1 138 ? -7.805 -19.578 -2.295 1 95.44 138 LEU B CA 1
ATOM 4155 C C . LEU B 1 138 ? -6.305 -19.406 -2.525 1 95.44 138 LEU B C 1
ATOM 4157 O O . LEU B 1 138 ? -5.59 -20.406 -2.709 1 95.44 138 LEU B O 1
ATOM 4161 N N . LEU B 1 139 ? -5.93 -18.156 -2.535 1 96 139 LEU B N 1
ATOM 4162 C CA . LEU B 1 139 ? -4.508 -17.844 -2.52 1 96 139 LEU B CA 1
ATOM 4163 C C . LEU B 1 139 ? -4.07 -17.359 -1.137 1 96 139 LEU B C 1
ATOM 4165 O O . LEU B 1 139 ? -4.566 -16.359 -0.638 1 96 139 LEU B O 1
ATOM 4169 N N . ARG B 1 140 ? -3.221 -18.125 -0.514 1 92.38 140 ARG B N 1
ATOM 4170 C CA . ARG B 1 140 ? -2.639 -17.781 0.779 1 92.38 140 ARG B CA 1
ATOM 4171 C C . ARG B 1 140 ? -1.241 -17.188 0.611 1 92.38 140 ARG B C 1
ATOM 4173 O O . ARG B 1 140 ? -0.35 -17.844 0.061 1 92.38 140 ARG B O 1
ATOM 4180 N N . VAL B 1 141 ? -1.066 -16 1.067 1 91.31 141 VAL B N 1
ATOM 4181 C CA . VAL B 1 141 ? 0.219 -15.328 0.902 1 91.31 141 VAL B CA 1
ATOM 4182 C C . VAL B 1 141 ? 0.798 -14.977 2.27 1 91.31 141 VAL B C 1
ATOM 4184 O O . VAL B 1 141 ? 0.152 -14.289 3.066 1 91.31 141 VAL B O 1
ATOM 4187 N N . VAL B 1 142 ? 1.945 -15.5 2.553 1 85.5 142 VAL B N 1
ATOM 4188 C CA . VAL B 1 142 ? 2.688 -15.039 3.723 1 85.5 142 VAL B CA 1
ATOM 4189 C C . VAL B 1 142 ? 3.461 -13.773 3.381 1 85.5 142 VAL B C 1
ATOM 4191 O O . VAL B 1 142 ? 4.336 -13.781 2.512 1 85.5 142 VAL B O 1
ATOM 4194 N N . LEU B 1 143 ? 3.086 -12.672 4.023 1 83.75 143 LEU B N 1
ATOM 4195 C CA . LEU B 1 143 ? 3.695 -11.383 3.727 1 83.75 143 LEU B CA 1
ATOM 4196 C C . LEU B 1 143 ? 5.082 -11.281 4.352 1 83.75 143 LEU B C 1
ATOM 4198 O O . LEU B 1 143 ? 5.234 -11.438 5.566 1 83.75 143 LEU B O 1
ATOM 4202 N N . PRO B 1 144 ? 6.027 -11.055 3.51 1 82.88 144 PRO B N 1
ATOM 4203 C CA . PRO B 1 144 ? 7.363 -10.875 4.09 1 82.88 144 PRO B CA 1
ATOM 4204 C C . PRO B 1 144 ? 7.512 -9.539 4.824 1 82.88 144 PRO B C 1
ATOM 4206 O O . PRO B 1 144 ? 6.938 -8.531 4.402 1 82.88 144 PRO B O 1
ATOM 4209 N N . PRO B 1 145 ? 8.336 -9.641 5.855 1 79.5 145 PRO B N 1
ATOM 4210 C CA . PRO B 1 145 ? 8.562 -8.383 6.574 1 79.5 145 PRO B CA 1
ATOM 4211 C C . PRO B 1 145 ? 9.141 -7.289 5.684 1 79.5 145 PRO B C 1
ATOM 4213 O O . PRO B 1 145 ? 10.055 -7.551 4.895 1 79.5 145 PRO B O 1
ATOM 4216 N N . GLY B 1 146 ? 8.562 -6.102 5.773 1 79.31 146 GLY B N 1
ATOM 4217 C CA . GLY B 1 146 ? 9.078 -4.957 5.039 1 79.31 146 GLY B CA 1
ATOM 4218 C C . GLY B 1 146 ? 8.406 -4.758 3.693 1 79.31 146 GLY B C 1
ATOM 4219 O O . GLY B 1 146 ? 8.508 -3.682 3.1 1 79.31 146 GLY B O 1
ATOM 4220 N N . GLU B 1 147 ? 7.773 -5.84 3.195 1 87.38 147 GLU B N 1
ATOM 4221 C CA . GLU B 1 147 ? 7.156 -5.73 1.876 1 87.38 147 GLU B CA 1
ATOM 4222 C C . GLU B 1 147 ? 5.641 -5.883 1.959 1 87.38 147 GLU B C 1
ATOM 4224 O O . GLU B 1 147 ? 4.977 -6.082 0.94 1 87.38 147 GLU B O 1
ATOM 4229 N N . GLU B 1 148 ? 5.148 -5.789 3.145 1 85.38 148 GLU B N 1
ATOM 4230 C CA . GLU B 1 148 ? 3.729 -6.059 3.359 1 85.38 148 GLU B CA 1
ATOM 4231 C C . GLU B 1 148 ? 2.855 -5.066 2.592 1 85.38 148 GLU B C 1
ATOM 4233 O O . GLU B 1 148 ? 1.966 -5.469 1.84 1 85.38 148 GLU B O 1
ATOM 4238 N N . ILE B 1 149 ? 3.188 -3.828 2.73 1 86.69 149 ILE B N 1
ATOM 4239 C CA . ILE B 1 149 ? 2.324 -2.779 2.201 1 86.69 149 ILE B CA 1
ATOM 4240 C C . ILE B 1 149 ? 2.412 -2.758 0.677 1 86.69 149 ILE B C 1
ATOM 4242 O O . ILE B 1 149 ? 1.395 -2.865 -0.01 1 86.69 149 ILE B O 1
ATOM 4246 N N . PRO B 1 150 ? 3.605 -2.705 0.149 1 90.31 150 PRO B N 1
ATOM 4247 C CA . PRO B 1 150 ? 3.668 -2.717 -1.314 1 90.31 150 PRO B CA 1
ATOM 4248 C C . PRO B 1 150 ? 3.055 -3.977 -1.922 1 90.31 150 PRO B C 1
ATOM 4250 O O . PRO B 1 150 ? 2.395 -3.906 -2.961 1 90.31 150 PRO B O 1
ATOM 4253 N N . LEU B 1 151 ? 3.26 -5.047 -1.309 1 91.94 151 LEU B N 1
ATOM 4254 C CA . LEU B 1 151 ? 2.73 -6.297 -1.843 1 91.94 151 LEU B CA 1
ATOM 4255 C C . LEU B 1 151 ? 1.205 -6.305 -1.801 1 91.94 151 LEU B C 1
ATOM 4257 O O . LEU B 1 151 ? 0.555 -6.703 -2.77 1 91.94 151 LEU B O 1
ATOM 4261 N N . LEU B 1 152 ? 0.728 -5.875 -0.704 1 89.81 152 LEU B N 1
ATOM 4262 C CA . LEU B 1 152 ? -0.725 -5.836 -0.583 1 89.81 152 LEU B CA 1
ATOM 4263 C C . LEU B 1 152 ? -1.332 -4.898 -1.62 1 89.81 152 LEU B C 1
ATOM 4265 O O . LEU B 1 152 ? -2.395 -5.188 -2.178 1 89.81 152 LEU B O 1
ATOM 4269 N N . CYS B 1 153 ? -0.684 -3.803 -1.827 1 90.56 153 CYS B N 1
ATOM 4270 C CA . CYS B 1 153 ? -1.141 -2.875 -2.855 1 90.56 153 CYS B CA 1
ATOM 4271 C C . CYS B 1 153 ? -1.201 -3.557 -4.219 1 90.56 153 CYS B C 1
ATOM 4273 O O . CYS B 1 153 ? -2.195 -3.434 -4.934 1 90.56 153 CYS B O 1
ATOM 4275 N N . VAL B 1 154 ? -0.244 -4.27 -4.516 1 94.81 154 VAL B N 1
ATOM 4276 C CA . VAL B 1 154 ? -0.15 -4.93 -5.812 1 94.81 154 VAL B CA 1
ATOM 4277 C C . VAL B 1 154 ? -1.187 -6.047 -5.898 1 94.81 154 VAL B C 1
ATOM 4279 O O . VAL B 1 154 ? -1.853 -6.207 -6.926 1 94.81 154 VAL B O 1
ATOM 4282 N N . LEU B 1 155 ? -1.318 -6.828 -4.852 1 95.31 155 LEU B N 1
ATOM 4283 C CA . LEU B 1 155 ? -2.266 -7.941 -4.852 1 95.31 155 LEU B CA 1
ATOM 4284 C C . LEU B 1 155 ? -3.697 -7.434 -4.977 1 95.31 155 LEU B C 1
ATOM 4286 O O . LEU B 1 155 ? -4.508 -8.023 -5.699 1 95.31 155 LEU B O 1
ATOM 4290 N N . ASP B 1 156 ? -3.963 -6.32 -4.258 1 91.06 156 ASP B N 1
ATOM 4291 C CA . ASP B 1 156 ? -5.281 -5.711 -4.387 1 91.06 156 ASP B CA 1
ATOM 4292 C C . ASP B 1 156 ? -5.547 -5.273 -5.824 1 91.06 156 ASP B C 1
ATOM 4294 O O . ASP B 1 156 ? -6.676 -5.363 -6.312 1 91.06 156 ASP B O 1
ATOM 4298 N N . GLU B 1 157 ? -4.559 -4.785 -6.426 1 91.56 157 GLU B N 1
ATOM 4299 C CA . GLU B 1 157 ? -4.664 -4.352 -7.816 1 91.56 157 GLU B CA 1
ATOM 4300 C C . GLU B 1 157 ? -4.898 -5.535 -8.75 1 91.56 157 GLU B C 1
ATOM 4302 O O . GLU B 1 157 ? -5.742 -5.473 -9.641 1 91.56 157 GLU B O 1
ATOM 4307 N N . LEU B 1 158 ? -4.184 -6.629 -8.547 1 94.5 158 LEU B N 1
ATOM 4308 C CA . LEU B 1 158 ? -4.215 -7.793 -9.422 1 94.5 158 LEU B CA 1
ATOM 4309 C C . LEU B 1 158 ? -5.52 -8.562 -9.258 1 94.5 158 LEU B C 1
ATOM 4311 O O . LEU B 1 158 ? -6.129 -8.977 -10.25 1 94.5 158 LEU B O 1
ATOM 4315 N N . PHE B 1 159 ? -5.945 -8.75 -8.031 1 95 159 PHE B N 1
ATOM 4316 C CA . PHE B 1 159 ? -7.008 -9.711 -7.766 1 95 159 PHE B CA 1
ATOM 4317 C C . PHE B 1 159 ? -8.305 -9 -7.391 1 95 159 PHE B C 1
ATOM 4319 O O . PHE B 1 159 ? -9.383 -9.594 -7.449 1 95 159 PHE B O 1
ATOM 4326 N N . GLY B 1 160 ? -8.148 -7.758 -6.977 1 90.25 160 GLY B N 1
ATOM 4327 C CA . GLY B 1 160 ? -9.305 -7.023 -6.469 1 90.25 160 GLY B CA 1
ATOM 4328 C C . GLY B 1 160 ? -9.398 -7.047 -4.953 1 90.25 160 GLY B C 1
ATOM 4329 O O . GLY B 1 160 ? -9.258 -8.102 -4.332 1 90.25 160 GLY B O 1
ATOM 4330 N N . GLU B 1 161 ? -9.664 -5.898 -4.418 1 87.56 161 GLU B N 1
ATOM 4331 C CA . GLU B 1 161 ? -9.773 -5.77 -2.971 1 87.56 161 GLU B CA 1
ATOM 4332 C C . GLU B 1 161 ? -10.93 -6.605 -2.428 1 87.56 161 GLU B C 1
ATOM 4334 O O . GLU B 1 161 ? -10.859 -7.117 -1.309 1 87.56 161 GLU B O 1
ATOM 4339 N N . GLU B 1 162 ? -11.938 -6.734 -3.203 1 86.5 162 GLU B N 1
ATOM 4340 C CA . GLU B 1 162 ? -13.125 -7.469 -2.777 1 86.5 162 GLU B CA 1
ATOM 4341 C C . GLU B 1 162 ? -12.82 -8.953 -2.602 1 86.5 162 GLU B C 1
ATOM 4343 O O . GLU B 1 162 ? -13.57 -9.672 -1.936 1 86.5 162 GLU B O 1
ATOM 4348 N N . GLN B 1 163 ? -11.773 -9.391 -3.215 1 92.06 163 GLN B N 1
ATOM 4349 C CA . GLN B 1 163 ? -11.414 -10.805 -3.154 1 92.06 163 GLN B CA 1
ATOM 4350 C C . GLN B 1 163 ? -10.57 -11.102 -1.921 1 92.06 163 GLN B C 1
ATOM 4352 O O . GLN B 1 163 ? -10.273 -12.266 -1.635 1 92.06 163 GLN B O 1
ATOM 4357 N N . ARG B 1 164 ? -10.141 -10.047 -1.199 1 89.25 164 ARG B N 1
ATOM 4358 C CA . ARG B 1 164 ? -9.312 -10.227 -0.007 1 89.25 164 ARG B CA 1
ATOM 4359 C C . ARG B 1 164 ? -10.164 -10.672 1.181 1 89.25 164 ARG B C 1
ATOM 4361 O O . ARG B 1 164 ? -11.148 -10.016 1.527 1 89.25 164 ARG B O 1
ATOM 4368 N N . LEU B 1 165 ? -9.828 -11.828 1.719 1 83.5 165 LEU B N 1
ATOM 4369 C CA . LEU B 1 165 ? -10.484 -12.305 2.936 1 83.5 165 LEU B CA 1
ATOM 4370 C C . LEU B 1 165 ? -9.773 -11.766 4.176 1 83.5 165 LEU B C 1
ATOM 4372 O O . LEU B 1 165 ? -8.547 -11.719 4.223 1 83.5 165 LEU B O 1
ATOM 4376 N N . PHE B 1 166 ? -10.445 -10.797 4.934 1 62.41 166 PHE B N 1
ATOM 4377 C CA . PHE B 1 166 ? -9.859 -10.055 6.043 1 62.41 166 PHE B CA 1
ATOM 4378 C C . PHE B 1 166 ? -9.273 -11 7.082 1 62.41 166 PHE B C 1
ATOM 4380 O O . PHE B 1 166 ? -9.945 -11.945 7.512 1 62.41 166 PHE B O 1
ATOM 4387 N N . SER B 1 167 ? -8.281 -11.648 7.004 1 53.59 167 SER B N 1
ATOM 4388 C CA . SER B 1 167 ? -7.617 -12.273 8.141 1 53.59 167 SER B CA 1
ATOM 4389 C C . SER B 1 167 ? -6.848 -11.242 8.969 1 53.59 167 SER B C 1
ATOM 4391 O O . SER B 1 167 ? -6.051 -11.609 9.836 1 53.59 167 SER B O 1
ATOM 4393 N N . TRP B 1 168 ? -7.293 -9.977 8.938 1 45.41 168 TRP B N 1
ATOM 4394 C CA . TRP B 1 168 ? -6.285 -9.164 9.602 1 45.41 168 TRP B CA 1
ATOM 4395 C C . TRP B 1 168 ? -6.137 -9.562 11.062 1 45.41 168 TRP B C 1
ATOM 4397 O O . TRP B 1 168 ? -5.84 -8.719 11.914 1 45.41 168 TRP B O 1
ATOM 4407 N N . GLY B 1 169 ? -7.137 -10.328 11.594 1 39.81 169 GLY B N 1
ATOM 4408 C CA . GLY B 1 169 ? -7.188 -10.258 13.047 1 39.81 169 GLY B CA 1
ATOM 4409 C C . GLY B 1 169 ? -5.816 -10.281 13.695 1 39.81 169 GLY B C 1
ATOM 4410 O O . GLY B 1 169 ? -5.359 -9.266 14.227 1 39.81 169 GLY B O 1
ATOM 4411 N N . GLU B 1 170 ? -5.594 -11.57 14.297 1 38.44 170 GLU B N 1
ATOM 4412 C CA . GLU B 1 170 ? -4.918 -11.867 15.555 1 38.44 170 GLU B CA 1
ATOM 4413 C C . GLU B 1 170 ? -3.518 -11.266 15.586 1 38.44 170 GLU B C 1
ATOM 4415 O O . GLU B 1 170 ? -3.064 -10.68 14.602 1 38.44 170 GLU B O 1
ATOM 4420 N N . GLY B 1 171 ? -2.525 -12.227 16.375 1 33.59 171 GLY B N 1
ATOM 4421 C CA . GLY B 1 171 ? -1.161 -12.148 16.875 1 33.59 171 GLY B CA 1
ATOM 4422 C C . GLY B 1 171 ? -0.17 -11.664 15.836 1 33.59 171 GLY B C 1
ATOM 4423 O O . GLY B 1 171 ? 0.157 -12.391 14.891 1 33.59 171 GLY B O 1
ATOM 4424 N N . ALA B 1 172 ? -0.251 -10.539 15.422 1 34.56 172 ALA B N 1
ATOM 4425 C CA . ALA B 1 172 ? 0.839 -10.094 14.555 1 34.56 172 ALA B CA 1
ATOM 4426 C C . ALA B 1 172 ? 2.16 -10.742 14.961 1 34.56 172 ALA B C 1
ATOM 4428 O O . ALA B 1 172 ? 2.83 -10.281 15.891 1 34.56 172 ALA B O 1
ATOM 4429 N N . GLY B 1 173 ? 2.221 -11.844 15.43 1 34.31 173 GLY B N 1
ATOM 4430 C CA . GLY B 1 173 ? 3.574 -12.344 15.258 1 34.31 173 GLY B CA 1
ATOM 4431 C C . GLY B 1 173 ? 4.191 -11.938 13.93 1 34.31 173 GLY B C 1
ATOM 4432 O O . GLY B 1 173 ? 3.516 -11.375 13.07 1 34.31 173 GLY B O 1
ATOM 4433 N N . PRO B 1 174 ? 5.387 -12.219 13.719 1 40.12 174 PRO B N 1
ATOM 4434 C CA . PRO B 1 174 ? 6.219 -11.852 12.57 1 40.12 174 PRO B CA 1
ATOM 4435 C C . PRO B 1 174 ? 5.508 -12.055 11.234 1 40.12 174 PRO B C 1
ATOM 4437 O O . PRO B 1 174 ? 5.766 -11.328 10.273 1 40.12 174 PRO B O 1
ATOM 4440 N N . GLY B 1 175 ? 4.723 -13.195 10.875 1 49.69 175 GLY B N 1
ATOM 4441 C CA . GLY B 1 175 ? 4.461 -13.57 9.492 1 49.69 175 GLY B CA 1
ATOM 4442 C C . GLY B 1 175 ? 3.035 -13.297 9.055 1 49.69 175 GLY B C 1
ATOM 4443 O O . GLY B 1 175 ? 2.096 -13.914 9.562 1 49.69 175 GLY B O 1
ATOM 4444 N N . ARG B 1 176 ? 2.314 -11.961 8.734 1 66.81 176 ARG B N 1
ATOM 4445 C CA . ARG B 1 176 ? 1.03 -11.461 8.25 1 66.81 176 ARG B CA 1
ATOM 4446 C C . ARG B 1 176 ? 0.599 -12.195 6.988 1 66.81 176 ARG B C 1
ATOM 4448 O O . ARG B 1 176 ? 1.272 -12.117 5.957 1 66.81 176 ARG B O 1
ATOM 4455 N N . THR B 1 177 ? -0.362 -13.328 7.305 1 81.44 177 THR B N 1
ATOM 4456 C CA . THR B 1 177 ? -0.875 -14.062 6.152 1 81.44 177 THR B CA 1
ATOM 4457 C C . THR B 1 177 ? -2.16 -13.422 5.637 1 81.44 177 THR B C 1
ATOM 4459 O O . THR B 1 177 ? -3.053 -13.086 6.418 1 81.44 177 THR B O 1
ATOM 4462 N N . VAL B 1 178 ? -2.158 -13.18 4.398 1 86.31 178 VAL B N 1
ATOM 4463 C CA . VAL B 1 178 ? -3.361 -12.656 3.756 1 86.31 178 VAL B CA 1
ATOM 4464 C C . VAL B 1 178 ? -3.922 -13.695 2.787 1 86.31 178 VAL B C 1
ATOM 4466 O O . VAL B 1 178 ? -3.17 -14.484 2.211 1 86.31 178 VAL B O 1
ATOM 4469 N N . ARG B 1 179 ? -5.242 -13.727 2.697 1 91.94 179 ARG B N 1
ATOM 4470 C CA . ARG B 1 179 ? -5.891 -14.68 1.808 1 91.94 179 ARG B CA 1
ATOM 4471 C C . ARG B 1 179 ? -6.762 -13.969 0.779 1 91.94 179 ARG B C 1
ATOM 4473 O O . ARG B 1 179 ? -7.449 -13 1.104 1 91.94 179 ARG B O 1
ATOM 4480 N N . TYR B 1 180 ? -6.641 -14.383 -0.43 1 94 180 TYR B N 1
ATOM 4481 C CA . TYR B 1 180 ? -7.5 -13.922 -1.513 1 94 180 TYR B CA 1
ATOM 4482 C C . TYR B 1 180 ? -8.328 -15.07 -2.082 1 94 180 TYR B C 1
ATOM 4484 O O . TYR B 1 180 ? -7.797 -16.156 -2.346 1 94 180 TYR B O 1
ATOM 4492 N N . CYS B 1 181 ? -9.578 -14.859 -2.195 1 95.25 181 CYS B N 1
ATOM 4493 C CA . CYS B 1 181 ? -10.414 -15.867 -2.846 1 95.25 181 CYS B CA 1
ATOM 4494 C C . CYS B 1 181 ? -10.617 -15.539 -4.32 1 95.25 181 CYS B C 1
ATOM 4496 O O . CYS B 1 181 ? -10.633 -14.367 -4.699 1 95.25 181 CYS B O 1
ATOM 4498 N N . LYS B 1 182 ? -10.695 -16.547 -5.117 1 94.88 182 LYS B N 1
ATOM 4499 C CA . LYS B 1 182 ? -10.859 -16.375 -6.555 1 94.88 182 LYS B CA 1
ATOM 4500 C C . LYS B 1 182 ? -12.211 -15.742 -6.879 1 94.88 182 LYS B C 1
ATOM 4502 O O . LYS B 1 182 ? -12.312 -14.906 -7.777 1 94.88 182 LYS B O 1
ATOM 4507 N N . ASN B 1 183 ? -13.18 -16.125 -6.098 1 93.25 183 ASN B N 1
ATOM 4508 C CA . ASN B 1 183 ? -14.539 -15.633 -6.324 1 93.25 183 ASN B CA 1
ATOM 4509 C C . ASN B 1 183 ? -15.242 -15.305 -5.008 1 93.25 183 ASN B C 1
ATOM 4511 O O . ASN B 1 183 ? -15.852 -16.188 -4.391 1 93.25 183 ASN B O 1
ATOM 4515 N N . ALA B 1 184 ? -15.242 -14.086 -4.656 1 88.19 184 ALA B N 1
ATOM 4516 C CA . ALA B 1 184 ? -15.852 -13.641 -3.406 1 88.19 184 ALA B CA 1
ATOM 4517 C C . ALA B 1 184 ? -17.375 -13.719 -3.482 1 88.19 184 ALA B C 1
ATOM 4519 O O . ALA B 1 184 ? -18.031 -13.992 -2.48 1 88.19 184 ALA B O 1
ATOM 4520 N N . ALA B 1 185 ? -17.891 -13.461 -4.609 1 87.69 185 ALA B N 1
ATOM 4521 C CA . ALA B 1 185 ? -19.344 -13.469 -4.805 1 87.69 185 ALA B CA 1
ATOM 4522 C C . ALA B 1 185 ? -19.922 -14.852 -4.531 1 87.69 185 ALA B C 1
ATOM 4524 O O . ALA B 1 185 ? -21.109 -14.977 -4.199 1 87.69 185 ALA B O 1
ATOM 4525 N N . ALA B 1 186 ? -19.094 -15.898 -4.598 1 89.44 186 ALA B N 1
ATOM 4526 C CA . ALA B 1 186 ? -19.547 -17.266 -4.371 1 89.44 186 ALA B CA 1
ATOM 4527 C C . ALA B 1 186 ? -19.562 -17.609 -2.883 1 89.44 186 ALA B C 1
ATOM 4529 O O . ALA B 1 186 ? -19.906 -18.719 -2.494 1 89.44 186 ALA B O 1
ATOM 4530 N N . GLY B 1 187 ? -19.203 -16.656 -2.018 1 86.81 187 GLY B N 1
ATOM 4531 C CA . GLY B 1 187 ? -19.172 -16.891 -0.584 1 86.81 187 GLY B CA 1
ATOM 4532 C C . GLY B 1 187 ? -18.016 -17.781 -0.152 1 86.81 187 GLY B C 1
ATOM 4533 O O . GLY B 1 187 ? -18.156 -18.578 0.781 1 86.81 187 GLY B O 1
ATOM 4534 N N . THR B 1 188 ? -17 -17.688 -0.93 1 89.12 188 THR B N 1
ATOM 4535 C CA . THR B 1 188 ? -15.828 -18.5 -0.63 1 89.12 188 THR B CA 1
ATOM 4536 C C . THR B 1 188 ? -15.219 -18.109 0.712 1 89.12 188 THR B C 1
ATOM 4538 O O . THR B 1 188 ? -15.023 -16.922 0.982 1 89.12 188 THR B O 1
ATOM 4541 N N . THR B 1 189 ? -15 -19.062 1.629 1 87.75 189 THR B N 1
ATOM 4542 C CA . THR B 1 189 ? -14.352 -18.859 2.922 1 87.75 189 THR B CA 1
ATOM 4543 C C . THR B 1 189 ? -13.008 -19.578 2.973 1 87.75 189 THR B C 1
ATOM 4545 O O . THR B 1 189 ? -12.625 -20.266 2.016 1 87.75 189 THR B O 1
ATOM 4548 N N . ALA B 1 190 ? -12.359 -19.406 4.039 1 86.75 190 ALA B N 1
ATOM 4549 C CA . ALA B 1 190 ? -11.062 -20.062 4.227 1 86.75 190 ALA B CA 1
ATOM 4550 C C . ALA B 1 190 ? -11.219 -21.578 4.254 1 86.75 190 ALA B C 1
ATOM 4552 O O . ALA B 1 190 ? -10.266 -22.312 3.977 1 86.75 190 ALA B O 1
ATOM 4553 N N . GLU B 1 191 ? -12.406 -22.031 4.449 1 89.06 191 GLU B N 1
ATOM 4554 C CA . GLU B 1 191 ? -12.648 -23.469 4.582 1 89.06 191 GLU B CA 1
ATOM 4555 C C . GLU B 1 191 ? -13.18 -24.062 3.277 1 89.06 191 GLU B C 1
ATOM 4557 O O . GLU B 1 191 ? -13.172 -25.281 3.096 1 89.06 191 GLU B O 1
ATOM 4562 N N . SER B 1 192 ? -13.617 -23.234 2.387 1 90.44 192 SER B N 1
ATOM 4563 C CA . SER B 1 192 ? -14.297 -23.672 1.174 1 90.44 192 SER B CA 1
ATOM 4564 C C . SER B 1 192 ? -13.422 -24.625 0.365 1 90.44 192 SER B C 1
ATOM 4566 O O . SER B 1 192 ? -13.883 -25.688 -0.067 1 90.44 192 SER B O 1
ATOM 4568 N N . PRO B 1 193 ? -12.133 -24.328 0.248 1 90.62 193 PRO B N 1
ATOM 4569 C CA . PRO B 1 193 ? -11.312 -25.219 -0.583 1 90.62 193 PRO B CA 1
ATOM 4570 C C . PRO B 1 193 ? -11.125 -26.594 0.03 1 90.62 193 PRO B C 1
ATOM 4572 O O . PRO B 1 193 ? -10.922 -27.578 -0.695 1 90.62 193 PRO B O 1
ATOM 4575 N N . TRP B 1 194 ? -11.25 -26.703 1.29 1 90.62 194 TRP B N 1
ATOM 4576 C CA . TRP B 1 194 ? -11.008 -27.953 1.995 1 90.62 194 TRP B CA 1
ATOM 4577 C C . TRP B 1 194 ? -12.195 -28.891 1.841 1 90.62 194 TRP B C 1
ATOM 4579 O O . TRP B 1 194 ? -12.094 -30.094 2.133 1 90.62 194 TRP B O 1
ATOM 4589 N N . GLN B 1 195 ? -13.258 -28.359 1.424 1 91.31 195 GLN B N 1
ATOM 4590 C CA . GLN B 1 195 ? -14.445 -29.188 1.189 1 91.31 195 GLN B CA 1
ATOM 4591 C C . GLN B 1 195 ? -14.273 -30.047 -0.06 1 91.31 195 GLN B C 1
ATOM 4593 O O . GLN B 1 195 ? -14.93 -31.078 -0.2 1 91.31 195 GLN B O 1
ATOM 4598 N N . ASP B 1 196 ? -13.438 -29.625 -0.972 1 92.75 196 ASP B N 1
ATOM 4599 C CA . ASP B 1 196 ? -13.078 -30.453 -2.119 1 92.75 196 ASP B CA 1
ATOM 4600 C C . ASP B 1 196 ? -12.125 -31.578 -1.708 1 92.75 196 ASP B C 1
ATOM 4602 O O . ASP B 1 196 ? -10.914 -31.375 -1.632 1 92.75 196 ASP B O 1
ATOM 4606 N N . ARG B 1 197 ? -12.648 -32.781 -1.587 1 94.38 197 ARG B N 1
ATOM 4607 C CA . ARG B 1 197 ? -11.891 -33.906 -1.044 1 94.38 197 ARG B CA 1
ATOM 4608 C C . ARG B 1 197 ? -10.906 -34.438 -2.07 1 94.38 197 ARG B C 1
ATOM 4610 O O . ARG B 1 197 ? -10.148 -35.375 -1.776 1 94.38 197 ARG B O 1
ATOM 4617 N N . GLN B 1 198 ? -10.891 -33.969 -3.273 1 93.56 198 GLN B N 1
ATOM 4618 C CA . GLN B 1 198 ? -9.938 -34.375 -4.305 1 93.56 198 GLN B CA 1
ATOM 4619 C C . GLN B 1 198 ? -9.148 -33.156 -4.809 1 93.56 198 GLN B C 1
ATOM 4621 O O . GLN B 1 198 ? -8.516 -33.219 -5.867 1 93.56 198 GLN B O 1
ATOM 4626 N N . GLY B 1 199 ? -9.211 -32.062 -4.004 1 94.81 199 GLY B N 1
ATOM 4627 C CA . GLY B 1 199 ? -8.586 -30.828 -4.426 1 94.81 199 GLY B CA 1
ATOM 4628 C C . GLY B 1 199 ? -7.066 -30.906 -4.438 1 94.81 199 GLY B C 1
ATOM 4629 O O . GLY B 1 199 ? -6.473 -31.703 -3.715 1 94.81 199 GLY B O 1
ATOM 4630 N N . CYS B 1 200 ? -6.48 -30.094 -5.301 1 96.69 200 CYS B N 1
ATOM 4631 C CA . CYS B 1 200 ? -5.031 -29.969 -5.395 1 96.69 200 CYS B CA 1
ATOM 4632 C C . CYS B 1 200 ? -4.543 -28.734 -4.633 1 96.69 200 CYS B C 1
ATOM 4634 O O . CYS B 1 200 ? -5.074 -27.641 -4.809 1 96.69 200 CYS B O 1
ATOM 4636 N N . PHE B 1 201 ? -3.553 -28.969 -3.768 1 96.94 201 PHE B N 1
ATOM 4637 C CA . PHE B 1 201 ? -2.969 -27.891 -2.977 1 96.94 201 PHE B CA 1
ATOM 4638 C C . PHE B 1 201 ? -1.519 -27.641 -3.379 1 96.94 201 PHE B C 1
ATOM 4640 O O . PHE B 1 201 ? -0.691 -28.562 -3.322 1 96.94 201 PHE B O 1
ATOM 4647 N N . LEU B 1 202 ? -1.254 -26.438 -3.811 1 97.12 202 LEU B N 1
ATOM 4648 C CA . LEU B 1 202 ? 0.068 -26.094 -4.32 1 97.12 202 LEU B CA 1
ATOM 4649 C C . LEU B 1 202 ? 0.779 -25.125 -3.375 1 97.12 202 LEU B C 1
ATOM 4651 O O . LEU B 1 202 ? 0.163 -24.188 -2.854 1 97.12 202 LEU B O 1
ATOM 4655 N N . ALA B 1 203 ? 2.096 -25.375 -3.096 1 95.12 203 ALA B N 1
ATOM 4656 C CA . ALA B 1 203 ? 2.846 -24.484 -2.217 1 95.12 203 ALA B CA 1
ATOM 4657 C C . ALA B 1 203 ? 4.277 -24.281 -2.717 1 95.12 203 ALA B C 1
ATOM 4659 O O . ALA B 1 203 ? 4.863 -25.203 -3.299 1 95.12 203 ALA B O 1
ATOM 4660 N N . LEU B 1 204 ? 4.75 -23.062 -2.555 1 91.44 204 LEU B N 1
ATOM 4661 C CA . LEU B 1 204 ? 6.188 -22.828 -2.604 1 91.44 204 LEU B CA 1
ATOM 4662 C C . LEU B 1 204 ? 6.832 -23.125 -1.254 1 91.44 204 LEU B C 1
ATOM 4664 O O . LEU B 1 204 ? 6.309 -22.734 -0.209 1 91.44 204 LEU B O 1
ATOM 4668 N N . ALA B 1 205 ? 7.887 -23.828 -1.33 1 81.38 205 ALA B N 1
ATOM 4669 C CA . ALA B 1 205 ? 8.547 -24.188 -0.077 1 81.38 205 ALA B CA 1
ATOM 4670 C C . ALA B 1 205 ? 8.867 -22.953 0.75 1 81.38 205 ALA B C 1
ATOM 4672 O O . ALA B 1 205 ? 9.57 -22.047 0.28 1 81.38 205 ALA B O 1
ATOM 4673 N N . ASP B 1 206 ? 8.25 -22.875 1.899 1 73.38 206 ASP B N 1
ATOM 4674 C CA . ASP B 1 206 ? 8.484 -21.797 2.85 1 73.38 206 ASP B CA 1
ATOM 4675 C C . ASP B 1 206 ? 9.914 -21.844 3.391 1 73.38 206 ASP B C 1
ATOM 4677 O O . ASP B 1 206 ? 10.406 -22.906 3.777 1 73.38 206 ASP B O 1
ATOM 4681 N N . PRO B 1 207 ? 10.516 -20.719 3.434 1 70.75 207 PRO B N 1
ATOM 4682 C CA . PRO B 1 207 ? 11.883 -20.719 3.965 1 70.75 207 PRO B CA 1
ATOM 4683 C C . PRO B 1 207 ? 11.945 -21.156 5.426 1 70.75 207 PRO B C 1
ATOM 4685 O O . PRO B 1 207 ? 12.914 -21.797 5.844 1 70.75 207 PRO B O 1
ATOM 4688 N N . GLU B 1 208 ? 10.914 -20.938 6.152 1 72.56 208 GLU B N 1
ATOM 4689 C CA . GLU B 1 208 ? 10.914 -21.25 7.578 1 72.56 208 GLU B CA 1
ATOM 4690 C C . GLU B 1 208 ? 10.328 -22.625 7.844 1 72.56 208 GLU B C 1
ATOM 4692 O O . GLU B 1 208 ? 10.844 -23.375 8.672 1 72.56 208 GLU B O 1
ATOM 4697 N N . ASP B 1 209 ? 9.273 -22.969 7.172 1 79.94 209 ASP B N 1
ATOM 4698 C CA . ASP B 1 209 ? 8.578 -24.234 7.312 1 79.94 209 ASP B CA 1
ATOM 4699 C C . ASP B 1 209 ? 8.148 -24.781 5.953 1 79.94 209 ASP B C 1
ATOM 4701 O O . ASP B 1 209 ? 6.965 -24.719 5.605 1 79.94 209 ASP B O 1
ATOM 4705 N N . PRO B 1 210 ? 9.07 -25.469 5.27 1 81.25 210 PRO B N 1
ATOM 4706 C CA . PRO B 1 210 ? 8.844 -25.812 3.867 1 81.25 210 PRO B CA 1
ATOM 4707 C C . PRO B 1 210 ? 7.723 -26.844 3.691 1 81.25 210 PRO B C 1
ATOM 4709 O O . PRO B 1 210 ? 7.09 -26.891 2.635 1 81.25 210 PRO B O 1
ATOM 4712 N N . LEU B 1 211 ? 7.41 -27.688 4.691 1 87.19 211 LEU B N 1
ATOM 4713 C CA . LEU B 1 211 ? 6.469 -28.781 4.492 1 87.19 211 LEU B CA 1
ATOM 4714 C C . LEU B 1 211 ? 5.125 -28.469 5.141 1 87.19 211 LEU B C 1
ATOM 4716 O O . LEU B 1 211 ? 4.234 -29.328 5.188 1 87.19 211 LEU B O 1
ATOM 4720 N N . LYS B 1 212 ? 4.926 -27.25 5.5 1 84.25 212 LYS B N 1
ATOM 4721 C CA . LYS B 1 212 ? 3.748 -26.891 6.273 1 84.25 212 LYS B CA 1
ATOM 4722 C C . LYS B 1 212 ? 2.465 -27.219 5.52 1 84.25 212 LYS B C 1
ATOM 4724 O O . LYS B 1 212 ? 1.568 -27.859 6.062 1 84.25 212 LYS B O 1
ATOM 4729 N N . THR B 1 213 ? 2.375 -26.766 4.273 1 85.19 213 THR B N 1
ATOM 4730 C CA . THR B 1 213 ? 1.165 -26.969 3.486 1 85.19 213 THR B CA 1
ATOM 4731 C C . THR B 1 213 ? 0.949 -28.453 3.213 1 85.19 213 THR B C 1
ATOM 4733 O O . THR B 1 213 ? -0.181 -28.938 3.271 1 85.19 213 THR B O 1
ATOM 4736 N N . MET B 1 214 ? 2 -29.141 2.9 1 89.81 214 MET B N 1
ATOM 4737 C CA . MET B 1 214 ? 1.912 -30.578 2.664 1 89.81 214 MET B CA 1
ATOM 4738 C C . MET B 1 214 ? 1.385 -31.297 3.898 1 89.81 214 MET B C 1
ATOM 4740 O O . MET B 1 214 ? 0.497 -32.156 3.795 1 89.81 214 MET B O 1
ATOM 4744 N N . GLU B 1 215 ? 1.918 -30.906 5.004 1 89.69 215 GLU B N 1
ATOM 4745 C CA . GLU B 1 215 ? 1.503 -31.531 6.258 1 89.69 215 GLU B CA 1
ATOM 4746 C C . GLU B 1 215 ? 0.038 -31.234 6.562 1 89.69 215 GLU B C 1
ATOM 4748 O O . GLU B 1 215 ? -0.68 -32.094 7.086 1 89.69 215 GLU B O 1
ATOM 4753 N N . GLU B 1 216 ? -0.325 -30.047 6.273 1 91.06 216 GLU B N 1
ATOM 4754 C CA . GLU B 1 216 ? -1.721 -29.672 6.473 1 91.06 216 GLU B CA 1
ATOM 4755 C C . GLU B 1 216 ? -2.652 -30.531 5.613 1 91.06 216 GLU B C 1
ATOM 4757 O O . GLU B 1 216 ? -3.707 -30.969 6.078 1 91.06 216 GLU B O 1
ATOM 4762 N N . VAL B 1 217 ? -2.309 -30.797 4.391 1 94.19 217 VAL B N 1
ATOM 4763 C CA . VAL B 1 217 ? -3.107 -31.594 3.467 1 94.19 217 VAL B CA 1
ATOM 4764 C C . VAL B 1 217 ? -3.199 -33.031 3.979 1 94.19 217 VAL B C 1
ATOM 4766 O O . VAL B 1 217 ? -4.285 -33.625 4.023 1 94.19 217 VAL B O 1
ATOM 4769 N N . LEU B 1 218 ? -2.068 -33.531 4.402 1 94.12 218 LEU B N 1
ATOM 4770 C CA . LEU B 1 218 ? -2.029 -34.875 4.891 1 94.12 218 LEU B CA 1
ATOM 4771 C C . LEU B 1 218 ? -2.877 -35.031 6.148 1 94.12 218 LEU B C 1
ATOM 4773 O O . LEU B 1 218 ? -3.592 -36.031 6.305 1 94.12 218 LEU B O 1
ATOM 4777 N N . ALA B 1 219 ? -2.789 -34.031 7.012 1 94.44 219 ALA B N 1
ATOM 4778 C CA . ALA B 1 219 ? -3.574 -34.062 8.242 1 94.44 219 ALA B CA 1
ATOM 4779 C C . ALA B 1 219 ? -5.07 -34.031 7.941 1 94.44 219 ALA B C 1
ATOM 4781 O O . ALA B 1 219 ? -5.84 -34.781 8.539 1 94.44 219 ALA B O 1
ATOM 4782 N N . ARG B 1 220 ? -5.453 -33.188 7.027 1 94.25 220 ARG B N 1
ATOM 4783 C CA . ARG B 1 220 ? -6.863 -33.094 6.66 1 94.25 220 ARG B CA 1
ATOM 4784 C C . ARG B 1 220 ? -7.355 -34.375 5.996 1 94.25 220 ARG B C 1
ATOM 4786 O O . ARG B 1 220 ? -8.484 -34.812 6.234 1 94.25 220 ARG B O 1
ATOM 4793 N N . ASN B 1 221 ? -6.539 -35 5.102 1 94.88 221 ASN B N 1
ATOM 4794 C CA . ASN B 1 221 ? -6.898 -36.281 4.488 1 94.88 221 ASN B CA 1
ATOM 4795 C C . ASN B 1 221 ? -7.105 -37.375 5.535 1 94.88 221 ASN B C 1
ATOM 4797 O O . ASN B 1 221 ? -8 -38.219 5.398 1 94.88 221 ASN B O 1
ATOM 4801 N N . GLY B 1 222 ? -6.273 -37.344 6.586 1 94 222 GLY B N 1
ATOM 4802 C CA . GLY B 1 222 ? -6.414 -38.281 7.672 1 94 222 GLY B CA 1
ATOM 4803 C C . GLY B 1 222 ? -7.688 -38.094 8.469 1 94 222 GLY B C 1
ATOM 4804 O O . GLY B 1 222 ? -8.305 -39.094 8.906 1 94 222 GLY B O 1
ATOM 4805 N N . GLN B 1 223 ? -8.109 -36.906 8.586 1 94.19 223 GLN B N 1
ATOM 4806 C CA . GLN B 1 223 ? -9.266 -36.562 9.406 1 94.19 223 GLN B CA 1
ATOM 4807 C C . GLN B 1 223 ? -10.57 -36.938 8.711 1 94.19 223 GLN B C 1
ATOM 4809 O O . GLN B 1 223 ? -11.5 -37.438 9.344 1 94.19 223 GLN B O 1
ATOM 4814 N N . ASP B 1 224 ? -10.664 -36.781 7.398 1 94.38 224 ASP B N 1
ATOM 4815 C CA . ASP B 1 224 ? -11.945 -36.969 6.738 1 94.38 224 ASP B CA 1
ATOM 4816 C C . ASP B 1 224 ? -11.836 -38 5.609 1 94.38 224 ASP B C 1
ATOM 4818 O O . ASP B 1 224 ? -12.75 -38.125 4.789 1 94.38 224 ASP B O 1
ATOM 4822 N N . GLN B 1 225 ? -10.711 -38.688 5.438 1 93 225 GLN B N 1
ATOM 4823 C CA . GLN B 1 225 ? -10.438 -39.688 4.418 1 93 225 GLN B CA 1
ATOM 4824 C C . GLN B 1 225 ? -10.508 -39.094 3.018 1 93 225 GLN B C 1
ATOM 4826 O O . GLN B 1 225 ? -11 -39.719 2.086 1 93 225 GLN B O 1
ATOM 4831 N N . GLY B 1 226 ? -10.141 -37.844 3.021 1 94 226 GLY B N 1
ATOM 4832 C CA . GLY B 1 226 ? -10.047 -37.188 1.722 1 94 226 GLY B CA 1
ATOM 4833 C C . GLY B 1 226 ? -8.867 -37.688 0.901 1 94 226 GLY B C 1
ATOM 4834 O O . GLY B 1 226 ? -8.016 -38.438 1.402 1 94 226 GLY B O 1
ATOM 4835 N N . GLN B 1 227 ? -8.898 -37.406 -0.42 1 94.25 227 GLN B N 1
ATOM 4836 C CA . GLN B 1 227 ? -7.82 -37.75 -1.334 1 94.25 227 GLN B CA 1
ATOM 4837 C C . GLN B 1 227 ? -7.207 -36.531 -1.982 1 94.25 227 GLN B C 1
ATOM 4839 O O . GLN B 1 227 ? -6.934 -36.5 -3.184 1 94.25 227 GLN B O 1
ATOM 4844 N N . ARG B 1 228 ? -7.062 -35.531 -1.108 1 96.19 228 ARG B N 1
ATOM 4845 C CA . ARG B 1 228 ? -6.441 -34.312 -1.603 1 96.19 228 ARG B CA 1
ATOM 4846 C C . ARG B 1 228 ? -4.973 -34.531 -1.942 1 96.19 228 ARG B C 1
ATOM 4848 O O . ARG B 1 228 ? -4.305 -35.344 -1.305 1 96.19 228 ARG B O 1
ATOM 4855 N N . SER B 1 229 ? -4.531 -33.875 -2.98 1 96.31 229 SER B N 1
ATOM 4856 C CA . SER B 1 229 ? -3.143 -34 -3.406 1 96.31 229 SER B CA 1
ATOM 4857 C C . SER B 1 229 ? -2.381 -32.688 -3.178 1 96.31 229 SER B C 1
ATOM 4859 O O . SER B 1 229 ? -2.988 -31.641 -2.949 1 96.31 229 SER B O 1
ATOM 4861 N N . PHE B 1 230 ? -1.06 -32.812 -3.143 1 95.5 230 PHE B N 1
ATOM 4862 C CA . PHE B 1 230 ? -0.247 -31.609 -2.973 1 95.5 230 PHE B CA 1
ATOM 4863 C C . PHE B 1 230 ? 0.805 -31.516 -4.07 1 95.5 230 PHE B C 1
ATOM 4865 O O . PHE B 1 230 ? 1.226 -32.531 -4.633 1 95.5 230 PHE B O 1
ATOM 4872 N N . VAL B 1 231 ? 1.098 -30.281 -4.469 1 96.75 231 VAL B N 1
ATOM 4873 C CA . VAL B 1 231 ? 2.225 -29.938 -5.324 1 96.75 231 VAL B CA 1
ATOM 4874 C C . VAL B 1 231 ? 3.178 -29.016 -4.57 1 96.75 231 VAL B C 1
ATOM 4876 O O . VAL B 1 231 ? 2.793 -27.906 -4.164 1 96.75 231 VAL B O 1
ATOM 4879 N N . LEU B 1 232 ? 4.371 -29.484 -4.297 1 95.62 232 LEU B N 1
ATOM 4880 C CA . LEU B 1 232 ? 5.375 -28.688 -3.596 1 95.62 232 LEU B CA 1
ATOM 4881 C C . LEU B 1 232 ? 6.492 -28.266 -4.543 1 95.62 232 LEU B C 1
ATOM 4883 O O . LEU B 1 232 ? 7.16 -29.125 -5.137 1 95.62 232 LEU B O 1
ATOM 4887 N N . ILE B 1 233 ? 6.68 -27 -4.73 1 95 233 ILE B N 1
ATOM 4888 C CA . ILE B 1 233 ? 7.754 -26.469 -5.559 1 95 233 ILE B CA 1
ATOM 4889 C C . ILE B 1 233 ? 8.953 -26.094 -4.684 1 95 233 ILE B C 1
ATOM 4891 O O . ILE B 1 233 ? 8.82 -25.312 -3.736 1 95 233 ILE B O 1
ATOM 4895 N N . VAL B 1 234 ? 10.062 -26.688 -4.996 1 90.81 234 VAL B N 1
ATOM 4896 C CA . VAL B 1 234 ? 11.305 -26.469 -4.254 1 90.81 234 VAL B CA 1
ATOM 4897 C C . VAL B 1 234 ? 12.383 -25.938 -5.195 1 90.81 234 VAL B C 1
ATOM 4899 O O . VAL B 1 234 ? 12.562 -26.469 -6.297 1 90.81 234 VAL B O 1
ATOM 4902 N N . PRO B 1 235 ? 13.07 -24.891 -4.773 1 86.38 235 PRO B N 1
ATOM 4903 C CA . PRO B 1 235 ? 14.172 -24.406 -5.609 1 86.38 235 PRO B CA 1
ATOM 4904 C C . PRO B 1 235 ? 15.281 -25.438 -5.773 1 86.38 235 PRO B C 1
ATOM 4906 O O . PRO B 1 235 ? 15.484 -26.281 -4.891 1 86.38 235 PRO B O 1
ATOM 4909 N N . PRO B 1 236 ? 15.969 -25.297 -6.945 1 85.31 236 PRO B N 1
ATOM 4910 C CA . PRO B 1 236 ? 17.031 -26.281 -7.18 1 85.31 236 PRO B CA 1
ATOM 4911 C C . PRO B 1 236 ? 18.188 -26.141 -6.199 1 85.31 236 PRO B C 1
ATOM 4913 O O . PRO B 1 236 ? 18.375 -25.078 -5.59 1 85.31 236 PRO B O 1
ATOM 4916 N N . GLU B 1 237 ? 18.844 -27.281 -5.734 1 69.12 237 GLU B N 1
ATOM 4917 C CA . GLU B 1 237 ? 19.922 -27.359 -4.762 1 69.12 237 GLU B CA 1
ATOM 4918 C C . GLU B 1 237 ? 21.016 -26.344 -5.086 1 69.12 237 GLU B C 1
ATOM 4920 O O . GLU B 1 237 ? 21.609 -25.75 -4.184 1 69.12 237 GLU B O 1
ATOM 4925 N N . ASP B 1 238 ? 21.406 -26.344 -6.293 1 60.31 238 ASP B N 1
ATOM 4926 C CA . ASP B 1 238 ? 22.547 -25.484 -6.594 1 60.31 238 ASP B CA 1
ATOM 4927 C C . ASP B 1 238 ? 22.188 -24.016 -6.41 1 60.31 238 ASP B C 1
ATOM 4929 O O . ASP B 1 238 ? 23.016 -23.125 -6.648 1 60.31 238 ASP B O 1
ATOM 4933 N N . SER B 1 239 ? 21 -23.828 -6.086 1 52.94 239 SER B N 1
ATOM 4934 C CA . SER B 1 239 ? 20.625 -22.422 -6.066 1 52.94 239 SER B CA 1
ATOM 4935 C C . SER B 1 239 ? 21.094 -21.734 -4.789 1 52.94 239 SER B C 1
ATOM 4937 O O . SER B 1 239 ? 20.578 -20.672 -4.422 1 52.94 239 SER B O 1
ATOM 4939 N N . GLY B 1 240 ? 22.25 -22.359 -4.254 1 48 240 GLY B N 1
ATOM 4940 C CA . GLY B 1 240 ? 22.844 -21.75 -3.076 1 48 240 GLY B CA 1
ATOM 4941 C C . GLY B 1 240 ? 22.094 -22.062 -1.797 1 48 240 GLY B C 1
ATOM 4942 O O . GLY B 1 240 ? 22.453 -21.562 -0.725 1 48 240 GLY B O 1
ATOM 4943 N N . HIS B 1 241 ? 20.922 -22.688 -1.975 1 52.06 241 HIS B N 1
ATOM 4944 C CA . HIS B 1 241 ? 20.203 -23 -0.738 1 52.06 241 HIS B CA 1
ATOM 4945 C C . HIS B 1 241 ? 20.422 -24.453 -0.326 1 52.06 241 HIS B C 1
ATOM 4947 O O . HIS B 1 241 ? 20 -25.375 -1.028 1 52.06 241 HIS B O 1
ATOM 4953 N N . PRO B 1 242 ? 21.422 -24.812 0.44 1 46.69 242 PRO B N 1
ATOM 4954 C CA . PRO B 1 242 ? 21.797 -26.141 0.931 1 46.69 242 PRO B CA 1
ATOM 4955 C C . PRO B 1 242 ? 20.594 -26.953 1.432 1 46.69 242 PRO B C 1
ATOM 4957 O O . PRO B 1 242 ? 20.672 -28.188 1.513 1 46.69 242 PRO B O 1
ATOM 4960 N N . GLU B 1 243 ? 19.578 -26.406 1.85 1 50.41 243 GLU B N 1
ATOM 4961 C CA . GLU B 1 243 ? 18.5 -27 2.629 1 50.41 243 GLU B CA 1
ATOM 4962 C C . GLU B 1 243 ? 17.672 -27.984 1.785 1 50.41 243 GLU B C 1
ATOM 4964 O O . GLU B 1 243 ? 16.875 -28.75 2.318 1 50.41 243 GLU B O 1
ATOM 4969 N N . ASP B 1 244 ? 17.938 -28.078 0.454 1 56.19 244 ASP B N 1
ATOM 4970 C CA . ASP B 1 244 ? 17.031 -28.734 -0.474 1 56.19 244 ASP B CA 1
ATOM 4971 C C . ASP B 1 244 ? 17.188 -30.25 -0.415 1 56.19 244 ASP B C 1
ATOM 4973 O O . ASP B 1 244 ? 16.203 -30.984 -0.481 1 56.19 244 ASP B O 1
ATOM 4977 N N . SER B 1 245 ? 18.422 -30.703 -0.148 1 58.66 245 SER B N 1
ATOM 4978 C CA . SER B 1 245 ? 18.609 -32.156 -0.045 1 58.66 245 SER B CA 1
ATOM 4979 C C . SER B 1 245 ? 17.875 -32.719 1.167 1 58.66 245 SER B C 1
ATOM 4981 O O . SER B 1 245 ? 17.203 -33.75 1.068 1 58.66 245 SER B O 1
ATOM 4983 N N . GLY B 1 246 ? 17.875 -31.859 2.09 1 76.25 246 GLY B N 1
ATOM 4984 C CA . GLY B 1 246 ? 17.25 -32.312 3.316 1 76.25 246 GLY B CA 1
ATOM 4985 C C . GLY B 1 246 ? 15.734 -32.344 3.232 1 76.25 246 GLY B C 1
ATOM 4986 O O . GLY B 1 246 ? 15.086 -33.219 3.818 1 76.25 246 GLY B O 1
ATOM 4987 N N . LEU B 1 247 ? 15.273 -31.609 2.287 1 83.62 247 LEU B N 1
ATOM 4988 C CA . LEU B 1 247 ? 13.82 -31.516 2.178 1 83.62 247 LEU B CA 1
ATOM 4989 C C . LEU B 1 247 ? 13.25 -32.75 1.491 1 83.62 247 LEU B C 1
ATOM 4991 O O . LEU B 1 247 ? 12.219 -33.281 1.919 1 83.62 247 LEU B O 1
ATOM 4995 N N . LEU B 1 248 ? 13.891 -33.25 0.481 1 83.88 248 LEU B N 1
ATOM 4996 C CA . LEU B 1 248 ? 13.422 -34.438 -0.239 1 83.88 248 LEU B CA 1
ATOM 4997 C C . LEU B 1 248 ? 13.469 -35.656 0.656 1 83.88 248 LEU B C 1
ATOM 4999 O O . LEU B 1 248 ? 12.586 -36.531 0.578 1 83.88 248 LEU B O 1
ATOM 5003 N N . GLU B 1 249 ? 14.5 -35.656 1.466 1 85.81 249 GLU B N 1
ATOM 5004 C CA . GLU B 1 249 ? 14.594 -36.781 2.408 1 85.81 249 GLU B CA 1
ATOM 5005 C C . GLU B 1 249 ? 13.445 -36.75 3.412 1 85.81 249 GLU B C 1
ATOM 5007 O O . GLU B 1 249 ? 12.922 -37.781 3.791 1 85.81 249 GLU B O 1
ATOM 5012 N N . GLN B 1 250 ? 13.133 -35.594 3.762 1 87.81 250 GLN B N 1
ATOM 5013 C CA . GLN B 1 250 ? 12.023 -35.438 4.691 1 87.81 250 GLN B CA 1
ATOM 5014 C C . GLN B 1 250 ? 10.711 -35.875 4.055 1 87.81 250 GLN B C 1
ATOM 5016 O O . GLN B 1 250 ? 9.883 -36.531 4.703 1 87.81 250 GLN B O 1
ATOM 5021 N N . VAL B 1 251 ? 10.539 -35.562 2.803 1 8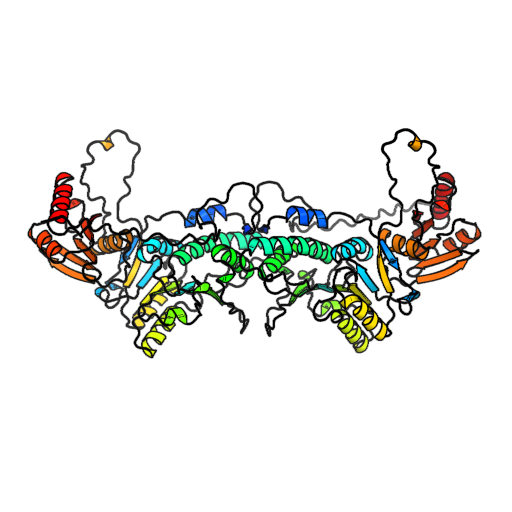8.31 251 VAL B N 1
ATOM 5022 C CA . VAL B 1 251 ? 9.32 -35.938 2.096 1 88.31 251 VAL B CA 1
ATOM 5023 C C . VAL B 1 251 ? 9.266 -37.438 1.946 1 88.31 251 VAL B C 1
ATOM 5025 O O . VAL B 1 251 ? 8.219 -38.062 2.148 1 88.31 251 VAL B O 1
ATOM 5028 N N . ARG B 1 252 ? 10.344 -38.062 1.675 1 87.12 252 ARG B N 1
ATOM 5029 C CA . ARG B 1 252 ? 10.422 -39.5 1.497 1 87.12 252 ARG B CA 1
ATOM 5030 C C . ARG B 1 252 ? 10.109 -40.219 2.803 1 87.12 252 ARG B C 1
ATOM 5032 O O . ARG B 1 252 ? 9.516 -41.312 2.793 1 87.12 252 ARG B O 1
ATOM 5039 N N . ALA B 1 253 ? 10.5 -39.562 3.848 1 87.88 253 ALA B N 1
ATOM 5040 C CA . ALA B 1 253 ? 10.328 -40.156 5.168 1 87.88 253 ALA B CA 1
ATOM 5041 C C . ALA B 1 253 ? 8.844 -40.25 5.535 1 87.88 253 ALA B C 1
ATOM 5043 O O . ALA B 1 253 ? 8.461 -41.062 6.379 1 87.88 253 ALA B O 1
ATOM 5044 N N . LEU B 1 254 ? 8.031 -39.531 4.859 1 87.94 254 LEU B N 1
ATOM 5045 C CA . LEU B 1 254 ? 6.602 -39.531 5.145 1 87.94 254 LEU B CA 1
ATOM 5046 C C . LEU B 1 254 ? 5.934 -40.75 4.527 1 87.94 254 LEU B C 1
ATOM 5048 O O . LEU B 1 254 ? 4.797 -41.094 4.867 1 87.94 254 LEU B O 1
ATOM 5052 N N . GLU B 1 255 ? 6.496 -41.5 3.592 1 88.19 255 GLU B N 1
ATOM 5053 C CA . GLU B 1 255 ? 6.027 -42.719 2.947 1 88.19 255 GLU B CA 1
ATOM 5054 C C . GLU B 1 255 ? 4.672 -42.531 2.275 1 88.19 255 GLU B C 1
ATOM 5056 O O . GLU B 1 255 ? 3.762 -43.344 2.428 1 88.19 255 GLU B O 1
ATOM 5061 N N . ILE B 1 256 ? 4.492 -41.406 1.756 1 91.81 256 ILE B N 1
ATOM 5062 C CA . ILE B 1 256 ? 3.322 -41.094 0.936 1 91.81 256 ILE B CA 1
ATOM 5063 C C . ILE B 1 256 ? 3.711 -41.094 -0.541 1 91.81 256 ILE B C 1
ATOM 5065 O O . ILE B 1 256 ? 4.832 -40.719 -0.896 1 91.81 256 ILE B O 1
ATOM 5069 N N . PRO B 1 257 ? 2.785 -41.656 -1.349 1 94.75 257 PRO B N 1
ATOM 5070 C CA . PRO B 1 257 ? 3.109 -41.656 -2.777 1 94.75 257 PRO B CA 1
ATOM 5071 C C . PRO B 1 257 ? 3.354 -40.25 -3.322 1 94.75 257 PRO B C 1
ATOM 5073 O O . PRO B 1 257 ? 2.531 -39.344 -3.119 1 94.75 257 PRO B O 1
ATOM 5076 N N . PHE B 1 258 ? 4.508 -40.062 -3.9 1 95.94 258 PHE B N 1
ATOM 5077 C CA . PHE B 1 258 ? 4.789 -38.781 -4.535 1 95.94 258 PHE B CA 1
ATOM 5078 C C . PHE B 1 258 ? 5.703 -38.969 -5.738 1 95.94 258 PHE B C 1
ATOM 5080 O O . PHE B 1 258 ? 6.414 -39.969 -5.84 1 95.94 258 PHE B O 1
ATOM 5087 N N . ARG B 1 259 ? 5.605 -38.031 -6.727 1 97 259 ARG B N 1
ATOM 5088 C CA . ARG B 1 259 ? 6.488 -37.938 -7.883 1 97 259 ARG B CA 1
ATOM 5089 C C . ARG B 1 259 ? 7.441 -36.75 -7.758 1 97 259 ARG B C 1
ATOM 5091 O O . ARG B 1 259 ? 7.02 -35.625 -7.438 1 97 259 ARG B O 1
ATOM 5098 N N . LEU B 1 260 ? 8.664 -37.062 -7.93 1 96.38 260 LEU B N 1
ATOM 5099 C CA . LEU B 1 260 ? 9.648 -36 -8.031 1 96.38 260 LEU B CA 1
ATOM 5100 C C . LEU B 1 260 ? 9.875 -35.594 -9.492 1 96.38 260 LEU B C 1
ATOM 5102 O O . LEU B 1 260 ? 10.172 -36.469 -10.328 1 96.38 260 LEU B O 1
ATOM 5106 N N . LEU B 1 261 ? 9.648 -34.344 -9.836 1 97.19 261 LEU B N 1
ATOM 5107 C CA . LEU B 1 261 ? 9.898 -33.812 -11.164 1 97.19 261 LEU B CA 1
ATOM 5108 C C . LEU B 1 261 ? 10.938 -32.688 -11.102 1 97.19 261 LEU B C 1
ATOM 5110 O O . LEU B 1 261 ? 10.852 -31.797 -10.25 1 97.19 261 LEU B O 1
ATOM 5114 N N . ARG B 1 262 ? 11.922 -32.781 -11.992 1 95.69 262 ARG B N 1
ATOM 5115 C CA . ARG B 1 262 ? 12.984 -31.766 -12.016 1 95.69 262 ARG B CA 1
ATOM 5116 C C . ARG B 1 262 ? 12.953 -30.969 -13.312 1 95.69 262 ARG B C 1
ATOM 5118 O O . ARG B 1 262 ? 12.781 -31.547 -14.398 1 95.69 262 ARG B O 1
ATOM 5125 N N . GLY B 1 263 ? 13.078 -29.656 -13.133 1 95.75 263 GLY B N 1
ATOM 5126 C CA . GLY B 1 263 ? 13.164 -28.828 -14.32 1 95.75 263 GLY B CA 1
ATOM 5127 C C . GLY B 1 263 ? 14.438 -29.031 -15.109 1 95.75 263 GLY B C 1
ATOM 5128 O O . GLY B 1 263 ? 15.508 -29.234 -14.523 1 95.75 263 GLY B O 1
ATOM 5129 N N . ASP B 1 264 ? 14.258 -28.938 -16.391 1 94.5 264 ASP B N 1
ATOM 5130 C CA . ASP B 1 264 ? 15.383 -29.078 -17.312 1 94.5 264 ASP B CA 1
ATOM 5131 C C . ASP B 1 264 ? 15.125 -28.328 -18.609 1 94.5 264 ASP B C 1
ATOM 5133 O O . ASP B 1 264 ? 14.055 -27.75 -18.797 1 94.5 264 ASP B O 1
ATOM 5137 N N . SER B 1 265 ? 16.156 -28.312 -19.469 1 92.38 265 SER B N 1
ATOM 5138 C CA . SER B 1 265 ? 16.016 -27.672 -20.781 1 92.38 265 SER B CA 1
ATOM 5139 C C . SER B 1 265 ? 15.016 -28.422 -21.656 1 92.38 265 SER B C 1
ATOM 5141 O O . SER B 1 265 ? 14.555 -29.5 -21.297 1 92.38 265 SER B O 1
ATOM 5143 N N . ALA B 1 266 ? 14.711 -27.922 -22.781 1 90.06 266 ALA B N 1
ATOM 5144 C CA . ALA B 1 266 ? 13.695 -28.438 -23.688 1 90.06 266 ALA B CA 1
ATOM 5145 C C . ALA B 1 266 ? 14.031 -29.859 -24.125 1 90.06 266 ALA B C 1
ATOM 5147 O O . ALA B 1 266 ? 15.195 -30.266 -24.125 1 90.06 266 ALA B O 1
ATOM 5148 N N . THR B 1 267 ? 12.977 -30.531 -24.422 1 87.88 267 THR B N 1
ATOM 5149 C CA . THR B 1 267 ? 13.125 -31.922 -24.859 1 87.88 267 THR B CA 1
ATOM 5150 C C . THR B 1 267 ? 13.656 -31.984 -26.281 1 87.88 267 THR B C 1
ATOM 5152 O O . THR B 1 267 ? 14.453 -32.875 -26.609 1 87.88 267 THR B O 1
ATOM 5155 N N . ARG B 1 268 ? 13.227 -31.016 -27.031 1 83.94 268 ARG B N 1
ATOM 5156 C CA . ARG B 1 268 ? 13.617 -31 -28.438 1 83.94 268 ARG B CA 1
ATOM 5157 C C . ARG B 1 268 ? 14.836 -30.109 -28.656 1 83.94 268 ARG B C 1
ATOM 5159 O O . ARG B 1 268 ? 15.023 -29.125 -27.953 1 83.94 268 ARG B O 1
ATOM 5166 N N . GLU B 1 269 ? 15.633 -30.516 -29.609 1 77 269 GLU B N 1
ATOM 5167 C CA . GLU B 1 269 ? 16.797 -29.703 -29.969 1 77 269 GLU B CA 1
ATOM 5168 C C . GLU B 1 269 ? 16.375 -28.484 -30.797 1 77 269 GLU B C 1
ATOM 5170 O O . GLU B 1 269 ? 15.438 -28.562 -31.594 1 77 269 GLU B O 1
ATOM 5175 N N . ILE B 1 270 ? 16.719 -27.25 -30.328 1 60.97 270 ILE B N 1
ATOM 5176 C CA . ILE B 1 270 ? 16.5 -26.047 -31.109 1 60.97 270 ILE B CA 1
ATOM 5177 C C . ILE B 1 270 ? 17.328 -26.109 -32.406 1 60.97 270 ILE B C 1
ATOM 5179 O O . ILE B 1 270 ? 18.531 -26.375 -32.344 1 60.97 270 ILE B O 1
ATOM 5183 N N . PRO B 1 271 ? 16.578 -26.078 -33.5 1 57.34 271 PRO B N 1
ATOM 5184 C CA . PRO B 1 271 ? 17.391 -26.109 -34.719 1 57.34 271 PRO B CA 1
ATOM 5185 C C . PRO B 1 271 ? 18.438 -25 -34.75 1 57.34 271 PRO B C 1
ATOM 5187 O O . PRO B 1 271 ? 18.188 -23.891 -34.281 1 57.34 271 PRO B O 1
ATOM 5190 N N . CYS B 1 272 ? 19.625 -25.297 -34.344 1 45.09 272 CYS B N 1
ATOM 5191 C CA . CYS B 1 272 ? 20.672 -24.297 -34.562 1 45.09 272 CYS B CA 1
ATOM 5192 C C . CYS B 1 272 ? 20.547 -23.688 -35.938 1 45.09 272 CYS B C 1
ATOM 5194 O O . CYS B 1 272 ? 20.719 -24.375 -36.969 1 45.09 272 CYS B O 1
ATOM 5196 N N . VAL B 1 273 ? 19.609 -22.766 -36.094 1 46.28 273 VAL B N 1
ATOM 5197 C CA . VAL B 1 273 ? 19.703 -22.062 -37.375 1 46.28 273 VAL B CA 1
ATOM 5198 C C . VAL B 1 273 ? 21.125 -21.562 -37.562 1 46.28 273 VAL B C 1
ATOM 5200 O O . VAL B 1 273 ? 21.578 -20.656 -36.875 1 46.28 273 VAL B O 1
ATOM 5203 N N . GLN B 1 274 ? 22.109 -22.344 -37.625 1 42.03 274 GLN B N 1
ATOM 5204 C CA . GLN B 1 274 ? 23.297 -21.719 -38.188 1 42.03 274 GLN B CA 1
ATOM 5205 C C . GLN B 1 274 ? 22.984 -20.953 -39.438 1 42.03 274 GLN B C 1
ATOM 5207 O O . GLN B 1 274 ? 22.141 -21.391 -40.25 1 42.03 274 GLN B O 1
ATOM 5212 N N . ASP B 1 275 ? 23.109 -19.641 -39.469 1 41.97 275 ASP B N 1
ATOM 5213 C CA . ASP B 1 275 ? 23.078 -18.75 -40.625 1 41.97 275 ASP B CA 1
ATOM 5214 C C . ASP B 1 275 ? 23.594 -19.438 -41.875 1 41.97 275 ASP B C 1
ATOM 5216 O O . ASP B 1 275 ? 23.734 -18.828 -42.906 1 41.97 275 ASP B O 1
ATOM 5220 N N . ASP B 1 276 ? 24.562 -20.453 -41.781 1 40.66 276 ASP B N 1
ATOM 5221 C CA . ASP B 1 276 ? 25.141 -20.766 -43.094 1 40.66 276 ASP B CA 1
ATOM 5222 C C . ASP B 1 276 ? 24.078 -21.328 -44.031 1 40.66 276 ASP B C 1
ATOM 5224 O O . ASP B 1 276 ? 23.266 -22.172 -43.625 1 40.66 276 ASP B O 1
ATOM 5228 N N . ASP B 1 277 ? 23.797 -20.703 -45.219 1 41 277 ASP B N 1
ATOM 5229 C CA . ASP B 1 277 ? 23.016 -20.953 -46.406 1 41 277 ASP B CA 1
ATOM 5230 C C . ASP B 1 277 ? 22.875 -22.438 -46.688 1 41 277 ASP B C 1
ATOM 5232 O O . ASP B 1 277 ? 21.828 -22.891 -47.188 1 41 277 ASP B O 1
ATOM 5236 N N . GLU B 1 278 ? 24.062 -23.172 -46.812 1 38.91 278 GLU B N 1
ATOM 5237 C CA . GLU B 1 278 ? 24.219 -24.438 -47.531 1 38.91 278 GLU B CA 1
ATOM 5238 C C . GLU B 1 278 ? 23.531 -25.578 -46.781 1 38.91 278 GLU B C 1
ATOM 5240 O O . GLU B 1 278 ? 23.062 -26.531 -47.375 1 38.91 278 GLU B O 1
ATOM 5245 N N . LEU B 1 279 ? 23.781 -25.641 -45.5 1 38 279 LEU B N 1
ATOM 5246 C CA . LEU B 1 279 ? 23.359 -26.922 -44.938 1 38 279 LEU B CA 1
ATOM 5247 C C . LEU B 1 279 ? 21.844 -26.953 -44.75 1 38 279 LEU B C 1
ATOM 5249 O O . LEU B 1 279 ? 21.312 -27.844 -44.062 1 38 279 LEU B O 1
ATOM 5253 N N . GLN B 1 280 ? 21.156 -25.906 -45.031 1 40.22 280 GLN B N 1
ATOM 5254 C CA . GLN B 1 280 ? 19.703 -26.031 -45 1 40.22 280 GLN B CA 1
ATOM 5255 C C . GLN B 1 280 ? 19.234 -27.219 -45.844 1 40.22 280 GLN B C 1
ATOM 5257 O O . GLN B 1 280 ? 18.047 -27.531 -45.875 1 40.22 280 GLN B O 1
ATOM 5262 N N . GLN B 1 281 ? 20.141 -27.547 -46.812 1 39.62 281 GLN B N 1
ATOM 5263 C CA . GLN B 1 281 ? 19.578 -28.5 -47.781 1 39.62 281 GLN B CA 1
ATOM 5264 C C . GLN B 1 281 ? 18.984 -29.703 -47.062 1 39.62 281 GLN B C 1
ATOM 5266 O O . GLN B 1 281 ? 17.844 -30.109 -47.375 1 39.62 281 GLN B O 1
ATOM 5271 N N . ASP B 1 282 ? 19.953 -30.812 -46.969 1 37.25 282 ASP B N 1
ATOM 5272 C CA . ASP B 1 282 ? 19.562 -32.188 -46.719 1 37.25 282 ASP B CA 1
ATOM 5273 C C . ASP B 1 282 ? 19.125 -32.406 -45.281 1 37.25 282 ASP B C 1
ATOM 5275 O O . ASP B 1 282 ? 19.766 -33.188 -44.562 1 37.25 282 ASP B O 1
ATOM 5279 N N . LEU B 1 283 ? 19 -31.359 -44.531 1 41.44 283 LEU B N 1
ATOM 5280 C CA . LEU B 1 283 ? 18.547 -31.922 -43.281 1 41.44 283 LEU B CA 1
ATOM 5281 C C . LEU B 1 283 ? 17.438 -32.938 -43.5 1 41.44 283 LEU B C 1
ATOM 5283 O O . LEU B 1 283 ? 16.406 -32.625 -44.094 1 41.44 283 LEU B O 1
ATOM 5287 N N . PRO B 1 284 ? 17.766 -34.219 -43.656 1 41.19 284 PRO B N 1
ATOM 5288 C CA . PRO B 1 284 ? 16.625 -35.156 -43.75 1 41.19 284 PRO B CA 1
ATOM 5289 C C . PRO B 1 284 ? 15.438 -34.719 -42.906 1 41.19 284 PRO B C 1
ATOM 5291 O O . PRO B 1 284 ? 15.617 -34.062 -41.875 1 41.19 284 PRO B O 1
ATOM 5294 N N . LEU B 1 285 ? 14.312 -34.438 -43.531 1 41.72 285 LEU B N 1
ATOM 5295 C CA . LEU B 1 285 ? 13.008 -34.188 -42.938 1 41.72 285 LEU B CA 1
ATOM 5296 C C . LEU B 1 285 ? 12.961 -34.719 -41.5 1 41.72 285 LEU B C 1
ATOM 5298 O O . LEU B 1 285 ? 12.453 -34.031 -40.594 1 41.72 285 LEU B O 1
ATOM 5302 N N . GLN B 1 286 ? 13.008 -36.156 -41.344 1 48.84 286 GLN B N 1
ATOM 5303 C CA . GLN B 1 286 ? 12.398 -36.906 -40.25 1 48.84 286 GLN B CA 1
ATOM 5304 C C . GLN B 1 286 ? 13.289 -36.844 -39 1 48.84 286 GLN B C 1
ATOM 5306 O O . GLN B 1 286 ? 13.562 -37.906 -38.406 1 48.84 286 GLN B O 1
ATOM 5311 N N . ILE B 1 287 ? 14.234 -36 -38.875 1 53.94 287 ILE B N 1
ATOM 5312 C CA . ILE B 1 287 ? 15.25 -36.125 -37.844 1 53.94 287 ILE B CA 1
ATOM 5313 C C . ILE B 1 287 ? 14.602 -36 -36.469 1 53.94 287 ILE B C 1
ATOM 5315 O O . ILE B 1 287 ? 13.758 -35.125 -36.25 1 53.94 287 ILE B O 1
ATOM 5319 N N . ASP B 1 288 ? 14.664 -37.188 -35.625 1 63.53 288 ASP B N 1
ATOM 5320 C CA . ASP B 1 288 ? 14.352 -37.219 -34.188 1 63.53 288 ASP B CA 1
ATOM 5321 C C . ASP B 1 288 ? 14.969 -36.031 -33.469 1 63.53 288 ASP B C 1
ATOM 5323 O O . ASP B 1 288 ? 16.203 -35.906 -33.406 1 63.53 288 ASP B O 1
ATOM 5327 N N . ARG B 1 289 ? 14.391 -35 -33.375 1 74.75 289 ARG B N 1
ATOM 5328 C CA . ARG B 1 289 ? 14.859 -33.75 -32.781 1 74.75 289 ARG B CA 1
ATOM 5329 C C . ARG B 1 289 ? 14.789 -33.781 -31.266 1 74.75 289 ARG B C 1
ATOM 5331 O O . ARG B 1 289 ? 14.766 -32.75 -30.609 1 74.75 289 ARG B O 1
ATOM 5338 N N . ILE B 1 290 ? 14.734 -35.125 -30.859 1 85.38 290 ILE B N 1
ATOM 5339 C CA . ILE B 1 290 ? 14.719 -35.281 -29.406 1 85.38 290 ILE B CA 1
ATOM 5340 C C . ILE B 1 290 ? 16.141 -35.25 -28.875 1 85.38 290 ILE B C 1
ATOM 5342 O O . ILE B 1 290 ? 17.016 -35.938 -29.406 1 85.38 290 ILE B O 1
ATOM 5346 N N . LYS B 1 291 ? 16.453 -34.531 -27.828 1 88.31 291 LYS B N 1
ATOM 5347 C CA . LYS B 1 291 ? 17.766 -34.438 -27.219 1 88.31 291 LYS B CA 1
ATOM 5348 C C . LYS B 1 291 ? 18.219 -35.812 -26.672 1 88.31 291 LYS B C 1
ATOM 5350 O O . LYS B 1 291 ? 17.406 -36.562 -26.156 1 88.31 291 LYS B O 1
ATOM 5355 N N . PRO B 1 292 ? 19.5 -35.938 -26.812 1 87.31 292 PRO B N 1
ATOM 5356 C CA . PRO B 1 292 ? 20.016 -37.188 -26.234 1 87.31 292 PRO B CA 1
ATOM 5357 C C . PRO B 1 292 ? 19.812 -37.281 -24.734 1 87.31 292 PRO B C 1
ATOM 5359 O O . PRO B 1 292 ? 19.891 -36.25 -24.031 1 87.31 292 PRO B O 1
ATOM 5362 N N . GLY B 1 293 ? 19.5 -38.406 -24.25 1 89.31 293 GLY B N 1
ATOM 5363 C CA . GLY B 1 293 ? 19.359 -38.625 -22.812 1 89.31 293 GLY B CA 1
ATOM 5364 C C . GLY B 1 293 ? 17.922 -38.531 -22.344 1 89.31 293 GLY B C 1
ATOM 5365 O O . GLY B 1 293 ? 17.641 -38.781 -21.156 1 89.31 293 GLY B O 1
ATOM 5366 N N . ARG B 1 294 ? 17.078 -38.219 -23.25 1 92.81 294 ARG B N 1
ATOM 5367 C CA . ARG B 1 294 ? 15.664 -38.188 -22.875 1 92.81 294 ARG B CA 1
ATOM 5368 C C . ARG B 1 294 ? 15.031 -39.562 -22.969 1 92.81 294 ARG B C 1
ATOM 5370 O O . ARG B 1 294 ? 15.141 -40.219 -24 1 92.81 294 ARG B O 1
ATOM 5377 N N . THR B 1 295 ? 14.453 -39.969 -21.875 1 92.69 295 THR B N 1
ATOM 5378 C CA . THR B 1 295 ? 13.789 -41.25 -21.797 1 92.69 295 THR B CA 1
ATOM 5379 C C . THR B 1 295 ? 12.344 -41.156 -22.266 1 92.69 295 THR B C 1
ATOM 5381 O O . THR B 1 295 ? 11.797 -40.031 -22.391 1 92.69 295 THR B O 1
ATOM 5384 N N . PRO B 1 296 ? 11.695 -42.312 -22.578 1 92.75 296 PRO B N 1
ATOM 5385 C CA . PRO B 1 296 ? 10.281 -42.281 -22.938 1 92.75 296 PRO B CA 1
ATOM 5386 C C . PRO B 1 296 ? 9.406 -41.656 -21.859 1 92.75 296 PRO B C 1
ATOM 5388 O O . PRO B 1 296 ? 8.406 -41 -22.156 1 92.75 296 PRO B O 1
ATOM 5391 N N . GLU B 1 297 ? 9.805 -41.844 -20.688 1 94.62 297 GLU B N 1
ATOM 5392 C CA . GLU B 1 297 ? 9.047 -41.219 -19.594 1 94.62 297 GLU B CA 1
ATOM 5393 C C . GLU B 1 297 ? 9.188 -39.719 -19.625 1 94.62 297 GLU B C 1
ATOM 5395 O O . GLU B 1 297 ? 8.242 -39 -19.297 1 94.62 297 GLU B O 1
ATOM 5400 N N . ASP B 1 298 ? 10.398 -39.25 -19.984 1 95.81 298 ASP B N 1
ATOM 5401 C CA . ASP B 1 298 ? 10.57 -37.812 -20.156 1 95.81 298 ASP B CA 1
ATOM 5402 C C . ASP B 1 298 ? 9.602 -37.281 -21.219 1 95.81 298 ASP B C 1
ATOM 5404 O O . ASP B 1 298 ? 8.984 -36.219 -21.031 1 95.81 298 ASP B O 1
ATOM 5408 N N . LEU B 1 299 ? 9.531 -38 -22.281 1 94.88 299 LEU B N 1
ATOM 5409 C CA . LEU B 1 299 ? 8.648 -37.594 -23.375 1 94.88 299 LEU B CA 1
ATOM 5410 C C . LEU B 1 299 ? 7.188 -37.625 -22.922 1 94.88 299 LEU B C 1
ATOM 5412 O O . LEU B 1 299 ? 6.395 -36.75 -23.344 1 94.88 299 LEU B O 1
ATOM 5416 N N . LEU B 1 300 ? 6.879 -38.594 -22.125 1 95.81 300 LEU B N 1
ATOM 5417 C CA . LEU B 1 300 ? 5.52 -38.688 -21.594 1 95.81 300 LEU B CA 1
ATOM 5418 C C . LEU B 1 300 ? 5.148 -37.406 -20.828 1 95.81 300 LEU B C 1
ATOM 5420 O O . LEU B 1 300 ? 4.094 -36.812 -21.062 1 95.81 300 LEU B O 1
ATOM 5424 N N . PHE B 1 301 ? 5.973 -37 -19.922 1 96.62 301 PHE B N 1
ATOM 5425 C CA . PHE B 1 301 ? 5.656 -35.844 -19.078 1 96.62 301 PHE B CA 1
ATOM 5426 C C . PHE B 1 301 ? 5.652 -34.562 -19.891 1 96.62 301 PHE B C 1
ATOM 5428 O O . PHE B 1 301 ? 4.883 -33.625 -19.594 1 96.62 301 PHE B O 1
ATOM 5435 N N . HIS B 1 302 ? 6.516 -34.5 -20.906 1 94.56 302 HIS B N 1
ATOM 5436 C CA . HIS B 1 302 ? 6.41 -33.406 -21.844 1 94.56 302 HIS B CA 1
ATOM 5437 C C . HIS B 1 302 ? 5.047 -33.375 -22.516 1 94.56 302 HIS B C 1
ATOM 5439 O O . HIS B 1 302 ? 4.426 -32.312 -22.641 1 94.56 302 HIS B O 1
ATOM 5445 N N . ALA B 1 303 ? 4.59 -34.5 -22.938 1 94.06 303 ALA B N 1
ATOM 5446 C CA . ALA B 1 303 ? 3.295 -34.625 -23.594 1 94.06 303 ALA B CA 1
ATOM 5447 C C . ALA B 1 303 ? 2.156 -34.219 -22.656 1 94.06 303 ALA B C 1
ATOM 5449 O O . ALA B 1 303 ? 1.216 -33.531 -23.062 1 94.06 303 ALA B O 1
ATOM 5450 N N . LEU B 1 304 ? 2.252 -34.688 -21.422 1 95 304 LEU B N 1
ATOM 5451 C CA . LEU B 1 304 ? 1.226 -34.344 -20.438 1 95 304 LEU B CA 1
ATOM 5452 C C . LEU B 1 304 ? 1.098 -32.844 -20.281 1 95 304 LEU B C 1
ATOM 5454 O O . LEU B 1 304 ? -0.004 -32.312 -20.375 1 95 304 LEU B O 1
ATOM 5458 N N . LEU B 1 305 ? 2.184 -32.188 -20.109 1 93.88 305 LEU B N 1
ATOM 5459 C CA . LEU B 1 305 ? 2.188 -30.734 -19.906 1 93.88 305 LEU B CA 1
ATOM 5460 C C . LEU B 1 305 ? 1.665 -30.016 -21.141 1 93.88 305 LEU B C 1
ATOM 5462 O O . LEU B 1 305 ? 0.842 -29.094 -21.031 1 93.88 305 LEU B O 1
ATOM 5466 N N . SER B 1 306 ? 2.096 -30.453 -22.312 1 90.75 306 SER B N 1
ATOM 5467 C CA . SER B 1 306 ? 1.726 -29.797 -23.562 1 90.75 306 SER B CA 1
ATOM 5468 C C . SER B 1 306 ? 0.245 -29.984 -23.875 1 90.75 306 SER B C 1
ATOM 5470 O O . SER B 1 306 ? -0.377 -29.141 -24.516 1 90.75 306 SER B O 1
ATOM 5472 N N . CYS B 1 307 ? -0.312 -31.078 -23.422 1 92.81 307 CYS B N 1
ATOM 5473 C CA . CYS B 1 307 ? -1.712 -31.375 -23.703 1 92.81 307 CYS B CA 1
ATOM 5474 C C . CYS B 1 307 ? -2.613 -30.859 -22.594 1 92.81 307 CYS B C 1
ATOM 5476 O O . CYS B 1 307 ? -3.814 -31.141 -22.578 1 92.81 307 CYS B O 1
ATOM 5478 N N . GLY B 1 308 ? -2.023 -30.188 -21.609 1 93.06 308 GLY B N 1
ATOM 5479 C CA . GLY B 1 308 ? -2.807 -29.594 -20.547 1 93.06 308 GLY B CA 1
ATOM 5480 C C . GLY B 1 308 ? -3.295 -30.625 -19.531 1 93.06 308 GLY B C 1
ATOM 5481 O O . GLY B 1 308 ? -4.352 -30.438 -18.922 1 93.06 308 GLY B O 1
ATOM 5482 N N . ILE B 1 309 ? -2.609 -31.688 -19.422 1 94.81 309 ILE B N 1
ATOM 5483 C CA . ILE B 1 309 ? -2.967 -32.75 -18.469 1 94.81 309 ILE B CA 1
ATOM 5484 C C . ILE B 1 309 ? -2.025 -32.688 -17.281 1 94.81 309 ILE B C 1
ATOM 5486 O O . ILE B 1 309 ? -0.811 -32.531 -17.438 1 94.81 309 ILE B O 1
ATOM 5490 N N . SER B 1 310 ? -2.576 -32.812 -16.109 1 94.88 310 SER B N 1
ATOM 5491 C CA . SER B 1 310 ? -1.794 -32.719 -14.875 1 94.88 310 SER B CA 1
ATOM 5492 C C . SER B 1 310 ? -0.751 -33.844 -14.797 1 94.88 310 SER B C 1
ATOM 5494 O O . SER B 1 310 ? -1.057 -35 -15.07 1 94.88 310 SER B O 1
ATOM 5496 N N . PRO B 1 311 ? 0.404 -33.531 -14.391 1 95.69 311 PRO B N 1
ATOM 5497 C CA . PRO B 1 311 ? 1.428 -34.562 -14.203 1 95.69 311 PRO B CA 1
ATOM 5498 C C . PRO B 1 311 ? 1.122 -35.469 -13.031 1 95.69 311 PRO B C 1
ATOM 5500 O O . PRO B 1 311 ? 1.777 -36.5 -12.867 1 95.69 311 PRO B O 1
ATOM 5503 N N . GLY B 1 312 ? 0.186 -35.125 -12.25 1 93.38 312 GLY B N 1
ATOM 5504 C CA . GLY B 1 312 ? -0.196 -35.969 -11.125 1 93.38 312 GLY B CA 1
ATOM 5505 C C . GLY B 1 312 ? -1.253 -37 -11.477 1 93.38 312 GLY B C 1
ATOM 5506 O O . GLY B 1 312 ? -1.756 -37.719 -10.602 1 93.38 312 GLY B O 1
ATOM 5507 N N . ILE B 1 313 ? -1.509 -37.156 -12.719 1 94.38 313 ILE B N 1
ATOM 5508 C CA . ILE B 1 313 ? -2.523 -38.094 -13.188 1 94.38 313 ILE B CA 1
ATOM 5509 C C . ILE B 1 313 ? -2.002 -39.531 -13.062 1 94.38 313 ILE B C 1
ATOM 5511 O O . ILE B 1 313 ? -0.807 -39.781 -13.242 1 94.38 313 ILE B O 1
ATOM 5515 N N . PRO B 1 314 ? -2.869 -40.469 -12.719 1 94 314 PRO B N 1
ATOM 5516 C CA . PRO B 1 314 ? -2.414 -41.844 -12.602 1 94 314 PRO B CA 1
ATOM 5517 C C . PRO B 1 314 ? -1.867 -42.406 -13.922 1 94 314 PRO B C 1
ATOM 5519 O O . PRO B 1 314 ? -2.402 -42.094 -14.992 1 94 314 PRO B O 1
ATOM 5522 N N . LEU B 1 315 ? -0.848 -43.25 -13.789 1 96.12 315 LEU B N 1
ATOM 5523 C CA . LEU B 1 315 ? -0.169 -43.781 -14.969 1 96.12 315 LEU B CA 1
ATOM 5524 C C . LEU B 1 315 ? -0.219 -45.312 -14.984 1 96.12 315 LEU B C 1
ATOM 5526 O O . LEU B 1 315 ? -0.144 -45.938 -13.93 1 96.12 315 LEU B O 1
ATOM 5530 N N . GLU B 1 316 ? -0.457 -45.781 -16.203 1 94.88 316 GLU B N 1
ATOM 5531 C CA . GLU B 1 316 ? -0.344 -47.219 -16.469 1 94.88 316 GLU B CA 1
ATOM 5532 C C . GLU B 1 316 ? 0.644 -47.469 -17.609 1 94.88 316 GLU B C 1
ATOM 5534 O O . GLU B 1 316 ? 0.685 -46.75 -18.594 1 94.88 316 GLU B O 1
ATOM 5539 N N . ARG B 1 317 ? 1.444 -48.531 -17.391 1 93.31 317 ARG B N 1
ATOM 5540 C CA . ARG B 1 317 ? 2.436 -48.906 -18.391 1 93.31 317 ARG B CA 1
ATOM 5541 C C . ARG B 1 317 ? 2.201 -50.344 -18.859 1 93.31 317 ARG B C 1
ATOM 5543 O O . ARG B 1 317 ? 1.897 -51.219 -18.062 1 93.31 317 ARG B O 1
ATOM 5550 N N . GLN B 1 318 ? 2.238 -50.375 -20.156 1 91.75 318 GLN B N 1
ATOM 5551 C CA . GLN B 1 318 ? 2.133 -51.719 -20.766 1 91.75 318 GLN B CA 1
ATOM 5552 C C . GLN B 1 318 ? 3.287 -51.969 -21.734 1 91.75 318 GLN B C 1
ATOM 5554 O O . GLN B 1 318 ? 3.551 -51.125 -22.609 1 91.75 318 GLN B O 1
ATOM 5559 N N . VAL B 1 319 ? 3.979 -53.062 -21.469 1 89.94 319 VAL B N 1
ATOM 5560 C CA . VAL B 1 319 ? 5.066 -53.406 -22.375 1 89.94 319 VAL B CA 1
ATOM 5561 C C . VAL B 1 319 ? 4.504 -54.125 -23.609 1 89.94 319 VAL B C 1
ATOM 5563 O O . VAL B 1 319 ? 3.754 -55.094 -23.484 1 89.94 319 VAL B O 1
ATOM 5566 N N . LEU B 1 320 ? 4.758 -53.5 -24.719 1 86.94 320 LEU B N 1
ATOM 5567 C CA . LEU B 1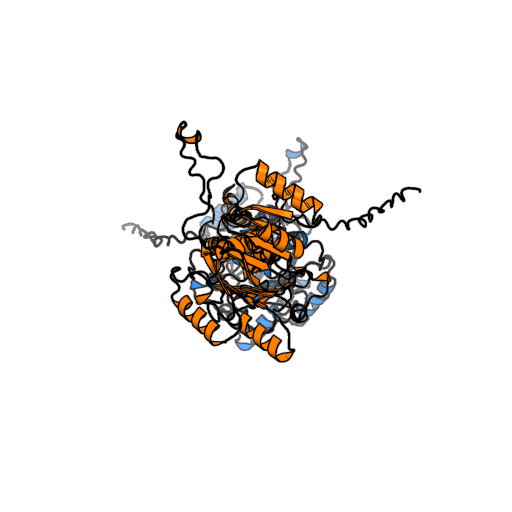 320 ? 4.297 -54.031 -25.984 1 86.94 320 LEU B CA 1
ATOM 5568 C C . LEU B 1 320 ? 5.414 -54.031 -27.031 1 86.94 320 LEU B C 1
ATOM 5570 O O . LEU B 1 320 ? 6.008 -52.969 -27.281 1 86.94 320 LEU B O 1
ATOM 5574 N N . ALA B 1 321 ? 5.672 -55.156 -27.688 1 82.69 321 ALA B N 1
ATOM 5575 C CA . ALA B 1 321 ? 6.602 -55.281 -28.797 1 82.69 321 ALA B CA 1
ATOM 5576 C C . ALA B 1 321 ? 7.934 -54.594 -28.5 1 82.69 321 ALA B C 1
ATOM 5578 O O . ALA B 1 321 ? 8.422 -53.781 -29.281 1 82.69 321 ALA B O 1
ATOM 5579 N N . GLY B 1 322 ? 8.477 -54.719 -27.281 1 82 322 GLY B N 1
ATOM 5580 C CA . GLY B 1 322 ? 9.789 -54.188 -26.922 1 82 322 GLY B CA 1
ATOM 5581 C C . GLY B 1 322 ? 9.758 -52.75 -26.484 1 82 322 GLY B C 1
ATOM 5582 O O . GLY B 1 322 ? 10.789 -52.188 -26.109 1 82 322 GLY B O 1
ATOM 5583 N N . GLY B 1 323 ? 8.562 -52.188 -26.594 1 87.94 323 GLY B N 1
ATOM 5584 C CA . GLY B 1 323 ? 8.422 -50.812 -26.125 1 87.94 323 GLY B CA 1
ATOM 5585 C C . GLY B 1 323 ? 7.406 -50.656 -25 1 87.94 323 GLY B C 1
ATOM 5586 O O . GLY B 1 323 ? 6.938 -51.656 -24.453 1 87.94 323 GLY B O 1
ATOM 5587 N N . THR B 1 324 ? 7.281 -49.438 -24.609 1 91.62 324 THR B N 1
ATOM 5588 C CA . THR B 1 324 ? 6.359 -49.188 -23.516 1 91.62 324 THR B CA 1
ATOM 5589 C C . THR B 1 324 ? 5.203 -48.312 -23.953 1 91.62 324 THR B C 1
ATOM 5591 O O . THR B 1 324 ? 5.426 -47.219 -24.531 1 91.62 324 THR B O 1
ATOM 5594 N N . LEU B 1 325 ? 4.043 -48.812 -23.781 1 94.56 325 LEU B N 1
ATOM 5595 C CA . LEU B 1 325 ? 2.838 -48.031 -23.984 1 94.56 325 LEU B CA 1
ATOM 5596 C C . LEU B 1 325 ? 2.408 -47.375 -22.672 1 94.56 325 LEU B C 1
ATOM 5598 O O . LEU B 1 325 ? 2.244 -48.031 -21.656 1 94.56 325 LEU B O 1
ATOM 5602 N N . PHE B 1 326 ? 2.307 -46.031 -22.734 1 96.5 326 PHE B N 1
ATOM 5603 C CA . PHE B 1 326 ? 1.903 -45.281 -21.547 1 96.5 326 PHE B CA 1
ATOM 5604 C C . PHE B 1 326 ? 0.431 -44.906 -21.625 1 96.5 326 PHE B C 1
ATOM 5606 O O . PHE B 1 326 ? -0.026 -44.406 -22.641 1 96.5 326 PHE B O 1
ATOM 5613 N N . CYS B 1 327 ? -0.31 -45.188 -20.594 1 96.12 327 CYS B N 1
ATOM 5614 C CA . CYS B 1 327 ? -1.7 -44.75 -20.453 1 96.12 327 CYS B CA 1
ATOM 5615 C C . CYS B 1 327 ? -1.886 -43.875 -19.234 1 96.12 327 CYS B C 1
ATOM 5617 O O . CYS B 1 327 ? -1.593 -44.281 -18.109 1 96.12 327 CYS B O 1
ATOM 5619 N N . ALA B 1 328 ? -2.365 -42.688 -19.484 1 95.12 328 ALA B N 1
ATOM 5620 C CA . ALA B 1 328 ? -2.527 -41.719 -18.391 1 95.12 328 ALA B CA 1
ATOM 5621 C C . ALA B 1 328 ? -4 -41.375 -18.188 1 95.12 328 ALA B C 1
ATOM 5623 O O . ALA B 1 328 ? -4.727 -41.094 -19.141 1 95.12 328 ALA B O 1
ATOM 5624 N N . GLY B 1 329 ? -4.504 -41.344 -16.922 1 92.56 329 GLY B N 1
ATOM 5625 C CA . GLY B 1 329 ? -5.832 -40.906 -16.531 1 92.56 329 GLY B CA 1
ATOM 5626 C C . GLY B 1 329 ? -6.945 -41.719 -17.156 1 92.56 329 GLY B C 1
ATOM 5627 O O . GLY B 1 329 ? -7.855 -41.156 -17.781 1 92.56 329 GLY B O 1
ATOM 5628 N N . HIS B 1 330 ? -6.875 -42.969 -17.109 1 89.94 330 HIS B N 1
ATOM 5629 C CA . HIS B 1 330 ? -7.906 -43.812 -17.703 1 89.94 330 HIS B CA 1
ATOM 5630 C C . HIS B 1 330 ? -8.078 -43.5 -19.188 1 89.94 330 HIS B C 1
ATOM 5632 O O . HIS B 1 330 ? -9.195 -43.25 -19.641 1 89.94 330 HIS B O 1
ATOM 5638 N N . ASN B 1 331 ? -7.008 -43.375 -19.891 1 91.19 331 ASN B N 1
ATOM 5639 C CA . ASN B 1 331 ? -6.895 -43.281 -21.344 1 91.19 331 ASN B CA 1
ATOM 5640 C C . ASN B 1 331 ? -7.207 -41.875 -21.844 1 91.19 331 ASN B C 1
ATOM 5642 O O . ASN B 1 331 ? -7.582 -41.719 -23 1 91.19 331 ASN B O 1
ATOM 5646 N N . ARG B 1 332 ? -7.129 -40.938 -20.953 1 94 332 ARG B N 1
ATOM 5647 C CA . ARG B 1 332 ? -7.203 -39.562 -21.438 1 94 332 ARG B CA 1
ATOM 5648 C C . ARG B 1 332 ? -6.09 -39.281 -22.438 1 94 332 ARG B C 1
ATOM 5650 O O . ARG B 1 332 ? -6.316 -38.625 -23.469 1 94 332 ARG B O 1
ATOM 5657 N N . LEU B 1 333 ? -4.922 -39.875 -22.125 1 96.06 333 LEU B N 1
ATOM 5658 C CA . LEU B 1 333 ? -3.766 -39.781 -23.016 1 96.06 333 LEU B CA 1
ATOM 5659 C C . LEU B 1 333 ? -3.055 -41.156 -23.109 1 96.06 333 LEU B C 1
ATOM 5661 O O . LEU B 1 333 ? -2.82 -41.812 -22.094 1 96.06 333 LEU B O 1
ATOM 5665 N N . VAL B 1 334 ? -2.887 -41.531 -24.297 1 96.31 334 VAL B N 1
ATOM 5666 C CA . VAL B 1 334 ? -2.1 -42.75 -24.562 1 96.31 334 VAL B CA 1
ATOM 5667 C C . VAL B 1 334 ? -0.9 -42.375 -25.438 1 96.31 334 VAL B C 1
ATOM 5669 O O . VAL B 1 334 ? -1.046 -41.688 -26.453 1 96.31 334 VAL B O 1
ATOM 5672 N N . ALA B 1 335 ? 0.253 -42.844 -25 1 95.81 335 ALA B N 1
ATOM 5673 C CA . ALA B 1 335 ? 1.464 -42.406 -25.703 1 95.81 335 ALA B CA 1
ATOM 5674 C C . ALA B 1 335 ? 2.344 -43.594 -26.047 1 95.81 335 ALA B C 1
ATOM 5676 O O . ALA B 1 335 ? 2.447 -44.562 -25.266 1 95.81 335 ALA B O 1
ATOM 5677 N N . TRP B 1 336 ? 2.891 -43.531 -27.188 1 93.88 336 TRP B N 1
ATOM 5678 C CA . TRP B 1 336 ? 3.871 -44.469 -27.688 1 93.88 336 TRP B CA 1
ATOM 5679 C C . TRP B 1 336 ? 5.102 -43.781 -28.234 1 93.88 336 TRP B C 1
ATOM 5681 O O . TRP B 1 336 ? 5.023 -43.094 -29.266 1 93.88 336 TRP B O 1
ATOM 5691 N N . PHE B 1 337 ? 6.285 -44.062 -27.594 1 92.25 337 PHE B N 1
ATOM 5692 C CA . PHE B 1 337 ? 7.465 -43.312 -27.984 1 92.25 337 PHE B CA 1
ATOM 5693 C C . PHE B 1 337 ? 8.539 -44.219 -28.562 1 92.25 337 PHE B C 1
ATOM 5695 O O . PHE B 1 337 ? 9.719 -43.875 -28.578 1 92.25 337 PHE B O 1
ATOM 5702 N N . GLY B 1 338 ? 8.094 -45.312 -28.969 1 88.12 338 GLY B N 1
ATOM 5703 C CA . GLY B 1 338 ? 9 -46.188 -29.703 1 88.12 338 GLY B CA 1
ATOM 5704 C C . GLY B 1 338 ? 9.297 -45.688 -31.109 1 88.12 338 GLY B C 1
ATOM 5705 O O . GLY B 1 338 ? 8.594 -44.812 -31.625 1 88.12 338 GLY B O 1
ATOM 5706 N N . HIS B 1 339 ? 10.297 -46.281 -31.719 1 85.88 339 HIS B N 1
ATOM 5707 C CA . HIS B 1 339 ? 10.734 -45.844 -33.031 1 85.88 339 HIS B CA 1
ATOM 5708 C C . HIS B 1 339 ? 9.906 -46.5 -34.125 1 85.88 339 HIS B C 1
ATOM 5710 O O . HIS B 1 339 ? 9.945 -46.062 -35.281 1 85.88 339 HIS B O 1
ATOM 5716 N N . THR B 1 340 ? 9.188 -47.469 -33.781 1 84.94 340 THR B N 1
ATOM 5717 C CA . THR B 1 340 ? 8.391 -48.188 -34.781 1 84.94 340 THR B CA 1
ATOM 5718 C C . THR B 1 340 ? 6.934 -48.281 -34.312 1 84.94 340 THR B C 1
ATOM 5720 O O . THR B 1 340 ? 6.656 -48.531 -33.156 1 84.94 340 THR B O 1
ATOM 5723 N N . LEU B 1 341 ? 6.086 -48 -35.25 1 87.69 341 LEU B N 1
ATOM 5724 C CA . LEU B 1 341 ? 4.652 -48.125 -35 1 87.69 341 LEU B CA 1
ATOM 5725 C C . LEU B 1 341 ? 4.07 -49.281 -35.812 1 87.69 341 LEU B C 1
ATOM 5727 O O . LEU B 1 341 ? 3.84 -49.156 -37 1 87.69 341 LEU B O 1
ATOM 5731 N N . THR B 1 342 ? 3.84 -50.344 -35.125 1 85.5 342 THR B N 1
ATOM 5732 C CA . THR B 1 342 ? 3.287 -51.531 -35.781 1 85.5 342 THR B CA 1
ATOM 5733 C C . THR B 1 342 ? 1.763 -51.531 -35.688 1 85.5 342 THR B C 1
ATOM 5735 O O . THR B 1 342 ? 1.177 -50.781 -34.938 1 85.5 342 THR B O 1
ATOM 5738 N N . ASP B 1 343 ? 1.204 -52.406 -36.5 1 86.38 343 ASP B N 1
ATOM 5739 C CA . ASP B 1 343 ? -0.249 -52.531 -36.5 1 86.38 343 ASP B CA 1
ATOM 5740 C C . ASP B 1 343 ? -0.753 -53.031 -35.156 1 86.38 343 ASP B C 1
ATOM 5742 O O . ASP B 1 343 ? -1.843 -52.656 -34.719 1 86.38 343 ASP B O 1
ATOM 5746 N N . ARG B 1 344 ? 0.07 -53.781 -34.531 1 87.19 344 ARG B N 1
ATOM 5747 C CA . ARG B 1 344 ? -0.303 -54.312 -33.219 1 87.19 344 ARG B CA 1
ATOM 5748 C C . ARG B 1 344 ? -0.411 -53.188 -32.188 1 87.19 344 ARG B C 1
ATOM 5750 O O . ARG B 1 344 ? -1.359 -53.156 -31.391 1 87.19 344 ARG B O 1
ATOM 5757 N N . ILE B 1 345 ? 0.531 -52.344 -32.25 1 90.44 345 ILE B N 1
ATOM 5758 C CA . ILE B 1 345 ? 0.549 -51.25 -31.312 1 90.44 345 ILE B CA 1
ATOM 5759 C C . ILE B 1 345 ? -0.643 -50.312 -31.578 1 90.44 345 ILE B C 1
ATOM 5761 O O . ILE B 1 345 ? -1.331 -49.906 -30.641 1 90.44 345 ILE B O 1
ATOM 5765 N N . LEU B 1 346 ? -0.928 -50.062 -32.812 1 89.06 346 LEU B N 1
ATOM 5766 C CA . LEU B 1 346 ? -2.033 -49.188 -33.188 1 89.06 346 LEU B CA 1
ATOM 5767 C C . LEU B 1 346 ? -3.369 -49.781 -32.75 1 89.06 346 LEU B C 1
ATOM 5769 O O . LEU B 1 346 ? -4.25 -49.062 -32.281 1 89.06 346 LEU B O 1
ATOM 5773 N N . LYS B 1 347 ? -3.518 -51.062 -32.906 1 88.81 347 LYS B N 1
ATOM 5774 C CA . LYS B 1 347 ? -4.746 -51.75 -32.5 1 88.81 347 LYS B CA 1
ATOM 5775 C C . LYS B 1 347 ? -4.953 -51.625 -30.984 1 88.81 347 LYS B C 1
ATOM 5777 O O . LYS B 1 347 ? -6.078 -51.406 -30.531 1 88.81 347 LYS B O 1
ATOM 5782 N N . GLU B 1 348 ? -3.896 -51.75 -30.297 1 91 348 GLU B N 1
ATOM 5783 C CA . GLU B 1 348 ? -3.982 -51.625 -28.844 1 91 348 GLU B CA 1
ATOM 5784 C C . GLU B 1 348 ? -4.387 -50.219 -28.438 1 91 348 GLU B C 1
ATOM 5786 O O . GLU B 1 348 ? -5.176 -50.062 -27.5 1 91 348 GLU B O 1
ATOM 5791 N N . ILE B 1 349 ? -3.84 -49.25 -29.062 1 91.31 349 ILE B N 1
ATOM 5792 C CA . ILE B 1 349 ? -4.168 -47.875 -28.781 1 91.31 349 ILE B CA 1
ATOM 5793 C C . ILE B 1 349 ? -5.637 -47.594 -29.078 1 91.31 349 ILE B C 1
ATOM 5795 O O . ILE B 1 349 ? -6.348 -47 -28.281 1 91.31 349 ILE B O 1
ATOM 5799 N N . LEU B 1 350 ? -6.137 -48.125 -30.141 1 90.06 350 LEU B N 1
ATOM 5800 C CA . LEU B 1 350 ? -7.516 -47.906 -30.562 1 90.06 350 LEU B CA 1
ATOM 5801 C C . LEU B 1 350 ? -8.492 -48.625 -29.625 1 90.06 350 LEU B C 1
ATOM 5803 O O . LEU B 1 350 ? -9.602 -48.125 -29.391 1 90.06 350 LEU B O 1
ATOM 5807 N N . ARG B 1 351 ? -8.016 -49.688 -29.141 1 90.12 351 ARG B N 1
ATOM 5808 C CA . ARG B 1 351 ? -8.852 -50.438 -28.203 1 90.12 351 ARG B CA 1
ATOM 5809 C C . ARG B 1 351 ? -9.141 -49.594 -26.953 1 90.12 351 ARG B C 1
ATOM 5811 O O . ARG B 1 351 ? -10.219 -49.688 -26.375 1 90.12 351 ARG B O 1
ATOM 5818 N N . ARG B 1 352 ? -8.258 -48.75 -26.656 1 91.94 352 ARG B N 1
ATOM 5819 C CA . ARG B 1 352 ? -8.375 -47.969 -25.438 1 91.94 352 ARG B CA 1
ATOM 5820 C C . ARG B 1 352 ? -9.148 -46.688 -25.672 1 91.94 352 ARG B C 1
ATOM 5822 O O . ARG B 1 352 ? -9.578 -46 -24.734 1 91.94 352 ARG B O 1
ATOM 5829 N N . ARG B 1 353 ? -9.359 -46.281 -26.891 1 91.12 353 ARG B N 1
ATOM 5830 C CA . ARG B 1 353 ? -10.117 -45.094 -27.297 1 91.12 353 ARG B CA 1
ATOM 5831 C C . ARG B 1 353 ? -9.664 -43.875 -26.516 1 91.12 353 ARG B C 1
ATOM 5833 O O . ARG B 1 353 ? -10.469 -43.219 -25.828 1 91.12 353 ARG B O 1
ATOM 5840 N N . PRO B 1 354 ? -8.43 -43.531 -26.656 1 93.88 354 PRO B N 1
ATOM 5841 C CA . PRO B 1 354 ? -7.91 -42.406 -25.891 1 93.88 354 PRO B CA 1
ATOM 5842 C C . PRO B 1 354 ? -8.43 -41.062 -26.391 1 93.88 354 PRO B C 1
ATOM 5844 O O . PRO B 1 354 ? -8.891 -40.969 -27.531 1 93.88 354 PRO B O 1
ATOM 5847 N N . GLY B 1 355 ? -8.43 -40.094 -25.469 1 92.94 355 GLY B N 1
ATOM 5848 C CA . GLY B 1 355 ? -8.711 -38.719 -25.922 1 92.94 355 GLY B CA 1
ATOM 5849 C C . GLY B 1 355 ? -7.637 -38.156 -26.844 1 92.94 355 GLY B C 1
ATOM 5850 O O . GLY B 1 355 ? -7.938 -37.625 -27.891 1 92.94 355 GLY B O 1
ATOM 5851 N N . VAL B 1 356 ? -6.383 -38.375 -26.438 1 94.25 356 VAL B N 1
ATOM 5852 C CA . VAL B 1 356 ? -5.234 -37.969 -27.234 1 94.25 356 VAL B CA 1
ATOM 5853 C C . VAL B 1 356 ? -4.238 -39.125 -27.359 1 94.25 356 VAL B C 1
ATOM 5855 O O . VAL B 1 356 ? -3.963 -39.812 -26.375 1 94.25 356 VAL B O 1
ATOM 5858 N N . ALA B 1 357 ? -3.816 -39.344 -28.531 1 94.62 357 ALA B N 1
ATOM 5859 C CA . ALA B 1 357 ? -2.756 -40.312 -28.797 1 94.62 357 ALA B CA 1
ATOM 5860 C C . ALA B 1 357 ? -1.477 -39.594 -29.25 1 94.62 357 ALA B C 1
ATOM 5862 O O . ALA B 1 357 ? -1.469 -38.906 -30.266 1 94.62 357 ALA B O 1
ATOM 5863 N N . VAL B 1 358 ? -0.41 -39.812 -28.469 1 94.19 358 VAL B N 1
ATOM 5864 C CA . VAL B 1 358 ? 0.828 -39.094 -28.766 1 94.19 358 VAL B CA 1
ATOM 5865 C C . VAL B 1 358 ? 1.885 -40.094 -29.25 1 94.19 358 VAL B C 1
ATOM 5867 O O . VAL B 1 358 ? 2.086 -41.125 -28.656 1 94.19 358 VAL B O 1
ATOM 5870 N N . PHE B 1 359 ? 2.549 -39.656 -30.359 1 91.5 359 PHE B N 1
ATOM 5871 C CA . PHE B 1 359 ? 3.561 -40.531 -30.953 1 91.5 359 PHE B CA 1
ATOM 5872 C C . PHE B 1 359 ? 4.879 -39.781 -31.125 1 91.5 359 PHE B C 1
ATOM 5874 O O . PHE B 1 359 ? 4.902 -38.562 -31.141 1 91.5 359 PHE B O 1
ATOM 5881 N N . ARG B 1 360 ? 5.887 -40.625 -31.109 1 88.81 360 ARG B N 1
ATOM 5882 C CA . ARG B 1 360 ? 7.164 -40.062 -31.547 1 88.81 360 ARG B CA 1
ATOM 5883 C C . ARG B 1 360 ? 7.152 -39.75 -33.031 1 88.81 360 ARG B C 1
ATOM 5885 O O . ARG B 1 360 ? 6.684 -40.531 -33.844 1 88.81 360 ARG B O 1
ATOM 5892 N N . GLU B 1 361 ? 7.609 -38.625 -33.375 1 83.19 361 GLU B N 1
ATOM 5893 C CA . GLU B 1 361 ? 7.574 -38.219 -34.781 1 83.19 361 GLU B CA 1
ATOM 5894 C C . GLU B 1 361 ? 8.383 -39.156 -35.656 1 83.19 361 GLU B C 1
ATOM 5896 O O . GLU B 1 361 ? 8.008 -39.438 -36.781 1 83.19 361 GLU B O 1
ATOM 5901 N N . SER B 1 362 ? 9.422 -39.625 -35.125 1 81.69 362 SER B N 1
ATOM 5902 C CA . SER B 1 362 ? 10.32 -40.469 -35.906 1 81.69 362 SER B CA 1
ATOM 5903 C C . SER B 1 362 ? 9.719 -41.844 -36.125 1 81.69 362 SER B C 1
ATOM 5905 O O . SER B 1 362 ? 10.219 -42.625 -36.938 1 81.69 362 SER B O 1
ATOM 5907 N N . ALA B 1 363 ? 8.703 -42.062 -35.375 1 81.75 363 ALA B N 1
ATOM 5908 C CA . ALA B 1 363 ? 8.047 -43.344 -35.562 1 81.75 363 ALA B CA 1
ATOM 5909 C C . ALA B 1 363 ? 7.316 -43.406 -36.906 1 81.75 363 ALA B C 1
ATOM 5911 O O . ALA B 1 363 ? 7.031 -44.5 -37.406 1 81.75 363 ALA B O 1
ATOM 5912 N N . CYS B 1 364 ? 6.98 -42.25 -37.406 1 78.94 364 CYS B N 1
ATOM 5913 C CA . CYS B 1 364 ? 6.336 -42.156 -38.719 1 78.94 364 CYS B CA 1
ATOM 5914 C C . CYS B 1 364 ? 7.344 -41.781 -39.781 1 78.94 364 CYS B C 1
ATOM 5916 O O . CYS B 1 364 ? 8.141 -40.844 -39.594 1 78.94 364 CYS B O 1
ATOM 5918 N N . ALA B 1 365 ? 7.465 -42.594 -40.75 1 70.12 365 ALA B N 1
ATOM 5919 C CA . ALA B 1 365 ? 8.469 -42.438 -41.781 1 70.12 365 ALA B CA 1
ATOM 5920 C C . ALA B 1 365 ? 8.242 -41.156 -42.594 1 70.12 365 ALA B C 1
ATOM 5922 O O . ALA B 1 365 ? 9.117 -40.688 -43.312 1 70.12 365 ALA B O 1
ATOM 5923 N N . GLY B 1 366 ? 7.254 -40.438 -42.375 1 73 366 GLY B N 1
ATOM 5924 C CA . GLY B 1 366 ? 7.012 -39.219 -43.125 1 73 366 GLY B CA 1
ATOM 5925 C C . GLY B 1 366 ? 5.617 -38.656 -42.906 1 73 366 GLY B C 1
ATOM 5926 O O . GLY B 1 366 ? 4.855 -39.156 -42.094 1 73 366 GLY B O 1
ATOM 5927 N N . ASN B 1 367 ? 5.43 -37.656 -43.688 1 79 367 ASN B N 1
ATOM 5928 C CA . ASN B 1 367 ? 4.16 -36.938 -43.562 1 79 367 ASN B CA 1
ATOM 5929 C C . ASN B 1 367 ? 2.994 -37.812 -44.062 1 79 367 ASN B C 1
ATOM 5931 O O . ASN B 1 367 ? 1.89 -37.719 -43.5 1 79 367 ASN B O 1
ATOM 5935 N N . GLU B 1 368 ? 3.357 -38.594 -45 1 79.94 368 GLU B N 1
ATOM 5936 C CA . GLU B 1 368 ? 2.287 -39.406 -45.531 1 79.94 368 GLU B CA 1
ATOM 5937 C C . GLU B 1 368 ? 1.814 -40.438 -44.5 1 79.94 368 GLU B C 1
ATOM 5939 O O . GLU B 1 368 ? 0.613 -40.688 -44.375 1 79.94 368 GLU B O 1
ATOM 5944 N N . GLU B 1 369 ? 2.771 -40.906 -43.844 1 80.69 369 GLU B N 1
ATOM 5945 C CA . GLU B 1 369 ? 2.414 -41.906 -42.812 1 80.69 369 GLU B CA 1
ATOM 5946 C C . GLU B 1 369 ? 1.669 -41.25 -41.656 1 80.69 369 GLU B C 1
ATOM 5948 O O . GLU B 1 369 ? 0.761 -41.844 -41.094 1 80.69 369 GLU B O 1
ATOM 5953 N N . LYS B 1 370 ? 2.062 -40.062 -41.375 1 84.06 370 LYS B N 1
ATOM 5954 C CA . LYS B 1 370 ? 1.382 -39.312 -40.312 1 84.06 370 LYS B CA 1
ATOM 5955 C C . LYS B 1 370 ? -0.075 -39.062 -40.656 1 84.06 370 LYS B C 1
ATOM 5957 O O . LYS B 1 370 ? -0.974 -39.25 -39.844 1 84.06 370 LYS B O 1
ATOM 5962 N N . GLN B 1 371 ? -0.252 -38.719 -41.875 1 85.12 371 GLN B N 1
ATOM 5963 C CA . GLN B 1 371 ? -1.607 -38.438 -42.344 1 85.12 371 GLN B CA 1
ATOM 5964 C C . GLN B 1 371 ? -2.449 -39.719 -42.375 1 85.12 371 GLN B C 1
ATOM 5966 O O . GLN B 1 371 ? -3.633 -39.688 -42.031 1 85.12 371 GLN B O 1
ATOM 5971 N N . ALA B 1 372 ? -1.763 -40.688 -42.812 1 83.25 372 ALA B N 1
ATOM 5972 C CA . ALA B 1 372 ? -2.451 -41.969 -42.812 1 83.25 372 ALA B CA 1
ATOM 5973 C C . ALA B 1 372 ? -2.861 -42.406 -41.438 1 83.25 372 ALA B C 1
ATOM 5975 O O . ALA B 1 372 ? -3.965 -42.906 -41.219 1 83.25 372 ALA B O 1
ATOM 5976 N N . LEU B 1 373 ? -1.997 -42.156 -40.594 1 84.12 373 LEU B N 1
ATOM 5977 C CA . LEU B 1 373 ? -2.283 -42.469 -39.188 1 84.12 373 LEU B CA 1
ATOM 5978 C C . LEU B 1 373 ? -3.447 -41.656 -38.656 1 84.12 373 LEU B C 1
ATOM 5980 O O . LEU B 1 373 ? -4.355 -42.188 -38.031 1 84.12 373 LEU B O 1
ATOM 5984 N N . GLU B 1 374 ? -3.428 -40.438 -38.938 1 87.06 374 GLU B N 1
ATOM 5985 C CA . GLU B 1 374 ? -4.492 -39.531 -38.469 1 87.06 374 GLU B CA 1
ATOM 5986 C C . GLU B 1 374 ? -5.836 -39.938 -39.094 1 87.06 374 GLU B C 1
ATOM 5988 O O . GLU B 1 374 ? -6.863 -39.906 -38.406 1 87.06 374 GLU B O 1
ATOM 5993 N N . ARG B 1 375 ? -5.801 -40.281 -40.375 1 84.5 375 ARG B N 1
ATOM 5994 C CA . ARG B 1 375 ? -7.016 -40.75 -41.031 1 84.5 375 ARG B CA 1
ATOM 5995 C C . ARG B 1 375 ? -7.535 -42.031 -40.406 1 84.5 375 ARG B C 1
ATOM 5997 O O . ARG B 1 375 ? -8.742 -42.156 -40.188 1 84.5 375 ARG B O 1
ATOM 6004 N N . PHE B 1 376 ? -6.617 -42.781 -40.188 1 85.69 376 PHE B N 1
ATOM 6005 C CA . PHE B 1 376 ? -6.977 -44.062 -39.562 1 85.69 376 PHE B CA 1
ATOM 6006 C C . PHE B 1 376 ? -7.602 -43.844 -38.188 1 85.69 376 PHE B C 1
ATOM 6008 O O . PHE B 1 376 ? -8.617 -44.469 -37.875 1 85.69 376 PHE B O 1
ATOM 6015 N N . LEU B 1 377 ? -7.043 -43 -37.375 1 87 377 LEU B N 1
ATOM 6016 C CA . LEU B 1 377 ? -7.551 -42.688 -36.031 1 87 377 LEU B CA 1
ATOM 6017 C C . LEU B 1 377 ? -8.922 -42.031 -36.125 1 87 377 LEU B C 1
ATOM 6019 O O . LEU B 1 377 ? -9.812 -42.375 -35.344 1 87 377 LEU B O 1
ATOM 6023 N N . ARG B 1 378 ? -9.109 -41.156 -37.031 1 86.12 378 ARG B N 1
ATOM 6024 C CA . ARG B 1 378 ? -10.383 -40.469 -37.219 1 86.12 378 ARG B CA 1
ATOM 6025 C C . ARG B 1 378 ? -11.5 -41.438 -37.562 1 86.12 378 ARG B C 1
ATOM 6027 O O . ARG B 1 378 ? -12.648 -41.25 -37.125 1 86.12 378 ARG B O 1
ATOM 6034 N N . GLU B 1 379 ? -11.141 -42.406 -38.312 1 87.12 379 GLU B N 1
ATOM 6035 C CA . GLU B 1 379 ? -12.141 -43.375 -38.75 1 87.12 379 GLU B CA 1
ATOM 6036 C C . GLU B 1 379 ? -12.445 -44.406 -37.688 1 87.12 379 GLU B C 1
ATOM 6038 O O . GLU B 1 379 ? -13.602 -44.812 -37.5 1 87.12 379 GLU B O 1
ATOM 6043 N N . SER B 1 380 ? -11.477 -44.781 -37 1 88.75 380 SER B N 1
ATOM 6044 C CA . SER B 1 380 ? -11.625 -45.906 -36.031 1 88.75 380 SER B CA 1
ATOM 6045 C C . SER B 1 380 ? -12 -45.375 -34.656 1 88.75 380 SER B C 1
ATOM 6047 O O . SER B 1 380 ? -12.641 -46.094 -33.875 1 88.75 380 SER B O 1
ATOM 6049 N N . SER B 1 381 ? -11.594 -44.125 -34.312 1 88.25 381 SER B N 1
ATOM 6050 C CA . SER B 1 381 ? -11.852 -43.5 -33.031 1 88.25 381 SER B CA 1
ATOM 6051 C C . SER B 1 381 ? -12.023 -41.969 -33.156 1 88.25 381 SER B C 1
ATOM 6053 O O . SER B 1 381 ? -11.109 -41.219 -32.844 1 88.25 381 SER B O 1
ATOM 6055 N N . PRO B 1 382 ? -13.188 -41.562 -33.594 1 85 382 PRO B N 1
ATOM 6056 C CA . PRO B 1 382 ? -13.406 -40.156 -33.938 1 85 382 PRO B CA 1
ATOM 6057 C C . PRO B 1 382 ? -13.133 -39.219 -32.75 1 85 382 PRO B C 1
ATOM 6059 O O . PRO B 1 382 ? -12.812 -38.031 -32.969 1 85 382 PRO B O 1
ATOM 6062 N N . GLY B 1 383 ? -13.117 -39.594 -31.578 1 88.31 383 GLY B N 1
ATOM 6063 C CA . GLY B 1 383 ? -12.875 -38.719 -30.453 1 88.31 383 GLY B CA 1
ATOM 6064 C C . GLY B 1 383 ? -11.398 -38.594 -30.109 1 88.31 383 GLY B C 1
ATOM 6065 O O . GLY B 1 383 ? -11.023 -37.75 -29.281 1 88.31 383 GLY B O 1
ATOM 6066 N N . THR B 1 384 ? -10.531 -39.281 -30.906 1 89.81 384 THR B N 1
ATOM 6067 C CA . THR B 1 384 ? -9.109 -39.344 -30.578 1 89.81 384 THR B CA 1
ATOM 6068 C C . THR B 1 384 ? -8.32 -38.344 -31.406 1 89.81 384 THR B C 1
ATOM 6070 O O . THR B 1 384 ? -8.461 -38.312 -32.625 1 89.81 384 THR B O 1
ATOM 6073 N N . VAL B 1 385 ? -7.547 -37.469 -30.734 1 89.75 385 VAL B N 1
ATOM 6074 C CA . VAL B 1 385 ? -6.664 -36.5 -31.391 1 89.75 385 VAL B CA 1
ATOM 6075 C C . VAL B 1 385 ? -5.227 -37.031 -31.359 1 89.75 385 VAL B C 1
ATOM 6077 O O . VAL B 1 385 ? -4.777 -37.562 -30.344 1 89.75 385 VAL B O 1
ATOM 6080 N N . ALA B 1 386 ? -4.582 -36.906 -32.531 1 90.12 386 ALA B N 1
ATOM 6081 C CA . ALA B 1 386 ? -3.201 -37.375 -32.594 1 90.12 386 ALA B CA 1
ATOM 6082 C C . ALA B 1 386 ? -2.221 -36.219 -32.312 1 90.12 386 ALA B C 1
ATOM 6084 O O . ALA B 1 386 ? -2.453 -35.094 -32.719 1 90.12 386 ALA B O 1
ATOM 6085 N N . GLY B 1 387 ? -1.243 -36.531 -31.516 1 88.69 387 GLY B N 1
ATOM 6086 C CA . GLY B 1 387 ? -0.14 -35.594 -31.266 1 88.69 387 GLY B CA 1
ATOM 6087 C C . GLY B 1 387 ? 1.219 -36.219 -31.547 1 88.69 387 GLY B C 1
ATOM 6088 O O . GLY B 1 387 ? 1.352 -37.438 -31.594 1 88.69 387 GLY B O 1
ATOM 6089 N N . TYR B 1 388 ? 2.139 -35.312 -31.828 1 86.44 388 TYR B N 1
ATOM 6090 C CA . TYR B 1 388 ? 3.471 -35.781 -32.156 1 86.44 388 TYR B CA 1
ATOM 6091 C C . TYR B 1 388 ? 4.543 -35.031 -31.391 1 86.44 388 TYR B C 1
ATOM 6093 O O . TYR B 1 388 ? 4.418 -33.812 -31.188 1 86.44 388 TYR B O 1
ATOM 6101 N N . LEU B 1 389 ? 5.465 -35.812 -30.906 1 85.62 389 LEU B N 1
ATOM 6102 C CA . LEU B 1 389 ? 6.633 -35.188 -30.266 1 85.62 389 LEU B CA 1
ATOM 6103 C C . LEU B 1 389 ? 7.906 -35.562 -31.016 1 85.62 389 LEU B C 1
ATOM 6105 O O . LEU B 1 389 ? 8.062 -36.688 -31.469 1 85.62 389 LEU B O 1
#